Protein AF-0000000086678655 (afdb_homodimer)

Solvent-accessible surface area (backbone atoms only — not comparable to full-atom values): 25764 Å² total; per-residue (Å²): 122,66,72,42,36,41,53,58,46,58,62,46,42,59,57,43,48,54,51,24,51,51,49,44,52,49,46,55,54,56,54,67,41,55,71,40,20,39,20,37,39,36,43,56,44,41,70,44,91,85,41,76,85,55,82,67,50,74,43,71,58,74,40,39,50,67,59,45,52,50,52,43,46,62,36,43,24,56,40,46,15,50,51,45,25,46,48,55,37,50,40,67,17,42,27,42,31,50,44,95,90,38,73,65,46,64,81,38,38,36,68,46,35,56,52,50,47,55,52,42,54,54,48,43,56,52,55,71,62,53,50,58,54,64,83,91,54,63,72,43,81,33,78,90,76,70,28,32,29,39,67,77,39,76,45,80,40,67,42,78,42,84,40,79,42,74,79,37,76,64,53,99,85,42,76,54,43,69,45,80,43,74,44,78,39,80,47,27,36,37,40,37,32,46,33,30,17,46,38,56,64,67,56,48,52,51,39,49,49,39,41,50,49,45,42,51,25,36,50,52,21,33,53,57,12,32,58,36,75,34,62,67,40,86,45,23,66,55,52,44,53,62,44,70,103,122,67,71,42,37,42,52,57,46,59,61,47,44,59,57,42,47,53,50,24,51,51,49,45,52,50,44,54,53,56,54,67,42,54,73,40,20,37,19,37,38,36,41,56,44,42,69,45,93,87,41,75,84,56,82,69,48,75,44,71,57,75,41,40,52,68,58,45,52,50,51,42,46,62,35,44,26,58,40,46,14,51,53,44,26,46,48,56,37,50,39,69,18,42,27,41,32,51,45,96,89,40,73,66,46,62,79,39,37,35,68,44,35,56,51,50,47,53,52,42,53,53,48,43,57,52,56,71,62,53,51,56,54,64,83,90,55,63,74,44,80,33,77,91,75,69,28,31,30,38,67,77,40,76,47,79,38,68,44,78,40,83,41,78,42,74,78,38,76,62,53,100,86,42,75,52,43,70,45,80,45,75,45,79,40,80,46,26,37,36,42,37,32,46,34,29,17,46,38,53,64,69,56,49,53,50,38,48,50,40,41,50,48,46,42,50,25,37,50,51,22,35,54,58,14,31,59,37,75,35,61,66,41,84,44,22,65,56,52,44,53,61,44,71,102

Organism: NCBI:txid175570

Sequence (490 aa):
MAQTQLNQIVALEKGVKSRAQADFVAAGQQLQKTALLAGISRTYKPKDDEGEQLPPESTRVQVRARDVLGDVQQALTRLFDVILTKDVANTVAKAPIVVDGNTIATDVPVTYLLFLEKQLADLLTFVTRIPVLDAAETWTFDEATDAYATTASQTTRSKKVPRNHVKAAATDKHPAQVEMYFEDVLVGYWTTVKFSGALPQARISELKQRVVKLSEAVKLARESANSTVVTDQKIGDRVFNYLFAMAQTQLNQIVALEKGVKSRAQADFVAAGQQLQKTALLAGISRTYKPKDDEGEQLPPESTRVQVRARDVLGDVQQALTRLFDVILTKDVANTVAKAPIVVDGNTIATDVPVTYLLFLEKQLADLLTFVTRIPVLDAAETWTFDEATDAYATTASQTTRSKKVPRNHVKAAATDKHPAQVEMYFEDVLVGYWTTVKFSGALPQARISELKQRVVKLSEAVKLARESANSTVVTDQKIGDRVFNYLFA

pLDDT: mean 95.36, std 4.26, range [68.44, 98.81]

Nearest PDB structures (foldseek):
  9fsm-assembly1_A  TM=2.556E-01  e=3.801E-01  Klebsiella pneumoniae
  9fs5-assembly1_A  TM=1.889E-01  e=3.384E-01  Escherichia coli
  6sb4-assembly7_G  TM=3.261E-01  e=6.178E+00  Mus musculus
  8yb6-assembly1_B  TM=1.557E-01  e=1.933E+00  Candidatus Cloacimonetes bacterium ADurb.Bin088
  8a1d-assembly1_D  TM=2.120E-01  e=5.829E+00  Mus musculus

InterPro domains:
  IPR057195 Protein of unknown function DUF7873 [PF25283] (4-244)

Structure (mmCIF, N/CA/C/O backbone):
data_AF-0000000086678655-model_v1
#
loop_
_entity.id
_entity.type
_entity.pdbx_description
1 polymer 'Uncharacterized protein'
#
loop_
_atom_site.group_PDB
_atom_site.id
_atom_site.type_symbol
_atom_site.label_atom_id
_atom_site.label_alt_id
_atom_site.label_comp_id
_atom_site.label_asym_id
_atom_site.label_entity_id
_atom_site.label_seq_id
_atom_site.pdbx_PDB_ins_code
_atom_site.Cartn_x
_atom_site.Cartn_y
_atom_site.Cartn_z
_atom_site.occupancy
_atom_site.B_iso_or_equiv
_atom_site.auth_seq_id
_atom_site.auth_comp_id
_atom_site.auth_asym_id
_atom_site.auth_atom_id
_atom_site.pdbx_PDB_model_num
ATOM 1 N N . MET A 1 1 ? 3.893 -25.016 17.297 1 68.81 1 MET A N 1
ATOM 2 C CA . MET A 1 1 ? 4.062 -24.172 16.109 1 68.81 1 MET A CA 1
ATOM 3 C C . MET A 1 1 ? 5.035 -23.031 16.391 1 68.81 1 MET A C 1
ATOM 5 O O . MET A 1 1 ? 5.125 -22.547 17.516 1 68.81 1 MET A O 1
ATOM 9 N N . ALA A 1 2 ? 5.938 -22.734 15.43 1 81.12 2 ALA A N 1
ATOM 10 C CA . ALA A 1 2 ? 6.965 -21.719 15.625 1 81.12 2 ALA A CA 1
ATOM 11 C C . ALA A 1 2 ? 6.336 -20.375 15.961 1 81.12 2 ALA A C 1
ATOM 13 O O . ALA A 1 2 ? 5.25 -20.047 15.484 1 81.12 2 ALA A O 1
ATOM 14 N N . GLN A 1 3 ? 6.797 -19.781 17 1 90.94 3 GLN A N 1
ATOM 15 C CA . GLN A 1 3 ? 6.355 -18.453 17.422 1 90.94 3 GLN A CA 1
ATOM 16 C C . GLN A 1 3 ? 7.363 -17.391 17 1 90.94 3 GLN A C 1
ATOM 18 O O . GLN A 1 3 ? 8.578 -17.609 17.078 1 90.94 3 GLN A O 1
ATOM 23 N N . THR A 1 4 ? 6.832 -16.391 16.391 1 91.69 4 THR A N 1
ATOM 24 C CA . THR A 1 4 ? 7.652 -15.273 15.93 1 91.69 4 THR A CA 1
ATOM 25 C C . THR A 1 4 ? 7.004 -13.938 16.281 1 91.69 4 THR A C 1
ATOM 27 O O . THR A 1 4 ? 5.781 -13.852 16.406 1 91.69 4 THR A O 1
ATOM 30 N N . GLN A 1 5 ? 7.918 -12.961 16.469 1 94.88 5 GLN A N 1
ATOM 31 C CA . GLN A 1 5 ? 7.395 -11.617 16.703 1 94.88 5 GLN A CA 1
ATOM 32 C C . GLN A 1 5 ? 6.965 -10.953 15.398 1 94.88 5 GLN A C 1
ATOM 34 O O . GLN A 1 5 ? 7.543 -11.219 14.336 1 94.88 5 GLN A O 1
ATOM 39 N N . LEU A 1 6 ? 5.949 -10.094 15.508 1 95.62 6 LEU A N 1
ATOM 40 C CA . LEU A 1 6 ? 5.41 -9.43 14.32 1 95.62 6 LEU A CA 1
ATOM 41 C C . LEU A 1 6 ? 6.504 -8.688 13.57 1 95.62 6 LEU A C 1
ATOM 43 O O . LEU A 1 6 ? 6.57 -8.742 12.336 1 95.62 6 LEU A O 1
ATOM 47 N N . ASN A 1 7 ? 7.418 -8.031 14.297 1 94.88 7 ASN A N 1
ATOM 48 C CA . ASN A 1 7 ? 8.484 -7.293 13.625 1 94.88 7 ASN A CA 1
ATOM 49 C C . ASN A 1 7 ? 9.375 -8.219 12.805 1 94.88 7 ASN A C 1
ATOM 51 O O . ASN A 1 7 ? 9.859 -7.844 11.734 1 94.88 7 ASN A O 1
ATOM 55 N N . GLN A 1 8 ? 9.57 -9.383 13.234 1 95.25 8 GLN A N 1
ATOM 56 C CA . GLN A 1 8 ? 10.352 -10.367 12.492 1 95.25 8 GLN A CA 1
ATOM 57 C C . GLN A 1 8 ? 9.625 -10.82 11.234 1 95.25 8 GLN A C 1
ATOM 59 O O . GLN A 1 8 ? 10.25 -11.008 10.188 1 95.25 8 GLN A O 1
ATOM 64 N N . ILE A 1 9 ? 8.367 -10.953 11.336 1 95.5 9 ILE A N 1
ATOM 65 C CA . ILE A 1 9 ? 7.562 -11.367 10.195 1 95.5 9 ILE A CA 1
ATOM 66 C C . ILE A 1 9 ? 7.582 -10.273 9.125 1 95.5 9 ILE A C 1
ATOM 68 O O . ILE A 1 9 ? 7.707 -10.57 7.938 1 95.5 9 ILE A O 1
ATOM 72 N N . VAL A 1 10 ? 7.418 -9.07 9.555 1 94.06 10 VAL A N 1
ATOM 73 C CA . VAL A 1 10 ? 7.414 -7.941 8.633 1 94.06 10 VAL A CA 1
ATOM 74 C C . VAL A 1 10 ? 8.75 -7.863 7.902 1 94.06 10 VAL A C 1
ATOM 76 O O . VAL A 1 10 ? 8.789 -7.633 6.691 1 94.06 10 VAL A O 1
ATOM 79 N N . ALA A 1 11 ? 9.836 -8.133 8.617 1 93.62 11 ALA A N 1
ATOM 80 C CA . ALA A 1 11 ? 11.164 -8.133 8.008 1 93.62 11 ALA A CA 1
ATOM 81 C C . ALA A 1 11 ? 11.297 -9.266 6.988 1 93.62 11 ALA A C 1
ATOM 83 O O . ALA A 1 11 ? 11.867 -9.078 5.914 1 93.62 11 ALA A O 1
ATOM 84 N N . LEU A 1 12 ? 10.766 -10.32 7.289 1 94.75 12 LEU A N 1
ATOM 85 C CA . LEU A 1 12 ? 10.844 -11.516 6.453 1 94.75 12 LEU A CA 1
ATOM 86 C C . LEU A 1 12 ? 9.977 -11.359 5.211 1 94.75 12 LEU A C 1
ATOM 88 O O . LEU A 1 12 ? 10.336 -11.844 4.133 1 94.75 12 LEU A O 1
ATOM 92 N N . GLU A 1 13 ? 8.781 -10.711 5.348 1 95.81 13 GLU A N 1
ATOM 93 C CA . GLU A 1 13 ? 7.789 -10.578 4.289 1 95.81 13 GLU A CA 1
ATOM 94 C C . GLU A 1 13 ? 8.391 -9.953 3.035 1 95.81 13 GLU A C 1
ATOM 96 O O . GLU A 1 13 ? 8.148 -10.43 1.921 1 95.81 13 GLU A O 1
ATOM 101 N N . LYS A 1 14 ? 9.109 -8.898 3.191 1 93.06 14 LYS A N 1
ATOM 102 C CA . LYS A 1 14 ? 9.68 -8.203 2.041 1 93.06 14 LYS A CA 1
ATOM 103 C C . LYS A 1 14 ? 10.516 -9.156 1.184 1 93.06 14 LYS A C 1
ATOM 105 O O . LYS A 1 14 ? 10.352 -9.195 -0.038 1 93.06 14 LYS A O 1
ATOM 110 N N . GLY A 1 15 ? 11.414 -9.875 1.798 1 96.19 15 GLY A N 1
ATOM 111 C CA . GLY A 1 15 ? 12.25 -10.812 1.077 1 96.19 15 GLY A CA 1
ATOM 112 C C . GLY A 1 15 ? 11.469 -11.953 0.446 1 96.19 15 GLY A C 1
ATOM 113 O O . GLY A 1 15 ? 11.695 -12.297 -0.715 1 96.19 15 GLY A O 1
ATOM 114 N N . VAL A 1 16 ? 10.586 -12.492 1.164 1 97.44 16 VAL A N 1
ATOM 115 C CA . VAL A 1 16 ? 9.781 -13.617 0.696 1 97.44 16 VAL A CA 1
ATOM 116 C C . VAL A 1 16 ? 8.922 -13.18 -0.489 1 97.44 16 VAL A C 1
ATOM 118 O O . VAL A 1 16 ? 8.82 -13.898 -1.485 1 97.44 16 VAL A O 1
ATOM 121 N N . LYS A 1 17 ? 8.328 -12.039 -0.367 1 97.5 17 LYS A N 1
ATOM 122 C CA . LYS A 1 17 ? 7.477 -11.516 -1.436 1 97.5 17 LYS A CA 1
ATOM 123 C C . LYS A 1 17 ? 8.273 -11.312 -2.719 1 97.5 17 LYS A C 1
ATOM 125 O O . LYS A 1 17 ? 7.859 -11.75 -3.793 1 97.5 17 LYS A O 1
ATOM 130 N N . SER A 1 18 ? 9.422 -10.68 -2.578 1 97.12 18 SER A N 1
ATOM 131 C CA . SER A 1 18 ? 10.266 -10.422 -3.738 1 97.12 18 SER A CA 1
ATOM 132 C C . SER A 1 18 ? 10.703 -11.719 -4.41 1 97.12 18 SER A C 1
ATOM 134 O O . SER A 1 18 ? 10.641 -11.844 -5.633 1 97.12 18 SER A O 1
ATOM 136 N N . ARG A 1 19 ? 11.117 -12.633 -3.67 1 97.69 19 ARG A N 1
ATOM 137 C CA . ARG A 1 19 ? 11.578 -13.914 -4.203 1 97.69 19 ARG A CA 1
ATOM 138 C C . ARG A 1 19 ? 10.43 -14.672 -4.863 1 97.69 19 ARG A C 1
ATOM 140 O O . ARG A 1 19 ? 10.578 -15.203 -5.961 1 97.69 19 ARG A O 1
ATOM 147 N N . ALA A 1 20 ? 9.305 -14.734 -4.18 1 98.06 20 ALA A N 1
ATOM 148 C CA . ALA A 1 20 ? 8.141 -15.445 -4.719 1 98.06 20 ALA A CA 1
ATOM 149 C C . ALA A 1 20 ? 7.707 -14.844 -6.051 1 98.06 20 ALA A C 1
ATOM 151 O O . ALA A 1 20 ? 7.406 -15.57 -7 1 98.06 20 ALA A O 1
ATOM 152 N N . GLN A 1 21 ? 7.695 -13.562 -6.109 1 97.06 21 GLN A N 1
ATOM 153 C CA . GLN A 1 21 ? 7.301 -12.875 -7.336 1 97.06 21 GLN A CA 1
ATOM 154 C C . GLN A 1 21 ? 8.297 -13.141 -8.461 1 97.06 21 GLN A C 1
ATOM 156 O O . GLN A 1 21 ? 7.902 -13.391 -9.602 1 97.06 21 GLN A O 1
ATOM 161 N N . ALA A 1 22 ? 9.555 -13.109 -8.156 1 97.81 22 ALA A N 1
ATOM 162 C CA . ALA A 1 22 ? 10.586 -13.391 -9.148 1 97.81 22 ALA A CA 1
ATOM 163 C C . ALA A 1 22 ? 10.461 -14.812 -9.688 1 97.81 22 ALA A C 1
ATOM 165 O O . ALA A 1 22 ? 10.5 -15.031 -10.898 1 97.81 22 ALA A O 1
ATOM 166 N N . ASP A 1 23 ? 10.297 -15.727 -8.789 1 98.12 23 ASP A N 1
ATOM 167 C CA . ASP A 1 23 ? 10.164 -17.125 -9.172 1 98.12 23 ASP A CA 1
ATOM 168 C C . ASP A 1 23 ? 8.898 -17.344 -10 1 98.12 23 ASP A C 1
ATOM 170 O O . ASP A 1 23 ? 8.914 -18.125 -10.961 1 98.12 23 ASP A O 1
ATOM 174 N N . PHE A 1 24 ? 7.859 -16.672 -9.633 1 97.88 24 PHE A N 1
ATOM 175 C CA . PHE A 1 24 ? 6.59 -16.781 -10.336 1 97.88 24 PHE A CA 1
ATOM 176 C C . PHE A 1 24 ? 6.715 -16.266 -11.766 1 97.88 24 PHE A C 1
ATOM 178 O O . PHE A 1 24 ? 6.273 -16.922 -12.711 1 97.88 24 PHE A O 1
ATOM 185 N N . VAL A 1 25 ? 7.344 -15.156 -11.891 1 97.25 25 VAL A N 1
ATOM 186 C CA . VAL A 1 25 ? 7.551 -14.562 -13.211 1 97.25 25 VAL A CA 1
ATOM 187 C C . VAL A 1 25 ? 8.469 -15.453 -14.039 1 97.25 25 VAL A C 1
ATOM 189 O O . VAL A 1 25 ? 8.195 -15.719 -15.211 1 97.25 25 VAL A O 1
ATOM 192 N N . ALA A 1 26 ? 9.5 -15.961 -13.445 1 97.75 26 ALA A N 1
ATOM 193 C CA . ALA A 1 26 ? 10.445 -16.844 -14.133 1 97.75 26 ALA A CA 1
ATOM 194 C C . ALA A 1 26 ? 9.758 -18.109 -14.633 1 97.75 26 ALA A C 1
ATOM 196 O O . ALA A 1 26 ? 10.055 -18.594 -15.734 1 97.75 26 ALA A O 1
ATOM 197 N N . ALA A 1 27 ? 8.867 -18.609 -13.828 1 97.75 27 ALA A N 1
ATOM 198 C CA . ALA A 1 27 ? 8.109 -19.797 -14.219 1 97.75 27 ALA A CA 1
ATOM 199 C C . ALA A 1 27 ? 7.289 -19.531 -15.477 1 97.75 27 ALA A C 1
ATOM 201 O O . ALA A 1 27 ? 7.277 -20.359 -16.391 1 97.75 27 ALA A O 1
ATOM 202 N N . GLY A 1 28 ? 6.637 -18.422 -15.516 1 96.62 28 GLY A N 1
ATOM 203 C CA . GLY A 1 28 ? 5.875 -18.047 -16.688 1 96.62 28 GLY A CA 1
ATOM 204 C C . GLY A 1 28 ? 6.727 -17.906 -17.938 1 96.62 28 GLY A C 1
ATOM 205 O O . GLY A 1 28 ? 6.332 -18.344 -19.016 1 96.62 28 GLY A O 1
ATOM 206 N N . GLN A 1 29 ? 7.879 -17.359 -17.766 1 97.06 29 GLN A N 1
ATOM 207 C CA . GLN A 1 29 ? 8.789 -17.156 -18.891 1 97.06 29 GLN A CA 1
ATOM 208 C C . GLN A 1 29 ? 9.32 -18.484 -19.422 1 97.06 29 GLN A C 1
ATOM 210 O O . GLN A 1 29 ? 9.484 -18.656 -20.625 1 97.06 29 GLN A O 1
ATOM 215 N N . GLN A 1 30 ? 9.547 -19.328 -18.516 1 97 30 GLN A N 1
ATOM 216 C CA . GLN A 1 30 ? 10.031 -20.656 -18.906 1 97 30 GLN A CA 1
ATOM 217 C C . GLN A 1 30 ? 9.016 -21.359 -19.797 1 97 30 GLN A C 1
ATOM 219 O O . GLN A 1 30 ? 9.383 -22.016 -20.766 1 97 30 GLN A O 1
ATOM 224 N N . LEU A 1 31 ? 7.754 -21.234 -19.469 1 97.44 31 LEU A N 1
ATOM 225 C CA . LEU A 1 31 ? 6.691 -21.906 -20.203 1 97.44 31 LEU A CA 1
ATOM 226 C C . LEU A 1 31 ? 6.5 -21.297 -21.594 1 97.44 31 LEU A C 1
ATOM 228 O O . LEU A 1 31 ? 5.957 -21.922 -22.5 1 97.44 31 LEU A O 1
ATOM 232 N N . GLN A 1 32 ? 6.922 -20.078 -21.734 1 96.12 32 GLN A N 1
ATOM 233 C CA . GLN A 1 32 ? 6.742 -19.375 -23.016 1 96.12 32 GLN A CA 1
ATOM 234 C C . GLN A 1 32 ? 7.82 -19.781 -24.016 1 96.12 32 GLN A C 1
ATOM 236 O O . GLN A 1 32 ? 7.688 -19.516 -25.219 1 96.12 32 GLN A O 1
ATOM 241 N N . LYS A 1 33 ? 8.828 -20.344 -23.516 1 96.75 33 LYS A N 1
ATOM 242 C CA . LYS A 1 33 ? 9.844 -20.906 -24.406 1 96.75 33 LYS A CA 1
ATOM 243 C C . LYS A 1 33 ? 9.453 -22.297 -24.891 1 96.75 33 LYS A C 1
ATOM 245 O O . LYS A 1 33 ? 10.031 -23.297 -24.469 1 96.75 33 LYS A O 1
ATOM 250 N N . THR A 1 34 ? 8.672 -22.328 -25.875 1 95.12 34 THR A N 1
ATOM 251 C CA . THR A 1 34 ? 7.98 -23.547 -26.312 1 95.12 34 THR A CA 1
ATOM 252 C C . THR A 1 34 ? 8.969 -24.562 -26.844 1 95.12 34 THR A C 1
ATOM 254 O O . THR A 1 34 ? 8.727 -25.781 -26.766 1 95.12 34 THR A O 1
ATOM 257 N N . ALA A 1 35 ? 10.094 -24.062 -27.375 1 96.44 35 ALA A N 1
ATOM 258 C CA . ALA A 1 35 ? 11.109 -24.969 -27.891 1 96.44 35 ALA A CA 1
ATOM 259 C C . ALA A 1 35 ? 11.648 -25.891 -26.797 1 96.44 35 ALA A C 1
ATOM 261 O O . ALA A 1 35 ? 12.023 -27.031 -27.062 1 96.44 35 ALA A O 1
ATOM 262 N N . LEU A 1 36 ? 11.672 -25.375 -25.609 1 97.88 36 LEU A N 1
ATOM 263 C CA . LEU A 1 36 ? 12.211 -26.141 -24.484 1 97.88 36 LEU A CA 1
ATOM 264 C C . LEU A 1 36 ? 11.25 -27.234 -24.047 1 97.88 36 LEU A C 1
ATOM 266 O O . LEU A 1 36 ? 11.633 -28.172 -23.344 1 97.88 36 LEU A O 1
ATOM 270 N N . LEU A 1 37 ? 10.008 -27.125 -24.438 1 98.25 37 LEU A N 1
ATOM 271 C CA . LEU A 1 37 ? 8.984 -28.109 -24.062 1 98.25 37 LEU A CA 1
ATOM 272 C C . LEU A 1 37 ? 8.898 -29.219 -25.109 1 98.25 37 LEU A C 1
ATOM 274 O O . LEU A 1 37 ? 8.227 -30.234 -24.875 1 98.25 37 LEU A O 1
ATOM 278 N N . ALA A 1 38 ? 9.57 -28.969 -26.188 1 97.38 38 ALA A N 1
ATOM 279 C CA . ALA A 1 38 ? 9.469 -29.906 -27.297 1 97.38 38 ALA A CA 1
ATOM 280 C C . ALA A 1 38 ? 10.68 -30.828 -27.344 1 97.38 38 ALA A C 1
ATOM 282 O O . ALA A 1 38 ? 11.805 -30.406 -27.047 1 97.38 38 ALA A O 1
ATOM 283 N N . GLY A 1 39 ? 10.383 -32.156 -27.688 1 97.25 39 GLY A N 1
ATOM 284 C CA . GLY A 1 39 ? 11.406 -33.156 -27.938 1 97.25 39 GLY A CA 1
ATOM 285 C C . GLY A 1 39 ? 11.094 -34.031 -29.141 1 97.25 39 GLY A C 1
ATOM 286 O O . GLY A 1 39 ? 9.961 -34.031 -29.625 1 97.25 39 GLY A O 1
ATOM 287 N N . ILE A 1 40 ? 12.156 -34.625 -29.672 1 96.31 40 ILE A N 1
ATOM 288 C CA . ILE A 1 40 ? 11.977 -35.469 -30.844 1 96.31 40 ILE A CA 1
ATOM 289 C C . ILE A 1 40 ? 12.992 -36.594 -30.812 1 96.31 40 ILE A C 1
ATOM 291 O O . ILE A 1 40 ? 14.102 -36.438 -30.297 1 96.31 40 ILE A O 1
ATOM 295 N N . SER A 1 41 ? 12.57 -37.812 -31.234 1 96.19 41 SER A N 1
ATOM 296 C CA . SER A 1 41 ? 13.43 -38.969 -31.484 1 96.19 41 SER A CA 1
ATOM 297 C C . SER A 1 41 ? 13.195 -39.531 -32.875 1 96.19 41 SER A C 1
ATOM 299 O O . SER A 1 41 ? 12.055 -39.844 -33.25 1 96.19 41 SER A O 1
ATOM 301 N N . ARG A 1 42 ? 14.297 -39.594 -33.625 1 96.31 42 ARG A N 1
ATOM 302 C CA . ARG A 1 42 ? 14.211 -40.156 -34.969 1 96.31 42 ARG A CA 1
ATOM 303 C C . ARG A 1 42 ? 15.258 -41.25 -35.188 1 96.31 42 ARG A C 1
ATOM 305 O O . ARG A 1 42 ? 16.391 -41.094 -34.719 1 96.31 42 ARG A O 1
ATOM 312 N N . THR A 1 43 ? 14.828 -42.344 -35.781 1 95.94 43 THR A N 1
ATOM 313 C CA . THR A 1 43 ? 15.719 -43.438 -36.156 1 95.94 43 THR A CA 1
ATOM 314 C C . THR A 1 43 ? 15.562 -43.781 -37.625 1 95.94 43 THR A C 1
ATOM 316 O O . THR A 1 43 ? 14.453 -43.75 -38.156 1 95.94 43 THR A O 1
ATOM 319 N N . TYR A 1 44 ? 16.688 -44.031 -38.219 1 95.38 44 TYR A N 1
ATOM 320 C CA . TYR A 1 44 ? 16.703 -44.344 -39.656 1 95.38 44 TYR A CA 1
ATOM 321 C C . TYR A 1 44 ? 16.953 -45.844 -39.875 1 95.38 44 TYR A C 1
ATOM 323 O O . TYR A 1 44 ? 17.797 -46.438 -39.219 1 95.38 44 TYR A O 1
ATOM 331 N N . LYS A 1 45 ? 16.125 -46.406 -40.781 1 94.31 45 LYS A N 1
ATOM 332 C CA . LYS A 1 45 ? 16.312 -47.781 -41.219 1 94.31 45 LYS A CA 1
ATOM 333 C C . LYS A 1 45 ? 16.422 -47.844 -42.75 1 94.31 45 LYS A C 1
ATOM 335 O O . LYS A 1 45 ? 15.461 -47.562 -43.469 1 94.31 45 LYS A O 1
ATOM 340 N N . PRO A 1 46 ? 17.562 -48.281 -43.188 1 94.5 46 PRO A N 1
ATOM 341 C CA . PRO A 1 46 ? 17.688 -48.406 -44.656 1 94.5 46 PRO A CA 1
ATOM 342 C C . PRO A 1 46 ? 16.781 -49.5 -45.219 1 94.5 46 PRO A C 1
ATOM 344 O O . PRO A 1 46 ? 16.531 -50.5 -44.562 1 94.5 46 PRO A O 1
ATOM 347 N N . LYS A 1 47 ? 16.359 -49.25 -46.406 1 91.81 47 LYS A N 1
ATOM 348 C CA . LYS A 1 47 ? 15.531 -50.25 -47.094 1 91.81 47 LYS A CA 1
ATOM 349 C C . LYS A 1 47 ? 16.312 -51.562 -47.312 1 91.81 47 LYS A C 1
ATOM 351 O O . LYS A 1 47 ? 15.789 -52.656 -47.094 1 91.81 47 LYS A O 1
ATOM 356 N N . ASP A 1 48 ? 17.578 -51.344 -47.75 1 88.06 48 ASP A N 1
ATOM 357 C CA . ASP A 1 48 ? 18.453 -52.5 -48 1 88.06 48 ASP A CA 1
ATOM 358 C C . ASP A 1 48 ? 19.484 -52.625 -46.875 1 88.06 48 ASP A C 1
ATOM 360 O O . ASP A 1 48 ? 19.984 -51.625 -46.344 1 88.06 48 ASP A O 1
ATOM 364 N N . ASP A 1 49 ? 19.812 -53.812 -46.5 1 83.94 49 ASP A N 1
ATOM 365 C CA . ASP A 1 49 ? 20.75 -54.094 -45.406 1 83.94 49 ASP A CA 1
ATOM 366 C C . ASP A 1 49 ? 22.109 -53.469 -45.688 1 83.94 49 ASP A C 1
ATOM 368 O O . ASP A 1 49 ? 22.844 -53.125 -44.781 1 83.94 49 ASP A O 1
ATOM 372 N N . GLU A 1 50 ? 22.344 -53.406 -46.938 1 82.38 50 GLU A N 1
ATOM 373 C CA . GLU A 1 50 ? 23.625 -52.844 -47.344 1 82.38 50 GLU A CA 1
ATOM 374 C C . GLU A 1 50 ? 23.531 -51.312 -47.5 1 82.38 50 GLU A C 1
ATOM 376 O O . GLU A 1 50 ? 24.516 -50.656 -47.906 1 82.38 50 GLU A O 1
ATOM 381 N N . GLY A 1 51 ? 22.406 -50.812 -47.188 1 83.62 51 GLY A N 1
ATOM 382 C CA . GLY A 1 51 ? 22.203 -49.406 -47.375 1 83.62 51 GLY A CA 1
ATOM 383 C C . GLY A 1 51 ? 22.891 -48.562 -46.344 1 83.62 51 GLY A C 1
ATOM 384 O O . GLY A 1 51 ? 23.344 -49.062 -45.312 1 83.62 51 GLY A O 1
ATOM 385 N N . GLU A 1 52 ? 22.984 -47.219 -46.625 1 87.06 52 GLU A N 1
ATOM 386 C CA . GLU A 1 52 ? 23.641 -46.25 -45.75 1 87.06 52 GLU A CA 1
ATOM 387 C C . GLU A 1 52 ? 22.891 -46.125 -44.406 1 87.06 52 GLU A C 1
ATOM 389 O O . GLU A 1 52 ? 21.656 -46.094 -44.375 1 87.06 52 GLU A O 1
ATOM 394 N N . GLN A 1 53 ? 23.719 -46.219 -43.312 1 91 53 GLN A N 1
ATOM 395 C CA . GLN A 1 53 ? 23.156 -45.969 -42 1 91 53 GLN A CA 1
ATOM 396 C C . GLN A 1 53 ? 23.297 -44.5 -41.594 1 91 53 GLN A C 1
ATOM 398 O O . GLN A 1 53 ? 24.328 -43.875 -41.875 1 91 53 GLN A O 1
ATOM 403 N N . LEU A 1 54 ? 22.203 -43.969 -41.062 1 92.88 54 LEU A N 1
ATOM 404 C CA . LEU A 1 54 ? 22.234 -42.625 -40.531 1 92.88 54 LEU A CA 1
ATOM 405 C C . LEU A 1 54 ? 22.078 -42.625 -39 1 92.88 54 LEU A C 1
ATOM 407 O O . LEU A 1 54 ? 21.328 -43.438 -38.469 1 92.88 54 LEU A O 1
ATOM 411 N N . PRO A 1 55 ? 22.781 -41.781 -38.312 1 93.44 55 PRO A N 1
ATOM 412 C CA . PRO A 1 55 ? 22.688 -41.719 -36.844 1 93.44 55 PRO A CA 1
ATOM 413 C C . PRO A 1 55 ? 21.312 -41.25 -36.375 1 93.44 55 PRO A C 1
ATOM 415 O O . PRO A 1 55 ? 20.656 -40.469 -37.031 1 93.44 55 PRO A O 1
ATOM 418 N N . PRO A 1 56 ? 20.969 -41.844 -35.219 1 93.38 56 PRO A N 1
ATOM 419 C CA . PRO A 1 56 ? 19.719 -41.344 -34.656 1 93.38 56 PRO A CA 1
ATOM 420 C C . PRO A 1 56 ? 19.797 -39.906 -34.188 1 93.38 56 PRO A C 1
ATOM 422 O O . PRO A 1 56 ? 20.875 -39.438 -33.812 1 93.38 56 PRO A O 1
ATOM 425 N N . GLU A 1 57 ? 18.703 -39.094 -34.25 1 93.5 57 GLU A N 1
ATOM 426 C CA . GLU A 1 57 ? 18.562 -37.719 -33.781 1 93.5 57 GLU A CA 1
ATOM 427 C C . GLU A 1 57 ? 17.594 -37.625 -32.594 1 93.5 57 GLU A C 1
ATOM 429 O O . GLU A 1 57 ? 16.516 -38.219 -32.625 1 93.5 57 GLU A O 1
ATOM 434 N N . SER A 1 58 ? 18.125 -37.094 -31.531 1 93.88 58 SER A N 1
ATOM 435 C CA . SER A 1 58 ? 17.234 -36.969 -30.375 1 93.88 58 SER A CA 1
ATOM 436 C C . SER A 1 58 ? 17.391 -35.594 -29.688 1 93.88 58 SER A C 1
ATOM 438 O O . SER A 1 58 ? 18.516 -35.125 -29.531 1 93.88 58 SER A O 1
ATOM 440 N N . THR A 1 59 ? 16.328 -34.906 -29.484 1 95.56 59 THR A N 1
ATOM 441 C CA . THR A 1 59 ? 16.234 -33.75 -28.641 1 95.56 59 THR A CA 1
ATOM 442 C C . THR A 1 59 ? 15.281 -34 -27.469 1 95.56 59 THR A C 1
ATOM 444 O O . THR A 1 59 ? 14.141 -34.406 -27.672 1 95.56 59 THR A O 1
ATOM 447 N N . ARG A 1 60 ? 15.789 -33.75 -26.297 1 96 60 ARG A N 1
ATOM 448 C CA . ARG A 1 60 ? 15 -34.094 -25.109 1 96 60 ARG A CA 1
ATOM 449 C C . ARG A 1 60 ? 14.164 -32.875 -24.672 1 96 60 ARG A C 1
ATOM 451 O O . ARG A 1 60 ? 14.555 -31.734 -24.906 1 96 60 ARG A O 1
ATOM 458 N N . VAL A 1 61 ? 13.039 -33.188 -24.062 1 97.5 61 VAL A N 1
ATOM 459 C CA . VAL A 1 61 ? 12.227 -32.156 -23.406 1 97.5 61 VAL A CA 1
ATOM 460 C C . VAL A 1 61 ? 12.977 -31.594 -22.219 1 97.5 61 VAL A C 1
ATOM 462 O O . VAL A 1 61 ? 13.414 -32.344 -21.328 1 97.5 61 VAL A O 1
ATOM 465 N N . GLN A 1 62 ? 13.141 -30.266 -22.188 1 97.75 62 GLN A N 1
ATOM 466 C CA . GLN A 1 62 ? 13.93 -29.641 -21.125 1 97.75 62 GLN A CA 1
ATOM 467 C C . GLN A 1 62 ? 13.031 -29.047 -20.047 1 97.75 62 GLN A C 1
ATOM 469 O O . GLN A 1 62 ? 13.445 -28.922 -18.891 1 97.75 62 GLN A O 1
ATOM 474 N N . VAL A 1 63 ? 11.875 -28.641 -20.422 1 98 63 VAL A N 1
ATOM 475 C CA . VAL A 1 63 ? 10.922 -28.047 -19.5 1 98 63 VAL A CA 1
ATOM 476 C C . VAL A 1 63 ? 9.594 -28.797 -19.562 1 98 63 VAL A C 1
ATOM 478 O O . VAL A 1 63 ? 9.109 -29.109 -20.656 1 98 63 VAL A O 1
ATOM 481 N N . ARG A 1 64 ? 9.102 -29.141 -18.438 1 97.62 64 ARG A N 1
ATOM 482 C CA . ARG A 1 64 ? 7.789 -29.766 -18.312 1 97.62 64 ARG A CA 1
ATOM 483 C C . ARG A 1 64 ? 6.828 -28.891 -17.516 1 97.62 64 ARG A C 1
ATOM 485 O O . ARG A 1 64 ? 7.145 -28.469 -16.406 1 97.62 64 ARG A O 1
ATOM 492 N N . ALA A 1 65 ? 5.691 -28.656 -18.094 1 97.88 65 ALA A N 1
ATOM 493 C CA . ALA A 1 65 ? 4.699 -27.812 -17.453 1 97.88 65 ALA A CA 1
ATOM 494 C C . ALA A 1 65 ? 4.352 -28.312 -16.062 1 97.88 65 ALA A C 1
ATOM 496 O O . ALA A 1 65 ? 4.125 -27.516 -15.148 1 97.88 65 ALA A O 1
ATOM 497 N N . ARG A 1 66 ? 4.32 -29.562 -15.828 1 96.25 66 ARG A N 1
ATOM 498 C CA . ARG A 1 66 ? 4.02 -30.141 -14.531 1 96.25 66 ARG A CA 1
ATOM 499 C C . ARG A 1 66 ? 5.051 -29.719 -13.492 1 96.25 66 ARG A C 1
ATOM 501 O O . ARG A 1 66 ? 4.699 -29.391 -12.359 1 96.25 66 ARG A O 1
ATOM 508 N N . ASP A 1 67 ? 6.301 -29.797 -13.914 1 97.12 67 ASP A N 1
ATOM 509 C CA . ASP A 1 67 ? 7.367 -29.391 -13.008 1 97.12 67 ASP A CA 1
ATOM 510 C C . ASP A 1 67 ? 7.27 -27.891 -12.68 1 97.12 67 ASP A C 1
ATOM 512 O O . ASP A 1 67 ? 7.496 -27.484 -11.539 1 97.12 67 ASP A O 1
ATOM 516 N N . VAL A 1 68 ? 6.938 -27.141 -13.703 1 98 68 VAL A N 1
ATOM 517 C CA . VAL A 1 68 ? 6.812 -25.703 -13.523 1 98 68 VAL A CA 1
ATOM 518 C C . VAL A 1 68 ? 5.684 -25.391 -12.547 1 98 68 VAL A C 1
ATOM 520 O O . VAL A 1 68 ? 5.793 -24.484 -11.727 1 98 68 VAL A O 1
ATOM 523 N N . LEU A 1 69 ? 4.578 -26.172 -12.586 1 97.88 69 LEU A N 1
ATOM 524 C CA . LEU A 1 69 ? 3.494 -26.016 -11.625 1 97.88 69 LEU A CA 1
ATOM 525 C C . LEU A 1 69 ? 3.986 -26.281 -10.203 1 97.88 69 LEU A C 1
ATOM 527 O O . LEU A 1 69 ? 3.613 -25.562 -9.273 1 97.88 69 LEU A O 1
ATOM 531 N N . GLY A 1 70 ? 4.832 -27.25 -10.102 1 97.31 70 GLY A N 1
ATOM 532 C CA . GLY A 1 70 ? 5.438 -27.531 -8.812 1 97.31 70 GLY A CA 1
ATOM 533 C C . GLY A 1 70 ? 6.293 -26.391 -8.297 1 97.31 70 GLY A C 1
ATOM 534 O O . GLY A 1 70 ? 6.254 -26.062 -7.109 1 97.31 70 GLY A O 1
ATOM 535 N N . ASP A 1 71 ? 7.066 -25.828 -9.195 1 96.81 71 ASP A N 1
ATOM 536 C CA . ASP A 1 71 ? 7.902 -24.672 -8.844 1 96.81 71 ASP A CA 1
ATOM 537 C C . ASP A 1 71 ? 7.051 -23.5 -8.359 1 96.81 71 ASP A C 1
ATOM 539 O O . ASP A 1 71 ? 7.41 -22.828 -7.395 1 96.81 71 ASP A O 1
ATOM 543 N N . VAL A 1 72 ? 5.949 -23.281 -9.039 1 97.94 72 VAL A N 1
ATOM 544 C CA . VAL A 1 72 ? 5.043 -22.203 -8.68 1 97.94 72 VAL A CA 1
ATOM 545 C C . VAL A 1 72 ? 4.449 -22.453 -7.293 1 97.94 72 VAL A C 1
ATOM 547 O O . VAL A 1 72 ? 4.398 -21.562 -6.453 1 97.94 72 VAL A O 1
ATOM 550 N N . GLN A 1 73 ? 4.066 -23.656 -7.039 1 98.06 73 GLN A N 1
ATOM 551 C CA . GLN A 1 73 ? 3.541 -24.047 -5.73 1 98.06 73 GLN A CA 1
ATOM 552 C C . GLN A 1 73 ? 4.562 -23.781 -4.629 1 98.06 73 GLN A C 1
ATOM 554 O O . GLN A 1 73 ? 4.23 -23.203 -3.596 1 98.06 73 GLN A O 1
ATOM 559 N N . GLN A 1 74 ? 5.762 -24.188 -4.871 1 96.25 74 GLN A N 1
ATOM 560 C CA . GLN A 1 74 ? 6.82 -24 -3.883 1 96.25 74 GLN A CA 1
ATOM 561 C C . GLN A 1 74 ? 7.09 -22.531 -3.639 1 96.25 74 GLN A C 1
ATOM 563 O O . GLN A 1 74 ? 7.285 -22.109 -2.496 1 96.25 74 GLN A O 1
ATOM 568 N N . ALA A 1 75 ? 7.074 -21.781 -4.668 1 95.69 75 ALA A N 1
ATOM 569 C CA . ALA A 1 75 ? 7.379 -20.344 -4.59 1 95.69 75 ALA A CA 1
ATOM 570 C C . ALA A 1 75 ? 6.305 -19.609 -3.799 1 95.69 75 ALA A C 1
ATOM 572 O O . ALA A 1 75 ? 6.621 -18.719 -2.996 1 95.69 75 ALA A O 1
ATOM 573 N N . LEU A 1 76 ? 5.059 -20.031 -3.961 1 98.38 76 LEU A N 1
ATOM 574 C CA . LEU A 1 76 ? 3.967 -19.203 -3.447 1 98.38 76 LEU A CA 1
ATOM 575 C C . LEU A 1 76 ? 3.506 -19.719 -2.084 1 98.38 76 LEU A C 1
ATOM 577 O O . LEU A 1 76 ? 2.887 -18.969 -1.32 1 98.38 76 LEU A O 1
ATOM 581 N N . THR A 1 77 ? 3.773 -20.969 -1.742 1 98.12 77 THR A N 1
ATOM 582 C CA . THR A 1 77 ? 3.301 -21.547 -0.492 1 98.12 77 THR A CA 1
ATOM 583 C C . THR A 1 77 ? 3.809 -20.75 0.705 1 98.12 77 THR A C 1
ATOM 585 O O . THR A 1 77 ? 3.023 -20.328 1.561 1 98.12 77 THR A O 1
ATOM 588 N N . ARG A 1 78 ? 5.07 -20.484 0.688 1 96.44 78 ARG A N 1
ATOM 589 C CA . ARG A 1 78 ? 5.656 -19.75 1.806 1 96.44 78 ARG A CA 1
ATOM 590 C C . ARG A 1 78 ? 5.133 -18.328 1.852 1 96.44 78 ARG A C 1
ATOM 592 O O . ARG A 1 78 ? 4.875 -17.781 2.93 1 96.44 78 ARG A O 1
ATOM 599 N N . LEU A 1 79 ? 5.027 -17.703 0.72 1 98.19 79 LEU A N 1
ATOM 600 C CA . LEU A 1 79 ? 4.48 -16.344 0.655 1 98.19 79 LEU A CA 1
ATOM 601 C C . LEU A 1 79 ? 3.088 -16.297 1.276 1 98.19 79 LEU A C 1
ATOM 603 O O . LEU A 1 79 ? 2.801 -15.422 2.092 1 98.19 79 LEU A O 1
ATOM 607 N N . PHE A 1 80 ? 2.232 -17.281 0.905 1 98.75 80 PHE A N 1
ATOM 608 C CA . PHE A 1 80 ? 0.867 -17.312 1.414 1 98.75 80 PHE A CA 1
ATOM 609 C C . PHE A 1 80 ? 0.858 -17.453 2.932 1 98.75 80 PHE A C 1
ATOM 611 O O . PHE A 1 80 ? 0.106 -16.75 3.619 1 98.75 80 PHE A O 1
ATOM 618 N N . ASP A 1 81 ? 1.724 -18.25 3.42 1 97.94 81 ASP A N 1
ATOM 619 C CA . ASP A 1 81 ? 1.795 -18.484 4.859 1 97.94 81 ASP A CA 1
ATOM 620 C C . ASP A 1 81 ? 2.271 -17.219 5.59 1 97.94 81 ASP A C 1
ATOM 622 O O . ASP A 1 81 ? 1.7 -16.844 6.609 1 97.94 81 ASP A O 1
ATOM 626 N N . VAL A 1 82 ? 3.299 -16.609 5.094 1 97.69 82 VAL A N 1
ATOM 627 C CA . VAL A 1 82 ? 3.908 -15.445 5.742 1 97.69 82 VAL A CA 1
ATOM 628 C C . VAL A 1 82 ? 2.916 -14.289 5.77 1 97.69 82 VAL A C 1
ATOM 630 O O . VAL A 1 82 ? 2.76 -13.617 6.793 1 97.69 82 VAL A O 1
ATOM 633 N N . ILE A 1 83 ? 2.166 -14.086 4.648 1 98.31 83 ILE A N 1
ATOM 634 C CA . ILE A 1 83 ? 1.218 -12.977 4.578 1 98.31 83 ILE A CA 1
ATOM 635 C C . ILE A 1 83 ? 0.055 -13.234 5.535 1 98.31 83 ILE A C 1
ATOM 637 O O . ILE A 1 83 ? -0.414 -12.312 6.211 1 98.31 83 ILE A O 1
ATOM 641 N N . LEU A 1 84 ? -0.39 -14.484 5.605 1 98.25 84 LEU A N 1
ATOM 642 C CA . LEU A 1 84 ? -1.462 -14.789 6.547 1 98.25 84 LEU A CA 1
ATOM 643 C C . LEU A 1 84 ? -0.998 -14.578 7.984 1 98.25 84 LEU A C 1
ATOM 645 O O . LEU A 1 84 ? -1.735 -14.031 8.805 1 98.25 84 LEU A O 1
ATOM 649 N N . THR A 1 85 ? 0.214 -15.047 8.25 1 97.81 85 THR A N 1
ATOM 650 C CA . THR A 1 85 ? 0.758 -14.875 9.594 1 97.81 85 THR A CA 1
ATOM 651 C C . THR A 1 85 ? 0.811 -13.398 9.969 1 97.81 85 THR A C 1
ATOM 653 O O . THR A 1 85 ? 0.406 -13.016 11.07 1 97.81 85 THR A O 1
ATOM 656 N N . LYS A 1 86 ? 1.27 -12.602 9.094 1 97.69 86 LYS A N 1
ATOM 657 C CA . LYS A 1 86 ? 1.349 -11.164 9.328 1 97.69 86 LYS A CA 1
ATOM 658 C C . LYS A 1 86 ? -0.036 -10.562 9.555 1 97.69 86 LYS A C 1
ATOM 660 O O . LYS A 1 86 ? -0.237 -9.797 10.5 1 97.69 86 LYS A O 1
ATOM 665 N N . ASP A 1 87 ? -1.028 -10.914 8.664 1 97.81 87 ASP A N 1
ATOM 666 C CA . ASP A 1 87 ? -2.367 -10.336 8.75 1 97.81 87 ASP A CA 1
ATOM 667 C C . ASP A 1 87 ? -3.066 -10.758 10.039 1 97.81 87 ASP A C 1
ATOM 669 O O . ASP A 1 87 ? -3.801 -9.969 10.641 1 97.81 87 ASP A O 1
ATOM 673 N N . VAL A 1 88 ? -2.846 -11.961 10.438 1 97.62 88 VAL A N 1
ATOM 674 C CA . VAL A 1 88 ? -3.383 -12.43 11.711 1 97.62 88 VAL A CA 1
ATOM 675 C C . VAL A 1 88 ? -2.736 -11.664 12.859 1 97.62 88 VAL A C 1
ATOM 677 O O . VAL A 1 88 ? -3.426 -11.203 13.773 1 97.62 88 VAL A O 1
ATOM 680 N N . ALA A 1 89 ? -1.427 -11.539 12.812 1 97.69 89 ALA A N 1
ATOM 681 C CA . ALA A 1 89 ? -0.72 -10.773 13.836 1 97.69 89 ALA A CA 1
ATOM 682 C C . ALA A 1 89 ? -1.248 -9.344 13.914 1 97.69 89 ALA A C 1
ATOM 684 O O . ALA A 1 89 ? -1.435 -8.805 15.008 1 97.69 89 ALA A O 1
ATOM 685 N N . ASN A 1 90 ? -1.521 -8.758 12.758 1 97.69 90 ASN A N 1
ATOM 686 C CA . ASN A 1 90 ? -2.002 -7.379 12.68 1 97.69 90 ASN A CA 1
ATOM 687 C C . ASN A 1 90 ? -3.359 -7.219 13.359 1 97.69 90 ASN A C 1
ATOM 689 O O . ASN A 1 90 ? -3.725 -6.117 13.773 1 97.69 90 ASN A O 1
ATOM 693 N N . THR A 1 91 ? -4.16 -8.266 13.453 1 97.62 91 THR A N 1
ATOM 694 C CA . THR A 1 91 ? -5.488 -8.164 14.047 1 97.62 91 THR A CA 1
ATOM 695 C C . THR A 1 91 ? -5.395 -8.094 15.57 1 97.62 91 THR A C 1
ATOM 697 O O . THR A 1 91 ? -6.344 -7.672 16.234 1 97.62 91 THR A O 1
ATOM 700 N N . VAL A 1 92 ? -4.223 -8.461 16.125 1 97.44 92 VAL A N 1
ATOM 701 C CA . VAL A 1 92 ? -4.168 -8.516 17.578 1 97.44 92 VAL A CA 1
ATOM 702 C C . VAL A 1 92 ? -3.119 -7.535 18.094 1 97.44 92 VAL A C 1
ATOM 704 O O . VAL A 1 92 ? -3.115 -7.191 19.281 1 97.44 92 VAL A O 1
ATOM 707 N N . ALA A 1 93 ? -2.174 -7.152 17.297 1 98.31 93 ALA A N 1
ATOM 708 C CA . ALA A 1 93 ? -1.108 -6.234 17.688 1 98.31 93 ALA A CA 1
ATOM 709 C C . ALA A 1 93 ? -1.651 -4.824 17.922 1 98.31 93 ALA A C 1
ATOM 711 O O . ALA A 1 93 ? -1.954 -4.109 16.953 1 98.31 93 ALA A O 1
ATOM 712 N N . LYS A 1 94 ? -1.767 -4.414 19.188 1 98.31 94 LYS A N 1
ATOM 713 C CA . LYS A 1 94 ? -2.299 -3.109 19.578 1 98.31 94 LYS A CA 1
ATOM 714 C C . LYS A 1 94 ? -1.458 -2.479 20.672 1 98.31 94 LYS A C 1
ATOM 716 O O . LYS A 1 94 ? -0.744 -3.18 21.391 1 98.31 94 LYS A O 1
ATOM 721 N N . ALA A 1 95 ? -1.516 -1.235 20.781 1 98.5 95 ALA A N 1
ATOM 722 C CA . ALA A 1 95 ? -0.825 -0.506 21.844 1 98.5 95 ALA A CA 1
ATOM 723 C C . ALA A 1 95 ? -1.493 0.839 22.109 1 98.5 95 ALA A C 1
ATOM 725 O O . ALA A 1 95 ? -2.162 1.392 21.234 1 98.5 95 ALA A O 1
ATOM 726 N N . PRO A 1 96 ? -1.376 1.351 23.312 1 98.56 96 PRO A N 1
ATOM 727 C CA . PRO A 1 96 ? -1.883 2.691 23.625 1 98.56 96 PRO A CA 1
ATOM 728 C C . PRO A 1 96 ? -0.936 3.797 23.156 1 98.56 96 PRO A C 1
ATOM 730 O O . PRO A 1 96 ? 0.267 3.564 23.016 1 98.56 96 PRO A O 1
ATOM 733 N N . ILE A 1 97 ? -1.505 4.871 22.875 1 98.69 97 ILE A N 1
ATOM 734 C CA . ILE A 1 97 ? -0.723 6.078 22.641 1 98.69 97 ILE A CA 1
ATOM 735 C C . ILE A 1 97 ? -0.806 6.996 23.859 1 98.69 97 ILE A C 1
ATOM 737 O O . ILE A 1 97 ? -1.882 7.496 24.188 1 98.69 97 ILE A O 1
ATOM 741 N N . VAL A 1 98 ? 0.286 7.191 24.516 1 98.44 98 VAL A N 1
ATOM 742 C CA . VAL A 1 98 ? 0.355 8.047 25.703 1 98.44 98 VAL A CA 1
ATOM 743 C C . VAL A 1 98 ? 1.421 9.117 25.5 1 98.44 98 VAL A C 1
ATOM 745 O O . VAL A 1 98 ? 2.568 8.812 25.172 1 98.44 98 VAL A O 1
ATOM 748 N N . VAL A 1 99 ? 1.015 10.359 25.641 1 97.62 99 VAL A N 1
ATOM 749 C CA . VAL A 1 99 ? 1.954 11.461 25.5 1 97.62 99 VAL A CA 1
ATOM 750 C C . VAL A 1 99 ? 1.828 12.414 26.688 1 97.62 99 VAL A C 1
ATOM 752 O O . VAL A 1 99 ? 0.725 12.844 27.031 1 97.62 99 VAL A O 1
ATOM 755 N N . ASP A 1 100 ? 2.932 12.742 27.406 1 95 100 ASP A N 1
ATOM 756 C CA . ASP A 1 100 ? 2.99 13.602 28.578 1 95 100 ASP A CA 1
ATOM 757 C C . ASP A 1 100 ? 2.012 13.141 29.656 1 95 100 ASP A C 1
ATOM 759 O O . ASP A 1 100 ? 1.271 13.945 30.219 1 95 100 ASP A O 1
ATOM 763 N N . GLY A 1 101 ? 1.925 11.766 29.766 1 94.38 101 GLY A N 1
ATOM 764 C CA . GLY A 1 101 ? 1.096 11.172 30.812 1 94.38 101 GLY A CA 1
ATOM 765 C C . GLY A 1 101 ? -0.375 11.117 30.438 1 94.38 101 GLY A C 1
ATOM 766 O O . GLY A 1 101 ? -1.188 10.57 31.188 1 94.38 101 GLY A O 1
ATOM 767 N N . ASN A 1 102 ? -0.726 11.648 29.281 1 95.25 102 ASN A N 1
ATOM 768 C CA . ASN A 1 102 ? -2.104 11.648 28.797 1 95.25 102 ASN A CA 1
ATOM 769 C C . ASN A 1 102 ? -2.324 10.57 27.734 1 95.25 102 ASN A C 1
ATOM 771 O O . ASN A 1 102 ? -1.574 10.492 26.766 1 95.25 102 ASN A O 1
ATOM 775 N N . THR A 1 103 ? -3.334 9.758 27.984 1 97.69 103 THR A N 1
ATOM 776 C CA . THR A 1 103 ? -3.662 8.719 27.016 1 97.69 103 THR A CA 1
ATOM 777 C C . THR A 1 103 ? -4.504 9.297 25.875 1 97.69 103 THR A C 1
ATOM 779 O O . THR A 1 103 ? -5.613 9.781 26.094 1 97.69 103 THR A O 1
ATOM 782 N N . ILE A 1 104 ? -3.959 9.242 24.672 1 97.69 104 ILE A N 1
ATOM 783 C CA . ILE A 1 104 ? -4.676 9.68 23.469 1 97.69 104 ILE A CA 1
ATOM 784 C C . ILE A 1 104 ? -5.68 8.609 23.062 1 97.69 104 ILE A C 1
ATOM 786 O O . ILE A 1 104 ? -6.816 8.93 22.703 1 97.69 104 ILE A O 1
ATOM 790 N N . ALA A 1 105 ? -5.191 7.305 23.062 1 97.5 105 ALA A N 1
ATOM 791 C CA . ALA A 1 105 ? -6 6.133 22.719 1 97.5 105 ALA A CA 1
ATOM 792 C C . ALA A 1 105 ? -5.402 4.863 23.328 1 97.5 105 ALA A C 1
ATOM 794 O O . ALA A 1 105 ? -4.188 4.773 23.516 1 97.5 105 ALA A O 1
ATOM 795 N N . THR A 1 106 ? -6.09 3.797 23.625 1 96.62 106 THR A N 1
ATOM 796 C CA . THR A 1 106 ? -5.617 2.643 24.391 1 96.62 106 THR A CA 1
ATOM 797 C C . THR A 1 106 ? -5.379 1.451 23.469 1 96.62 106 THR A C 1
ATOM 799 O O . THR A 1 106 ? -4.371 0.754 23.594 1 96.62 106 THR A O 1
ATOM 802 N N . ASP A 1 107 ? -6.242 1.024 22.625 1 96.38 107 ASP A N 1
ATOM 803 C CA . ASP A 1 107 ? -6.207 -0.173 21.797 1 96.38 107 ASP A CA 1
ATOM 804 C C . ASP A 1 107 ? -6.109 0.189 20.312 1 96.38 107 ASP A C 1
ATOM 806 O O . ASP A 1 107 ? -6.973 -0.188 19.516 1 96.38 107 ASP A O 1
ATOM 810 N N . VAL A 1 108 ? -4.859 0.784 20.062 1 98.56 108 VAL A N 1
ATOM 811 C CA . VAL A 1 108 ? -4.684 1.259 18.703 1 98.56 108 VAL A CA 1
ATOM 812 C C . VAL A 1 108 ? -3.988 0.187 17.859 1 98.56 108 VAL A C 1
ATOM 814 O O . VAL A 1 108 ? -2.887 -0.252 18.203 1 98.56 108 VAL A O 1
ATOM 817 N N . PRO A 1 109 ? -4.645 -0.249 16.75 1 98.62 109 PRO A N 1
ATOM 818 C CA . PRO A 1 109 ? -4.012 -1.254 15.898 1 98.62 109 PRO A CA 1
ATOM 819 C C . PRO A 1 109 ? -2.66 -0.799 15.352 1 98.62 109 PRO A C 1
ATOM 821 O O . PRO A 1 109 ? -2.488 0.375 15.016 1 98.62 109 PRO A O 1
ATOM 824 N N . VAL A 1 110 ? -1.734 -1.706 15.219 1 98.56 110 VAL A N 1
ATOM 825 C CA . VAL A 1 110 ? -0.38 -1.413 14.766 1 98.56 110 VAL A CA 1
ATOM 826 C C . VAL A 1 110 ? -0.43 -0.772 13.375 1 98.56 110 VAL A C 1
ATOM 828 O O . VAL A 1 110 ? 0.388 0.092 13.055 1 98.56 110 VAL A O 1
ATOM 831 N N . THR A 1 111 ? -1.381 -1.146 12.555 1 98 111 THR A N 1
ATOM 832 C CA . THR A 1 111 ? -1.511 -0.593 11.211 1 98 111 THR A CA 1
ATOM 833 C C . THR A 1 111 ? -1.857 0.892 11.266 1 98 111 THR A C 1
ATOM 835 O O . THR A 1 111 ? -1.378 1.68 10.453 1 98 111 THR A O 1
ATOM 838 N N . TYR A 1 112 ? -2.666 1.293 12.203 1 98.75 112 TYR A N 1
ATOM 839 C CA . TYR A 1 112 ? -3.018 2.699 12.375 1 98.75 112 TYR A CA 1
ATOM 840 C C . TYR A 1 112 ? -1.827 3.5 12.891 1 98.75 112 TYR A C 1
ATOM 842 O O . TYR A 1 112 ? -1.644 4.66 12.516 1 98.75 112 TYR A O 1
ATOM 850 N N . LEU A 1 113 ? -1.091 2.828 13.766 1 98.81 113 LEU A N 1
ATOM 851 C CA . LEU A 1 113 ? 0.084 3.51 14.305 1 98.81 113 LEU A CA 1
ATOM 852 C C . LEU A 1 113 ? 1.056 3.873 13.188 1 98.81 113 LEU A C 1
ATOM 854 O O . LEU A 1 113 ? 1.67 4.941 13.211 1 98.81 113 LEU A O 1
ATOM 858 N N . LEU A 1 114 ? 1.153 2.967 12.211 1 97.88 114 LEU A N 1
ATOM 859 C CA . LEU A 1 114 ? 1.996 3.244 11.055 1 97.88 114 LEU A CA 1
ATOM 860 C C . LEU A 1 114 ? 1.462 4.434 10.266 1 97.88 114 LEU A C 1
ATOM 862 O O . LEU A 1 114 ? 2.229 5.32 9.875 1 97.88 114 LEU A O 1
ATOM 866 N N . PHE A 1 115 ? 0.194 4.473 10.125 1 98.44 115 PHE A N 1
ATOM 867 C CA . PHE A 1 115 ? -0.483 5.562 9.43 1 98.44 115 PHE A CA 1
ATOM 868 C C . PHE A 1 115 ? -0.261 6.883 10.156 1 98.44 115 PHE A C 1
ATOM 870 O O . PHE A 1 115 ? 0.11 7.883 9.539 1 98.44 115 PHE A O 1
ATOM 877 N N . LEU A 1 116 ? -0.462 6.859 11.398 1 98.75 116 LEU A N 1
ATOM 878 C CA . LEU A 1 116 ? -0.371 8.078 12.195 1 98.75 116 LEU A CA 1
ATOM 879 C C . LEU A 1 116 ? 1.056 8.617 12.203 1 98.75 116 LEU A C 1
ATOM 881 O O . LEU A 1 116 ? 1.265 9.828 12.148 1 98.75 116 LEU A O 1
ATOM 885 N N . GLU A 1 117 ? 2.025 7.762 12.266 1 98.38 117 GLU A N 1
ATOM 886 C CA . GLU A 1 117 ? 3.428 8.164 12.227 1 98.38 117 GLU A CA 1
ATOM 887 C C . GLU A 1 117 ? 3.744 8.945 10.953 1 98.38 117 GLU A C 1
ATOM 889 O O . GLU A 1 117 ? 4.402 9.984 11.008 1 98.38 117 GLU A O 1
ATOM 894 N N . LYS A 1 118 ? 3.217 8.453 9.875 1 98.25 118 LYS A N 1
ATOM 895 C CA . LYS A 1 118 ? 3.439 9.133 8.602 1 98.25 118 LYS A CA 1
ATOM 896 C C . LYS A 1 118 ? 2.756 10.5 8.578 1 98.25 118 LYS A C 1
ATOM 898 O O . LYS A 1 118 ? 3.344 11.484 8.133 1 98.25 118 LYS A O 1
ATOM 903 N N . GLN A 1 119 ? 1.552 10.57 9.055 1 98.56 119 GLN A N 1
ATOM 904 C CA . GLN A 1 119 ? 0.806 11.828 9.078 1 98.56 119 GLN A CA 1
ATOM 905 C C . GLN A 1 119 ? 1.511 12.867 9.945 1 98.56 119 GLN A C 1
ATOM 907 O O . GLN A 1 119 ? 1.558 14.047 9.594 1 98.56 119 GLN A O 1
ATOM 912 N N . LEU A 1 120 ? 2.062 12.391 11.039 1 98.75 120 LEU A N 1
ATOM 913 C CA . LEU A 1 120 ? 2.721 13.312 11.961 1 98.75 120 LEU A CA 1
ATOM 914 C C . LEU A 1 120 ? 4.012 13.859 11.352 1 98.75 120 LEU A C 1
ATOM 916 O O . LEU A 1 120 ? 4.383 15.008 11.594 1 98.75 120 LEU A O 1
ATOM 920 N N . ALA A 1 121 ? 4.672 13.031 10.547 1 98.56 121 ALA A N 1
ATOM 921 C CA . ALA A 1 121 ? 5.844 13.523 9.828 1 98.56 121 ALA A CA 1
ATOM 922 C C . ALA A 1 121 ? 5.465 14.656 8.867 1 98.56 121 ALA A C 1
ATOM 924 O O . ALA A 1 121 ? 6.148 15.68 8.805 1 98.56 121 ALA A O 1
ATOM 925 N N . ASP A 1 122 ? 4.363 14.477 8.172 1 98.12 122 ASP A N 1
ATOM 926 C CA . ASP A 1 122 ? 3.871 15.508 7.266 1 98.12 122 ASP A CA 1
ATOM 927 C C . ASP A 1 122 ? 3.467 16.766 8.031 1 98.12 122 ASP A C 1
ATOM 929 O O . ASP A 1 122 ? 3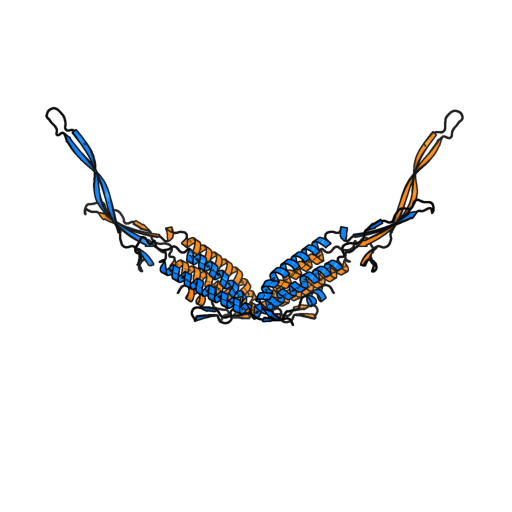.713 17.891 7.574 1 98.12 122 ASP A O 1
ATOM 933 N N . LEU A 1 123 ? 2.877 16.547 9.148 1 98.62 123 LEU A N 1
ATOM 934 C CA . LEU A 1 123 ? 2.449 17.672 9.969 1 98.62 123 LEU A CA 1
ATOM 935 C C . LEU A 1 123 ? 3.65 18.469 10.484 1 98.62 123 LEU A C 1
ATOM 937 O O . LEU A 1 123 ? 3.609 19.688 10.555 1 98.62 123 LEU A O 1
ATOM 941 N N . LEU A 1 124 ? 4.691 17.734 10.836 1 98.62 124 LEU A N 1
ATOM 942 C CA . LEU A 1 124 ? 5.902 18.406 11.297 1 98.62 124 LEU A CA 1
ATOM 943 C C . LEU A 1 124 ? 6.48 19.297 10.203 1 98.62 124 LEU A C 1
ATOM 945 O O . LEU A 1 124 ? 6.852 20.438 10.461 1 98.62 124 LEU A O 1
ATOM 949 N N . THR A 1 125 ? 6.531 18.734 8.992 1 98.19 125 THR A N 1
ATOM 950 C CA . THR A 1 125 ? 6.996 19.516 7.848 1 98.19 125 THR A CA 1
ATOM 951 C C . THR A 1 125 ? 6.121 20.75 7.645 1 98.19 125 THR A C 1
ATOM 953 O O . THR A 1 125 ? 6.633 21.844 7.414 1 98.19 125 THR A O 1
ATOM 956 N N . PHE A 1 126 ? 4.879 20.594 7.77 1 98.31 126 PHE A N 1
ATOM 957 C CA . PHE A 1 126 ? 3.914 21.672 7.609 1 98.31 126 PHE A CA 1
ATOM 958 C C . PHE A 1 126 ? 4.152 22.781 8.633 1 98.31 126 PHE A C 1
ATOM 960 O O . PHE A 1 126 ? 4.246 23.953 8.281 1 98.31 126 PHE A O 1
ATOM 967 N N . VAL A 1 127 ? 4.27 22.391 9.891 1 98.31 127 VAL A N 1
ATOM 968 C CA . VAL A 1 127 ? 4.426 23.344 10.984 1 98.31 127 VAL A CA 1
ATOM 969 C C . VAL A 1 127 ? 5.73 24.109 10.812 1 98.31 127 VAL A C 1
ATOM 971 O O . VAL A 1 127 ? 5.777 25.328 11.055 1 98.31 127 VAL A O 1
ATOM 974 N N . THR A 1 128 ? 6.738 23.438 10.344 1 97.44 128 THR A N 1
ATOM 975 C CA . THR A 1 128 ? 8.062 24.031 10.18 1 97.44 128 THR A CA 1
ATOM 976 C C . THR A 1 128 ? 8.039 25.109 9.102 1 97.44 128 THR A C 1
ATOM 978 O O . THR A 1 128 ? 8.852 26.031 9.125 1 97.44 128 THR A O 1
ATOM 981 N N . ARG A 1 129 ? 7.078 25.062 8.234 1 97.19 129 ARG A N 1
ATOM 982 C CA . ARG A 1 129 ? 7.039 25.953 7.082 1 97.19 129 ARG A CA 1
ATOM 983 C C . ARG A 1 129 ? 6.125 27.141 7.352 1 97.19 129 ARG A C 1
ATOM 985 O O . ARG A 1 129 ? 5.992 28.031 6.508 1 97.19 129 ARG A O 1
ATOM 992 N N . ILE A 1 130 ? 5.527 27.172 8.477 1 98.19 130 ILE A N 1
ATOM 993 C CA . ILE A 1 130 ? 4.645 28.297 8.812 1 98.19 130 ILE A CA 1
ATOM 994 C C . ILE A 1 130 ? 5.465 29.578 8.953 1 98.19 130 ILE A C 1
ATOM 996 O O . ILE A 1 130 ? 6.477 29.594 9.656 1 98.19 130 ILE A O 1
ATOM 1000 N N . PRO A 1 131 ? 5.066 30.641 8.297 1 98.06 131 PRO A N 1
ATOM 1001 C CA . PRO A 1 131 ? 5.793 31.906 8.398 1 98.06 131 PRO A CA 1
ATOM 1002 C C . PRO A 1 131 ? 5.832 32.469 9.82 1 98.06 131 PRO A C 1
ATOM 1004 O O . PRO A 1 131 ? 4.848 32.344 10.555 1 98.06 131 PRO A O 1
ATOM 1007 N N . VAL A 1 132 ? 6.945 33.062 10.188 1 98 132 VAL A N 1
ATOM 1008 C CA . VAL A 1 132 ? 7.184 33.625 11.516 1 98 132 VAL A CA 1
ATOM 1009 C C . VAL A 1 132 ? 7.215 35.156 11.438 1 98 132 VAL A C 1
ATOM 1011 O O . VAL A 1 132 ? 7.633 35.719 10.43 1 98 132 VAL A O 1
ATOM 1014 N N . LEU A 1 133 ? 6.781 35.688 12.492 1 98.06 133 LEU A N 1
ATOM 1015 C CA . LEU A 1 133 ? 6.844 37.156 12.594 1 98.06 133 LEU A CA 1
ATOM 1016 C C . LEU A 1 133 ? 8.281 37.625 12.438 1 98.06 133 LEU A C 1
ATOM 1018 O O . LEU A 1 133 ? 9.211 37.031 12.953 1 98.06 133 LEU A O 1
ATOM 1022 N N . ASP A 1 134 ? 8.445 38.781 11.703 1 95.19 134 ASP A N 1
ATOM 1023 C CA . ASP A 1 134 ? 9.758 39.375 11.523 1 95.19 134 ASP A CA 1
ATOM 1024 C C . ASP A 1 134 ? 10.359 39.781 12.867 1 95.19 134 ASP A C 1
ATOM 1026 O O . ASP A 1 134 ? 9.789 40.625 13.586 1 95.19 134 ASP A O 1
ATOM 1030 N N . ALA A 1 135 ? 11.516 39.344 13.156 1 94.44 135 ALA A N 1
ATOM 1031 C CA . ALA A 1 135 ? 12.172 39.594 14.438 1 94.44 135 ALA A CA 1
ATOM 1032 C C . ALA A 1 135 ? 12.648 41.031 14.539 1 94.44 135 ALA A C 1
ATOM 1034 O O . ALA A 1 135 ? 12.969 41.5 15.633 1 94.44 135 ALA A O 1
ATOM 1035 N N . ALA A 1 136 ? 12.602 41.719 13.422 1 93.5 136 ALA A N 1
ATOM 1036 C CA . ALA A 1 136 ? 13.094 43.094 13.406 1 93.5 136 ALA A CA 1
ATOM 1037 C C . ALA A 1 136 ? 12.055 44.062 13.984 1 93.5 136 ALA A C 1
ATOM 1039 O O . ALA A 1 136 ? 12.375 45.219 14.273 1 93.5 136 ALA A O 1
ATOM 1040 N N . GLU A 1 137 ? 10.898 43.531 14.156 1 94.56 137 GLU A N 1
ATOM 1041 C CA . GLU A 1 137 ? 9.812 44.375 14.648 1 94.56 137 GLU A CA 1
ATOM 1042 C C . GLU A 1 137 ? 9.266 43.875 15.977 1 94.56 137 GLU A C 1
ATOM 1044 O O . GLU A 1 137 ? 9.5 42.719 16.344 1 94.56 137 GLU A O 1
ATOM 1049 N N . THR A 1 138 ? 8.648 44.781 16.75 1 95.62 138 THR A N 1
ATOM 1050 C CA . THR A 1 138 ? 7.887 44.406 17.938 1 95.62 138 THR A CA 1
ATOM 1051 C C . THR A 1 138 ? 6.41 44.219 17.594 1 95.62 138 THR A C 1
ATOM 1053 O O . THR A 1 138 ? 5.758 45.156 17.109 1 95.62 138 THR A O 1
ATOM 1056 N N . TRP A 1 139 ? 6.016 43.031 17.906 1 97.44 139 TRP A N 1
ATOM 1057 C CA . TRP A 1 139 ? 4.66 42.688 17.5 1 97.44 139 TRP A CA 1
ATOM 1058 C C . TRP A 1 139 ? 3.768 42.469 18.719 1 97.44 139 TRP A C 1
ATOM 1060 O O . TRP A 1 139 ? 4.195 41.906 19.719 1 97.44 139 TRP A O 1
ATOM 1070 N N . THR A 1 140 ? 2.549 42.938 18.688 1 97.31 140 THR A N 1
ATOM 1071 C CA . THR A 1 140 ? 1.509 42.625 19.656 1 97.31 140 THR A CA 1
ATOM 1072 C C . THR A 1 140 ? 0.228 42.188 18.969 1 97.31 140 THR A C 1
ATOM 1074 O O . THR A 1 140 ? -0.13 42.688 17.906 1 97.31 140 THR A O 1
ATOM 1077 N N . PHE A 1 141 ? -0.412 41.281 19.625 1 96.81 141 PHE A N 1
ATOM 1078 C CA . PHE A 1 141 ? -1.642 40.781 19.031 1 96.81 141 PHE A CA 1
ATOM 1079 C C . PHE A 1 141 ? -2.76 41.812 19.141 1 96.81 141 PHE A C 1
ATOM 1081 O O . PHE A 1 141 ? -3.018 42.344 20.219 1 96.81 141 PHE A O 1
ATOM 1088 N N . ASP A 1 142 ? -3.295 42.094 17.984 1 94.56 142 ASP A N 1
ATOM 1089 C CA . ASP A 1 142 ? -4.422 43 17.891 1 94.56 142 ASP A CA 1
ATOM 1090 C C . ASP A 1 142 ? -5.738 42.25 17.719 1 94.56 142 ASP A C 1
ATOM 1092 O O . ASP A 1 142 ? -6.035 41.75 16.625 1 94.56 142 ASP A O 1
ATOM 1096 N N . GLU A 1 143 ? -6.633 42.219 18.703 1 93.31 143 GLU A N 1
ATOM 1097 C CA . GLU A 1 143 ? -7.887 41.469 18.688 1 93.31 143 GLU A CA 1
ATOM 1098 C C . GLU A 1 143 ? -8.859 42.031 17.656 1 93.31 143 GLU A C 1
ATOM 1100 O O . GLU A 1 143 ? -9.641 41.312 17.062 1 93.31 143 GLU A O 1
ATOM 1105 N N . ALA A 1 144 ? -8.758 43.344 17.453 1 89.56 144 ALA A N 1
ATOM 1106 C CA . ALA A 1 144 ? -9.688 44 16.547 1 89.56 144 ALA A CA 1
ATOM 1107 C C . ALA A 1 144 ? -9.492 43.531 15.117 1 89.56 144 ALA A C 1
ATOM 1109 O O . ALA A 1 144 ? -10.469 43.312 14.383 1 89.56 144 ALA A O 1
ATOM 1110 N N . THR A 1 145 ? -8.297 43.281 14.719 1 89.88 145 THR A N 1
ATOM 1111 C CA . THR A 1 145 ? -8.008 42.875 13.359 1 89.88 145 THR A CA 1
ATOM 1112 C C . THR A 1 145 ? -7.68 41.375 13.312 1 89.88 145 THR A C 1
ATOM 1114 O O . THR A 1 145 ? -7.445 40.812 12.242 1 89.88 145 THR A O 1
ATOM 1117 N N . ASP A 1 146 ? -7.621 40.781 14.516 1 93.75 146 ASP A N 1
ATOM 1118 C CA . ASP A 1 146 ? -7.289 39.344 14.641 1 93.75 146 ASP A CA 1
ATOM 1119 C C . ASP A 1 146 ? -5.949 39.031 13.984 1 93.75 146 ASP A C 1
ATOM 1121 O O . ASP A 1 146 ? -5.844 38.094 13.195 1 93.75 146 ASP A O 1
ATOM 1125 N N . ALA A 1 147 ? -4.992 39.906 14.133 1 96.88 147 ALA A N 1
ATOM 1126 C CA . ALA A 1 147 ? -3.639 39.781 13.602 1 96.88 147 ALA A CA 1
ATOM 1127 C C . ALA A 1 147 ? -2.627 40.469 14.508 1 96.88 147 ALA A C 1
ATOM 1129 O O . ALA A 1 147 ? -3.008 41.125 15.477 1 96.88 147 ALA A O 1
ATOM 1130 N N . TYR A 1 148 ? -1.372 40.156 14.195 1 98.25 148 TYR A N 1
ATOM 1131 C CA . TYR A 1 148 ? -0.33 40.875 14.922 1 98.25 148 TYR A CA 1
ATOM 1132 C C . TYR A 1 148 ? -0.075 42.25 14.289 1 98.25 148 TYR A C 1
ATOM 1134 O O . TYR A 1 148 ? -0.13 42.406 13.07 1 98.25 148 TYR A O 1
ATOM 1142 N N . ALA A 1 149 ? 0.226 43.188 15.148 1 98 149 ALA A N 1
ATOM 1143 C CA . ALA A 1 149 ? 0.467 44.562 14.695 1 98 149 ALA A CA 1
ATOM 1144 C C . ALA A 1 149 ? 1.75 45.125 15.297 1 98 149 ALA A C 1
ATOM 1146 O O . ALA A 1 149 ? 2.084 44.812 16.453 1 98 149 ALA A O 1
ATOM 1147 N N . THR A 1 150 ? 2.438 45.938 14.508 1 97.5 150 THR A N 1
ATOM 1148 C CA . THR A 1 150 ? 3.617 46.625 15.031 1 97.5 150 THR A CA 1
ATOM 1149 C C . THR A 1 150 ? 3.223 47.906 15.75 1 97.5 150 THR A C 1
ATOM 1151 O O . THR A 1 150 ? 2.08 48.344 15.648 1 97.5 150 THR A O 1
ATOM 1154 N N . THR A 1 151 ? 4.223 48.344 16.5 1 95.19 151 THR A N 1
ATOM 1155 C CA . THR A 1 151 ? 4.055 49.719 16.984 1 95.19 151 THR A CA 1
ATOM 1156 C C . THR A 1 151 ? 4.078 50.719 15.828 1 95.19 151 THR A C 1
ATOM 1158 O O . THR A 1 151 ? 4.785 50.5 14.844 1 95.19 151 THR A O 1
ATOM 1161 N N . ALA A 1 152 ? 3.217 51.781 16 1 95.25 152 ALA A N 1
ATOM 1162 C CA . ALA A 1 152 ? 3.176 52.781 14.953 1 95.25 152 ALA A CA 1
ATOM 1163 C C . ALA A 1 152 ? 4.547 53.438 14.75 1 95.25 152 ALA A C 1
ATOM 1165 O O . ALA A 1 152 ? 5.25 53.719 15.727 1 95.25 152 ALA A O 1
ATOM 1166 N N . SER A 1 153 ? 4.898 53.438 13.492 1 95.62 153 SER A N 1
ATOM 1167 C CA . SER A 1 153 ? 6.137 54.156 13.141 1 95.62 153 SER A CA 1
ATOM 1168 C C . SER A 1 153 ? 5.855 55.406 12.312 1 95.62 153 SER A C 1
ATOM 1170 O O . SER A 1 153 ? 4.875 55.438 11.562 1 95.62 153 SER A O 1
ATOM 1172 N N . GLN A 1 154 ? 6.738 56.375 12.523 1 95.38 154 GLN A N 1
ATOM 1173 C CA . GLN A 1 154 ? 6.551 57.625 11.797 1 95.38 154 GLN A CA 1
ATOM 1174 C C . GLN A 1 154 ? 7.73 57.906 10.875 1 95.38 154 GLN A C 1
ATOM 1176 O O . GLN A 1 154 ? 8.883 57.688 11.25 1 95.38 154 GLN A O 1
ATOM 1181 N N . THR A 1 155 ? 7.379 58.188 9.703 1 94.81 155 THR A N 1
ATOM 1182 C CA . THR A 1 155 ? 8.367 58.656 8.742 1 94.81 155 THR A CA 1
ATOM 1183 C C . THR A 1 155 ? 8.008 60.031 8.211 1 94.81 155 THR A C 1
ATOM 1185 O O . THR A 1 155 ? 6.855 60.469 8.32 1 94.81 155 THR A O 1
ATOM 1188 N N . THR A 1 156 ? 9 60.719 7.723 1 94.69 156 THR A N 1
ATOM 1189 C CA . THR A 1 156 ? 8.773 62.094 7.246 1 94.69 156 THR A CA 1
ATOM 1190 C C . THR A 1 156 ? 8.648 62.125 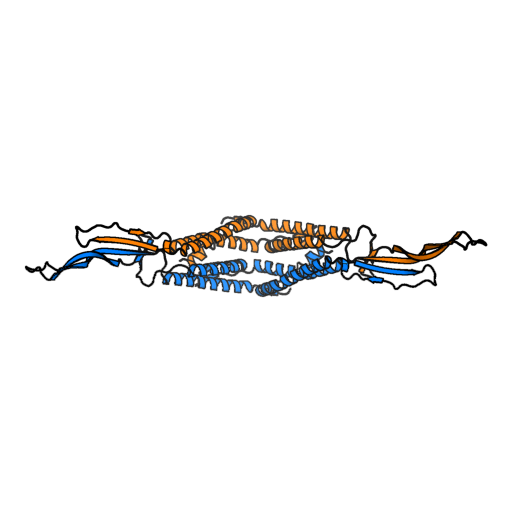5.727 1 94.69 156 THR A C 1
ATOM 1192 O O . THR A 1 156 ? 9.242 61.281 5.035 1 94.69 156 THR A O 1
ATOM 1195 N N . ARG A 1 157 ? 7.742 63.031 5.332 1 93.25 157 ARG A N 1
ATOM 1196 C CA . ARG A 1 157 ? 7.641 63.312 3.906 1 93.25 157 ARG A CA 1
ATOM 1197 C C . ARG A 1 157 ? 8.156 64.75 3.598 1 93.25 157 ARG A C 1
ATOM 1199 O O . ARG A 1 157 ? 7.824 65.688 4.293 1 93.25 157 ARG A O 1
ATOM 1206 N N . SER A 1 158 ? 9.055 64.812 2.57 1 93.38 158 SER A N 1
ATOM 1207 C CA . SER A 1 158 ? 9.609 66.062 2.168 1 93.38 158 SER A CA 1
ATOM 1208 C C . SER A 1 158 ? 9.297 66.375 0.705 1 93.38 158 SER A C 1
ATOM 1210 O O . SER A 1 158 ? 8.977 65.5 -0.067 1 93.38 158 SER A O 1
ATOM 1212 N N . LYS A 1 159 ? 9.273 67.688 0.378 1 89.81 159 LYS A N 1
ATOM 1213 C CA . LYS A 1 159 ? 9.141 68.125 -0.993 1 89.81 159 LYS A CA 1
ATOM 1214 C C . LYS A 1 159 ? 10.305 69.062 -1.379 1 89.81 159 LYS A C 1
ATOM 1216 O O . LYS A 1 159 ? 10.805 69.812 -0.55 1 89.81 159 LYS A O 1
ATOM 1221 N N . LYS A 1 160 ? 10.703 68.875 -2.576 1 92.12 160 LYS A N 1
ATOM 1222 C CA . LYS A 1 160 ? 11.742 69.812 -3.092 1 92.12 160 LYS A CA 1
ATOM 1223 C C . LYS A 1 160 ? 11.148 71.125 -3.594 1 92.12 160 LYS A C 1
ATOM 1225 O O . LYS A 1 160 ? 10.312 71.125 -4.5 1 92.12 160 LYS A O 1
ATOM 1230 N N . VAL A 1 161 ? 11.555 72.188 -2.973 1 91.25 161 VAL A N 1
ATOM 1231 C CA . VAL A 1 161 ? 11.055 73.5 -3.373 1 91.25 161 VAL A CA 1
ATOM 1232 C C . VAL A 1 161 ? 12.188 74.312 -3.98 1 91.25 161 VAL A C 1
ATOM 1234 O O . VAL A 1 161 ? 13.281 74.438 -3.406 1 91.25 161 VAL A O 1
ATOM 1237 N N . PRO A 1 162 ? 11.906 74.938 -5.074 1 92.06 162 PRO A N 1
ATOM 1238 C CA . PRO A 1 162 ? 12.945 75.812 -5.668 1 92.06 162 PRO A CA 1
ATOM 1239 C C . PRO A 1 162 ? 13.156 77.125 -4.898 1 92.06 162 PRO A C 1
ATOM 1241 O O . PRO A 1 162 ? 12.18 77.75 -4.508 1 92.06 162 PRO A O 1
ATOM 1244 N N . ARG A 1 163 ? 14.383 77.375 -4.617 1 90.62 163 ARG A N 1
ATOM 1245 C CA . ARG A 1 163 ? 14.773 78.625 -3.994 1 90.62 163 ARG A CA 1
ATOM 1246 C C . ARG A 1 163 ? 15.844 79.375 -4.82 1 90.62 163 ARG A C 1
ATOM 1248 O O . ARG A 1 163 ? 16.609 78.75 -5.547 1 90.62 163 ARG A O 1
ATOM 1255 N N . ASN A 1 164 ? 15.758 80.688 -4.707 1 89.19 164 ASN A N 1
ATOM 1256 C CA . ASN A 1 164 ? 16.75 81.5 -5.41 1 89.19 164 ASN A CA 1
ATOM 1257 C C . ASN A 1 164 ? 17.828 82 -4.453 1 89.19 164 ASN A C 1
ATOM 1259 O O . ASN A 1 164 ? 17.516 82.562 -3.398 1 89.19 164 ASN A O 1
ATOM 1263 N N . HIS A 1 165 ? 19.016 81.688 -4.805 1 88.81 165 HIS A N 1
ATOM 1264 C CA . HIS A 1 165 ? 20.141 82.25 -4.059 1 88.81 165 HIS A CA 1
ATOM 1265 C C . HIS A 1 165 ? 20.859 83.312 -4.867 1 88.81 165 HIS A C 1
ATOM 1267 O O . HIS A 1 165 ? 21.297 83.062 -5.988 1 88.81 165 HIS A O 1
ATOM 1273 N N . VAL A 1 166 ? 20.891 84.5 -4.258 1 86.62 166 VAL A N 1
ATOM 1274 C CA . VAL A 1 166 ? 21.594 85.562 -4.941 1 86.62 166 VAL A CA 1
ATOM 1275 C C . VAL A 1 166 ? 23.094 85.438 -4.703 1 86.62 166 VAL A C 1
ATOM 1277 O O . VAL A 1 166 ? 23.578 85.688 -3.592 1 86.62 166 VAL A O 1
ATOM 1280 N N . LYS A 1 167 ? 23.891 85.125 -5.723 1 85.19 167 LYS A N 1
ATOM 1281 C CA . LYS A 1 167 ? 25.328 85 -5.633 1 85.19 167 LYS A CA 1
ATOM 1282 C C . LYS A 1 167 ? 26.031 86.375 -5.613 1 85.19 167 LYS A C 1
ATOM 1284 O O . LYS A 1 167 ? 27 86.562 -4.875 1 85.19 167 LYS A O 1
ATOM 1289 N N . ALA A 1 168 ? 25.406 87.25 -6.539 1 79.62 168 ALA A N 1
ATOM 1290 C CA . ALA A 1 168 ? 25.953 88.562 -6.578 1 79.62 168 ALA A CA 1
ATOM 1291 C C . ALA A 1 168 ? 24.844 89.625 -6.754 1 79.62 168 ALA A C 1
ATOM 1293 O O . ALA A 1 168 ? 24 89.5 -7.645 1 79.62 168 ALA A O 1
ATOM 1294 N N . ALA A 1 169 ? 24.766 90.562 -5.781 1 84.75 169 ALA A N 1
ATOM 1295 C CA . ALA A 1 169 ? 23.75 91.625 -5.828 1 84.75 169 ALA A CA 1
ATOM 1296 C C . ALA A 1 169 ? 23.875 92.438 -7.102 1 84.75 169 ALA A C 1
ATOM 1298 O O . ALA A 1 169 ? 24.969 92.562 -7.676 1 84.75 169 ALA A O 1
ATOM 1299 N N . ALA A 1 170 ? 22.688 92.875 -7.539 1 83.94 170 ALA A N 1
ATOM 1300 C CA . ALA A 1 170 ? 22.703 93.75 -8.727 1 83.94 170 ALA A CA 1
ATOM 1301 C C . ALA A 1 170 ? 23.5 95.062 -8.469 1 83.94 170 ALA A C 1
ATOM 1303 O O . ALA A 1 170 ? 23.422 95.625 -7.383 1 83.94 170 ALA A O 1
ATOM 1304 N N . THR A 1 171 ? 24.516 95.25 -9.336 1 86.5 171 THR A N 1
ATOM 1305 C CA . THR A 1 171 ? 25.203 96.562 -9.336 1 86.5 171 THR A CA 1
ATOM 1306 C C . THR A 1 171 ? 24.734 97.438 -10.508 1 86.5 171 THR A C 1
ATOM 1308 O O . THR A 1 171 ? 23.875 97 -11.289 1 86.5 171 THR A O 1
ATOM 1311 N N . ASP A 1 172 ? 25.031 98.688 -10.711 1 85.94 172 ASP A N 1
ATOM 1312 C CA . ASP A 1 172 ? 24.688 99.562 -11.797 1 85.94 172 ASP A CA 1
ATOM 1313 C C . ASP A 1 172 ? 25.109 99 -13.148 1 85.94 172 ASP A C 1
ATOM 1315 O O . ASP A 1 172 ? 24.516 99.312 -14.18 1 85.94 172 ASP A O 1
ATOM 1319 N N . LYS A 1 173 ? 26.031 98.125 -13.281 1 86.25 173 LYS A N 1
ATOM 1320 C CA . LYS A 1 173 ? 26.609 97.688 -14.547 1 86.25 173 LYS A CA 1
ATOM 1321 C C . LYS A 1 173 ? 26.266 96.25 -14.836 1 86.25 173 LYS A C 1
ATOM 1323 O O . LYS A 1 173 ? 26.297 95.812 -15.984 1 86.25 173 LYS A O 1
ATOM 1328 N N . HIS A 1 174 ? 25.984 95.5 -13.836 1 81.69 174 HIS A N 1
ATOM 1329 C CA . HIS A 1 174 ? 25.781 94.062 -14.062 1 81.69 174 HIS A CA 1
ATOM 1330 C C . HIS A 1 174 ? 24.547 93.562 -13.305 1 81.69 174 HIS A C 1
ATOM 1332 O O . HIS A 1 174 ? 24.359 93.875 -12.141 1 81.69 174 HIS A O 1
ATOM 1338 N N . PRO A 1 175 ? 23.688 92.938 -13.969 1 85.31 175 PRO A N 1
ATOM 1339 C CA . PRO A 1 175 ? 22.5 92.375 -13.32 1 85.31 175 PRO A CA 1
ATOM 1340 C C . PRO A 1 175 ? 22.859 91.375 -12.227 1 85.31 175 PRO A C 1
ATOM 1342 O O . PRO A 1 175 ? 23.984 90.875 -12.172 1 85.31 175 PRO A O 1
ATOM 1345 N N . ALA A 1 176 ? 21.938 91.25 -11.305 1 86.38 176 ALA A N 1
ATOM 1346 C CA . ALA A 1 176 ? 22.156 90.25 -10.234 1 86.38 176 ALA A CA 1
ATOM 1347 C C . ALA A 1 176 ? 22.359 88.875 -10.797 1 86.38 176 ALA A C 1
ATOM 1349 O O . ALA A 1 176 ? 21.734 88.5 -11.797 1 86.38 176 ALA A O 1
ATOM 1350 N N . GLN A 1 177 ? 23.312 88.062 -10.289 1 86.12 177 GLN A N 1
ATOM 1351 C CA . GLN A 1 177 ? 23.5 86.688 -10.586 1 86.12 177 GLN A CA 1
ATOM 1352 C C . GLN A 1 177 ? 22.75 85.812 -9.586 1 86.12 177 GLN A C 1
ATOM 1354 O O . GLN A 1 177 ? 23.078 85.812 -8.398 1 86.12 177 GLN A O 1
ATOM 1359 N N . VAL A 1 178 ? 21.641 85.188 -10.031 1 87.69 178 VAL A N 1
ATOM 1360 C CA . VAL A 1 178 ? 20.812 84.375 -9.172 1 87.69 178 VAL A CA 1
ATOM 1361 C C . VAL A 1 178 ? 20.969 82.938 -9.555 1 87.69 178 VAL A C 1
ATOM 1363 O O . VAL A 1 178 ? 20.969 82.562 -10.742 1 87.69 178 VAL A O 1
ATOM 1366 N N . GLU A 1 179 ? 21.297 82.062 -8.586 1 89.81 179 GLU A N 1
ATOM 1367 C CA . GLU A 1 179 ? 21.328 80.625 -8.797 1 89.81 179 GLU A CA 1
ATOM 1368 C C . GLU A 1 179 ? 20.156 79.938 -8.117 1 89.81 179 GLU A C 1
ATOM 1370 O O . GLU A 1 179 ? 19.859 80.188 -6.945 1 89.81 179 GLU A O 1
ATOM 1375 N N . MET A 1 180 ? 19.453 79.188 -8.922 1 89.19 180 MET A N 1
ATOM 1376 C CA . MET A 1 180 ? 18.328 78.375 -8.383 1 89.19 180 MET A CA 1
ATOM 1377 C C . MET A 1 180 ? 18.828 77.125 -7.734 1 89.19 180 MET A C 1
ATOM 1379 O O . MET A 1 180 ? 19.75 76.438 -8.234 1 89.19 180 MET A O 1
ATOM 1383 N N . TYR A 1 181 ? 18.391 76.875 -6.445 1 91.31 181 TYR A N 1
ATOM 1384 C CA . TYR A 1 181 ? 18.641 75.562 -5.836 1 91.31 181 TYR A CA 1
ATOM 1385 C C . TYR A 1 181 ? 17.375 74.938 -5.262 1 91.31 181 TYR A C 1
ATOM 1387 O O . TYR A 1 181 ? 16.359 75.625 -5.117 1 91.31 181 TYR A O 1
ATOM 1395 N N . PHE A 1 182 ? 17.406 73.625 -5.051 1 92.12 182 PHE A N 1
ATOM 1396 C CA . PHE A 1 182 ? 16.25 72.938 -4.48 1 92.12 182 PHE A CA 1
ATOM 1397 C C . PHE A 1 182 ? 16.469 72.625 -3 1 92.12 182 PHE A C 1
ATOM 1399 O O . PHE A 1 182 ? 17.516 72.125 -2.611 1 92.12 182 PHE A O 1
ATOM 1406 N N . GLU A 1 183 ? 15.555 73.125 -2.166 1 91.06 183 GLU A N 1
ATOM 1407 C CA . GLU A 1 183 ? 15.57 72.875 -0.736 1 91.06 183 GLU A CA 1
ATOM 1408 C C . GLU A 1 183 ? 14.516 71.812 -0.375 1 91.06 183 GLU A C 1
ATOM 1410 O O . GLU A 1 183 ? 13.375 71.875 -0.822 1 91.06 183 GLU A O 1
ATOM 1415 N N . ASP A 1 184 ? 14.906 70.688 0.393 1 91.88 184 ASP A N 1
ATOM 1416 C CA . ASP A 1 184 ? 13.961 69.75 0.91 1 91.88 184 ASP A CA 1
ATOM 1417 C C . ASP A 1 184 ? 13.195 70.312 2.109 1 91.88 184 ASP A C 1
ATOM 1419 O O . ASP A 1 184 ? 13.781 70.562 3.166 1 91.88 184 ASP A O 1
ATOM 1423 N N . VAL A 1 185 ? 11.93 70.5 1.861 1 91.94 185 VAL A N 1
ATOM 1424 C CA . VAL A 1 185 ? 11.117 71.062 2.945 1 91.94 185 VAL A CA 1
ATOM 1425 C C . VAL A 1 185 ? 10.172 70 3.479 1 91.94 185 VAL A C 1
ATOM 1427 O O . VAL A 1 185 ? 9.484 69.312 2.705 1 91.94 185 VAL A O 1
ATOM 1430 N N . LEU A 1 186 ? 10.188 69.875 4.781 1 93.44 186 LEU A N 1
ATOM 1431 C CA . LEU A 1 186 ? 9.297 68.938 5.457 1 93.44 186 LEU A CA 1
ATOM 1432 C C . LEU A 1 186 ? 7.84 69.312 5.277 1 93.44 186 LEU A C 1
ATOM 1434 O O . LEU A 1 186 ? 7.469 70.438 5.57 1 93.44 186 LEU A O 1
ATOM 1438 N N . VAL A 1 187 ? 7.09 68.312 4.699 1 93.31 187 VAL A N 1
ATOM 1439 C CA . VAL A 1 187 ? 5.715 68.75 4.41 1 93.31 187 VAL A CA 1
ATOM 1440 C C . VAL A 1 187 ? 4.754 67.938 5.301 1 93.31 187 VAL A C 1
ATOM 1442 O O . VAL A 1 187 ? 3.592 68.312 5.457 1 93.31 187 VAL A O 1
ATOM 1445 N N . GLY A 1 188 ? 5.18 66.875 5.832 1 95.12 188 GLY A N 1
ATOM 1446 C CA . GLY A 1 188 ? 4.266 66.125 6.684 1 95.12 188 GLY A CA 1
ATOM 1447 C C . GLY A 1 188 ? 4.852 64.812 7.191 1 95.12 188 GLY A C 1
ATOM 1448 O O . GLY A 1 188 ? 6.059 64.625 7.086 1 95.12 188 GLY A O 1
ATOM 1449 N N . TYR A 1 189 ? 3.896 64.062 7.93 1 95.81 189 TYR A N 1
ATOM 1450 C CA . TYR A 1 189 ? 4.305 62.812 8.57 1 95.81 189 TYR A CA 1
ATOM 1451 C C . TYR A 1 189 ? 3.4 61.656 8.156 1 95.81 189 TYR A C 1
ATOM 1453 O O . TYR A 1 189 ? 2.184 61.844 8.039 1 95.81 189 TYR A O 1
ATOM 1461 N N . TRP A 1 190 ? 4.137 60.531 7.914 1 95.81 190 TRP A N 1
ATOM 1462 C CA . TRP A 1 190 ? 3.406 59.281 7.738 1 95.81 190 TRP A CA 1
ATOM 1463 C C . TRP A 1 190 ? 3.459 58.438 9 1 95.81 190 TRP A C 1
ATOM 1465 O O . TRP A 1 190 ? 4.531 58.25 9.578 1 95.81 190 TRP A O 1
ATOM 1475 N N . THR A 1 191 ? 2.275 58.031 9.445 1 97.06 191 THR A N 1
ATOM 1476 C CA . THR A 1 191 ? 2.197 57.031 10.516 1 97.06 191 THR A CA 1
ATOM 1477 C C . THR A 1 191 ? 1.829 55.656 9.945 1 97.06 191 THR A C 1
ATOM 1479 O O . THR A 1 191 ? 0.798 55.5 9.289 1 97.06 191 THR A O 1
ATOM 1482 N N . THR A 1 192 ? 2.783 54.688 10.195 1 97.19 192 THR A N 1
ATOM 1483 C CA . THR A 1 192 ? 2.602 53.375 9.586 1 97.19 192 THR A CA 1
ATOM 1484 C C . THR A 1 192 ? 2.48 52.312 10.656 1 97.19 192 THR A C 1
ATOM 1486 O O . THR A 1 192 ? 3.248 52.281 11.625 1 97.19 192 THR A O 1
ATOM 1489 N N . VAL A 1 193 ? 1.463 51.406 10.523 1 97.12 193 VAL A N 1
ATOM 1490 C CA . VAL A 1 193 ? 1.331 50.188 11.289 1 97.12 193 VAL A CA 1
ATOM 1491 C C . VAL A 1 193 ? 1.323 48.969 10.344 1 97.12 193 VAL A C 1
ATOM 1493 O O . VAL A 1 193 ? 0.583 48.969 9.359 1 97.12 193 VAL A O 1
ATOM 1496 N N . LYS A 1 194 ? 2.215 48.031 10.617 1 97.25 194 LYS A N 1
ATOM 1497 C CA . LYS A 1 194 ? 2.229 46.781 9.859 1 97.25 194 LYS A CA 1
ATOM 1498 C C . LYS A 1 194 ? 1.438 45.719 10.57 1 97.25 194 LYS A C 1
ATOM 1500 O O . LYS A 1 194 ? 1.393 45.656 11.805 1 97.25 194 LYS A O 1
ATOM 1505 N N . PHE A 1 195 ? 0.785 44.875 9.781 1 97.81 195 PHE A N 1
ATOM 1506 C CA . PHE A 1 195 ? 0.043 43.719 10.312 1 97.81 195 PHE A CA 1
ATOM 1507 C C . PHE A 1 195 ? 0.57 42.438 9.734 1 97.81 195 PHE A C 1
ATOM 1509 O O . PHE A 1 195 ? 1.139 42.406 8.641 1 97.81 195 PHE A O 1
ATOM 1516 N N . SER A 1 196 ? 0.355 41.344 10.516 1 98.44 196 SER A N 1
ATOM 1517 C CA . SER A 1 196 ? 0.82 40.062 10.031 1 98.44 196 SER A CA 1
ATOM 1518 C C . SER A 1 196 ? -0.071 38.938 10.539 1 98.44 196 SER A C 1
ATOM 1520 O O . SER A 1 196 ? -0.502 38.938 11.695 1 98.44 196 SER A O 1
ATOM 1522 N N . GLY A 1 197 ? -0.347 38 9.625 1 98.12 197 GLY A N 1
ATOM 1523 C CA . GLY A 1 197 ? -1.046 36.781 9.992 1 98.12 197 GLY A CA 1
ATOM 1524 C C . GLY A 1 197 ? -0.11 35.656 10.375 1 98.12 197 GLY A C 1
ATOM 1525 O O . GLY A 1 197 ? -0.552 34.531 10.602 1 98.12 197 GLY A O 1
ATOM 1526 N N . ALA A 1 198 ? 1.224 35.906 10.406 1 98.19 198 ALA A N 1
ATOM 1527 C CA . ALA A 1 198 ? 2.211 34.906 10.797 1 98.19 198 ALA A CA 1
ATOM 1528 C C . ALA A 1 198 ? 2.156 34.656 12.297 1 98.19 198 ALA A C 1
ATOM 1530 O O . ALA A 1 198 ? 1.387 35.281 13.023 1 98.19 198 ALA A O 1
ATOM 1531 N N . LEU A 1 199 ? 2.902 33.688 12.68 1 97.94 199 LEU A N 1
ATOM 1532 C CA . LEU A 1 199 ? 2.916 33.312 14.094 1 97.94 199 LEU A CA 1
ATOM 1533 C C . LEU A 1 199 ? 4.25 33.688 14.734 1 97.94 199 LEU A C 1
ATOM 1535 O O . LEU A 1 199 ? 5.27 33.781 14.047 1 97.94 199 LEU A O 1
ATOM 1539 N N . PRO A 1 200 ? 4.18 33.938 16.109 1 97.44 200 PRO A N 1
ATOM 1540 C CA . PRO A 1 200 ? 5.449 34.125 16.812 1 97.44 200 PRO A CA 1
ATOM 1541 C C . PRO A 1 200 ? 6.324 32.875 16.797 1 97.44 200 PRO A C 1
ATOM 1543 O O . PRO A 1 200 ? 5.805 31.75 16.797 1 97.44 200 PRO A O 1
ATOM 1546 N N . GLN A 1 201 ? 7.656 33.062 16.859 1 97.44 201 GLN A N 1
ATOM 1547 C CA . GLN A 1 201 ? 8.609 31.953 16.891 1 97.44 201 GLN A CA 1
ATOM 1548 C C . GLN A 1 201 ? 8.312 31.016 18.062 1 97.44 201 GLN A C 1
ATOM 1550 O O . GLN A 1 201 ? 8.43 29.797 17.922 1 97.44 201 GLN A O 1
ATOM 1555 N N . ALA A 1 202 ? 7.961 31.516 19.172 1 97.31 202 ALA A N 1
ATOM 1556 C CA . ALA A 1 202 ? 7.684 30.703 20.359 1 97.31 202 ALA A CA 1
ATOM 1557 C C . ALA A 1 202 ? 6.527 29.75 20.109 1 97.31 202 ALA A C 1
ATOM 1559 O O . ALA A 1 202 ? 6.57 28.594 20.531 1 97.31 202 ALA A O 1
ATOM 1560 N N . ARG A 1 203 ? 5.527 30.234 19.391 1 97.62 203 ARG A N 1
ATOM 1561 C CA . ARG A 1 203 ? 4.371 29.391 19.094 1 97.62 203 ARG A CA 1
ATOM 1562 C C . ARG A 1 203 ? 4.742 28.266 18.141 1 97.62 203 ARG A C 1
ATOM 1564 O O . ARG A 1 203 ? 4.328 27.125 18.328 1 97.62 203 ARG A O 1
ATOM 1571 N N . ILE A 1 204 ? 5.531 28.578 17.109 1 98.12 204 ILE A N 1
ATOM 1572 C CA . ILE A 1 204 ? 5.984 27.562 16.172 1 98.12 204 ILE A CA 1
ATOM 1573 C C . ILE A 1 204 ? 6.801 26.5 16.891 1 98.12 204 ILE A C 1
ATOM 1575 O O . ILE A 1 204 ? 6.613 25.297 16.672 1 98.12 204 ILE A O 1
ATOM 1579 N N . SER A 1 205 ? 7.68 26.938 17.812 1 98.44 205 SER A N 1
ATOM 1580 C CA . SER A 1 205 ? 8.5 26.016 18.578 1 98.44 205 SER A CA 1
ATOM 1581 C C . SER A 1 205 ? 7.637 25.094 19.453 1 98.44 205 SER A C 1
ATOM 1583 O O . SER A 1 205 ? 7.914 23.906 19.562 1 98.44 205 SER A O 1
ATOM 1585 N N . GLU A 1 206 ? 6.637 25.656 20.016 1 98.25 206 GLU A N 1
ATOM 1586 C CA . GLU A 1 206 ? 5.711 24.875 20.828 1 98.25 206 GLU A CA 1
ATOM 1587 C C . GLU A 1 206 ? 4.996 23.812 20 1 98.25 206 GLU A C 1
ATOM 1589 O O . GLU A 1 206 ? 4.898 22.656 20.406 1 98.25 206 GLU A O 1
ATOM 1594 N N . LEU A 1 207 ? 4.516 24.219 18.844 1 98.5 207 LEU A N 1
ATOM 1595 C CA . LEU A 1 207 ? 3.822 23.297 17.953 1 98.5 207 LEU A CA 1
ATOM 1596 C C . LEU A 1 207 ? 4.75 22.172 17.5 1 98.5 207 LEU A C 1
ATOM 1598 O O . LEU A 1 207 ? 4.371 21 17.516 1 98.5 207 LEU A O 1
ATOM 1602 N N . LYS A 1 208 ? 5.969 22.547 17.125 1 98.5 208 LYS A N 1
ATOM 1603 C CA . LYS A 1 208 ? 6.961 21.562 16.719 1 98.5 208 LYS A CA 1
ATOM 1604 C C . LYS A 1 208 ? 7.223 20.547 17.828 1 98.5 208 LYS A C 1
ATOM 1606 O O . LYS A 1 208 ? 7.266 19.344 17.578 1 98.5 208 LYS A O 1
ATOM 1611 N N . GLN A 1 209 ? 7.371 21.047 19 1 98.44 209 GLN A N 1
ATOM 1612 C CA . GLN A 1 209 ? 7.664 20.172 20.141 1 98.44 209 GLN A CA 1
ATOM 1613 C C . GLN A 1 209 ? 6.527 19.188 20.375 1 98.44 209 GLN A C 1
ATOM 1615 O O . GLN A 1 209 ? 6.766 18.016 20.672 1 98.44 209 GLN A O 1
ATOM 1620 N N . ARG A 1 210 ? 5.328 19.625 20.281 1 98.5 210 ARG A N 1
ATOM 1621 C CA . ARG A 1 210 ? 4.176 18.766 20.5 1 98.5 210 ARG A CA 1
ATOM 1622 C C . ARG A 1 210 ? 4.086 17.672 19.438 1 98.5 210 ARG A C 1
ATOM 1624 O O . ARG A 1 210 ? 3.777 16.516 19.734 1 98.5 210 ARG A O 1
ATOM 1631 N N . VAL A 1 211 ? 4.355 18.078 18.156 1 98.69 211 VAL A N 1
ATOM 1632 C CA . VAL A 1 211 ? 4.336 17.078 17.078 1 98.69 211 VAL A CA 1
ATOM 1633 C C . VAL A 1 211 ? 5.434 16.047 17.312 1 98.69 211 VAL A C 1
ATOM 1635 O O . VAL A 1 211 ? 5.199 14.844 17.172 1 98.69 211 VAL A O 1
ATOM 1638 N N . VAL A 1 212 ? 6.598 16.5 17.734 1 98.69 212 VAL A N 1
ATOM 1639 C CA . VAL A 1 212 ? 7.727 15.602 17.953 1 98.69 212 VAL A CA 1
ATOM 1640 C C . VAL A 1 212 ? 7.414 14.664 19.109 1 98.69 212 VAL A C 1
ATOM 1642 O O . VAL A 1 212 ? 7.637 13.453 19.016 1 98.69 212 VAL A O 1
ATOM 1645 N N . LYS A 1 213 ? 6.855 15.18 20.188 1 98.62 213 LYS A N 1
ATOM 1646 C CA . LYS A 1 213 ? 6.531 14.359 21.344 1 98.62 213 LYS A CA 1
ATOM 1647 C C . LYS A 1 213 ? 5.492 13.297 21 1 98.62 213 LYS A C 1
ATOM 1649 O O . LYS A 1 213 ? 5.629 12.141 21.391 1 98.62 213 LYS A O 1
ATOM 1654 N N . LEU A 1 214 ? 4.48 13.695 20.328 1 98.75 214 LEU A N 1
ATOM 1655 C CA . LEU A 1 214 ? 3.457 12.734 19.938 1 98.75 214 LEU A CA 1
ATOM 1656 C C . LEU A 1 214 ? 4.023 11.695 18.969 1 98.75 214 LEU A C 1
ATOM 1658 O O . LEU A 1 214 ? 3.697 10.508 19.062 1 98.75 214 LEU A O 1
ATOM 1662 N N . SER A 1 215 ? 4.891 12.164 18.016 1 98.75 215 SER A N 1
ATOM 1663 C CA . SER A 1 215 ? 5.543 11.242 17.094 1 98.75 215 SER A CA 1
ATOM 1664 C C . SER A 1 215 ? 6.348 10.188 17.844 1 98.75 215 SER A C 1
ATOM 1666 O O . SER A 1 215 ? 6.32 9.008 17.484 1 98.75 215 SER A O 1
ATOM 1668 N N . GLU A 1 216 ? 7.027 10.594 18.828 1 98.56 216 GLU A N 1
ATOM 1669 C CA . GLU A 1 216 ? 7.809 9.664 19.641 1 98.56 216 GLU A CA 1
ATOM 1670 C C . GLU A 1 216 ? 6.906 8.68 20.375 1 98.56 216 GLU A C 1
ATOM 1672 O O . GLU A 1 216 ? 7.203 7.484 20.438 1 98.56 216 GLU A O 1
ATOM 1677 N N . ALA A 1 217 ? 5.84 9.156 20.922 1 98.75 217 ALA A N 1
ATOM 1678 C CA . ALA A 1 217 ? 4.875 8.297 21.609 1 98.75 217 ALA A CA 1
ATOM 1679 C C . ALA A 1 217 ? 4.301 7.254 20.641 1 98.75 217 ALA A C 1
ATOM 1681 O O . ALA A 1 217 ? 4.148 6.086 21.016 1 98.75 217 ALA A O 1
ATOM 1682 N N . VAL A 1 218 ? 3.951 7.676 19.438 1 98.75 218 VAL A N 1
ATOM 1683 C CA . VAL A 1 218 ? 3.391 6.785 18.438 1 98.75 218 VAL A CA 1
ATOM 1684 C C . VAL A 1 218 ? 4.434 5.742 18.031 1 98.75 218 VAL A C 1
ATOM 1686 O O . VAL A 1 218 ? 4.109 4.566 17.859 1 98.75 218 VAL A O 1
ATOM 1689 N N . LYS A 1 219 ? 5.664 6.16 17.875 1 98.31 219 LYS A N 1
ATOM 1690 C CA . LYS A 1 219 ? 6.746 5.238 17.547 1 98.31 219 LYS A CA 1
ATOM 1691 C C . LYS A 1 219 ? 6.918 4.18 18.641 1 98.31 219 LYS A C 1
ATOM 1693 O O . LYS A 1 219 ? 7.066 2.992 18.328 1 98.31 219 LYS A O 1
ATOM 1698 N N . LEU A 1 220 ? 6.906 4.559 19.859 1 98.12 220 LEU A N 1
ATOM 1699 C CA . LEU A 1 220 ? 7.02 3.635 20.984 1 98.12 220 LEU A CA 1
ATOM 1700 C C . LEU A 1 220 ? 5.844 2.666 21.016 1 98.12 220 LEU A C 1
ATOM 1702 O O . LEU A 1 220 ? 6.02 1.475 21.266 1 98.12 220 LEU A O 1
ATOM 1706 N N . ALA A 1 221 ? 4.703 3.205 20.797 1 98.56 221 ALA A N 1
ATOM 1707 C CA . ALA A 1 221 ? 3.514 2.361 20.719 1 98.56 221 ALA A CA 1
ATOM 1708 C C . ALA A 1 221 ? 3.654 1.321 19.609 1 98.56 221 ALA A 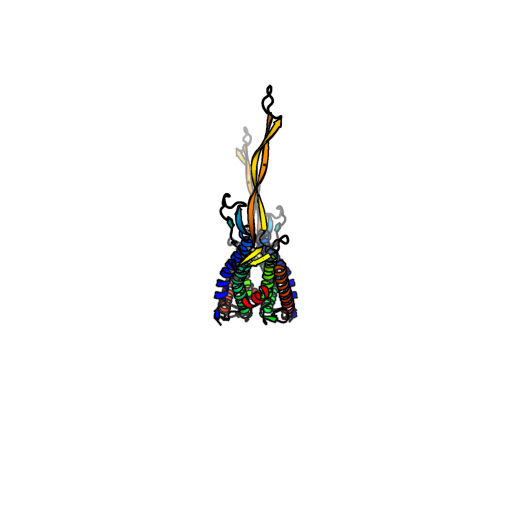C 1
ATOM 1710 O O . ALA A 1 221 ? 3.338 0.146 19.797 1 98.56 221 ALA A O 1
ATOM 1711 N N . ARG A 1 222 ? 4.129 1.731 18.438 1 98.12 222 ARG A N 1
ATOM 1712 C CA . ARG A 1 222 ? 4.316 0.832 17.312 1 98.12 222 ARG A CA 1
ATOM 1713 C C . ARG A 1 222 ? 5.328 -0.261 17.641 1 98.12 222 ARG A C 1
ATOM 1715 O O . ARG A 1 222 ? 5.117 -1.43 17.312 1 98.12 222 ARG A O 1
ATOM 1722 N N . GLU A 1 223 ? 6.398 0.126 18.297 1 97.25 223 GLU A N 1
ATOM 1723 C CA . GLU A 1 223 ? 7.406 -0.849 18.703 1 97.25 223 GLU A CA 1
ATOM 1724 C C . GLU A 1 223 ? 6.82 -1.881 19.672 1 97.25 223 GLU A C 1
ATOM 1726 O O . GLU A 1 223 ? 7.09 -3.078 19.531 1 97.25 223 GLU A O 1
ATOM 1731 N N . SER A 1 224 ? 6.082 -1.388 20.578 1 97.62 224 SER A N 1
ATOM 1732 C CA . SER A 1 224 ? 5.426 -2.279 21.531 1 97.62 224 SER A CA 1
ATOM 1733 C C . SER A 1 224 ? 4.465 -3.23 20.812 1 97.62 224 SER A C 1
ATOM 1735 O O . SER A 1 224 ? 4.48 -4.438 21.062 1 97.62 224 SER A O 1
ATOM 1737 N N . ALA A 1 225 ? 3.645 -2.703 19.938 1 97.94 225 ALA A N 1
ATOM 1738 C CA . ALA A 1 225 ? 2.703 -3.525 19.188 1 97.94 225 ALA A CA 1
ATOM 1739 C C . ALA A 1 225 ? 3.439 -4.543 18.312 1 97.94 225 ALA A C 1
ATOM 1741 O O . ALA A 1 225 ? 3 -5.688 18.188 1 97.94 225 ALA A O 1
ATOM 1742 N N . ASN A 1 226 ? 4.555 -4.156 17.797 1 96.81 226 ASN A N 1
ATOM 1743 C CA . ASN A 1 226 ? 5.34 -4.988 16.891 1 96.81 226 ASN A CA 1
ATOM 1744 C C . ASN A 1 226 ? 6.02 -6.137 17.625 1 96.81 226 ASN A C 1
ATOM 1746 O O . ASN A 1 226 ? 6.523 -7.07 17 1 96.81 226 ASN A O 1
ATOM 1750 N N . SER A 1 227 ? 6.012 -6.129 18.891 1 96.44 227 SER A N 1
ATOM 1751 C CA . SER A 1 227 ? 6.613 -7.195 19.688 1 96.44 227 SER A CA 1
ATOM 1752 C C . SER A 1 227 ? 5.609 -8.305 19.984 1 96.44 227 SER A C 1
ATOM 1754 O O . SER A 1 227 ? 5.938 -9.289 20.641 1 96.44 227 SER A O 1
ATOM 1756 N N . THR A 1 228 ? 4.488 -8.133 19.438 1 96.31 228 THR A N 1
ATOM 1757 C CA . THR A 1 228 ? 3.463 -9.156 19.609 1 96.31 228 THR A CA 1
ATOM 1758 C C . THR A 1 228 ? 3.928 -10.492 19.031 1 96.31 228 THR A C 1
ATOM 1760 O O . THR A 1 228 ? 4.438 -10.539 17.906 1 96.31 228 THR A O 1
ATOM 1763 N N . VAL A 1 229 ? 3.74 -11.578 19.812 1 95.94 229 VAL A N 1
ATOM 1764 C CA . VAL A 1 229 ? 4.125 -12.914 19.375 1 95.94 229 VAL A CA 1
ATOM 1765 C C . VAL A 1 229 ? 2.936 -13.602 18.719 1 95.94 229 VAL A C 1
ATOM 1767 O O . VAL A 1 229 ? 1.823 -13.594 19.25 1 95.94 229 VAL A O 1
ATOM 1770 N N . VAL A 1 230 ? 3.223 -14.156 17.531 1 94.06 230 VAL A N 1
ATOM 1771 C CA . VAL A 1 230 ? 2.158 -14.82 16.797 1 94.06 230 VAL A CA 1
ATOM 1772 C C . VAL A 1 230 ? 2.633 -16.188 16.328 1 94.06 230 VAL A C 1
ATOM 1774 O O . VAL A 1 230 ? 3.828 -16.406 16.109 1 94.06 230 VAL A O 1
ATOM 1777 N N . THR A 1 231 ? 1.674 -17.078 16.219 1 95.44 231 THR A N 1
ATOM 1778 C CA . THR A 1 231 ? 1.939 -18.422 15.703 1 95.44 231 THR A CA 1
ATOM 1779 C C . THR A 1 231 ? 1.869 -18.422 14.18 1 95.44 231 THR A C 1
ATOM 1781 O O . THR A 1 231 ? 0.957 -17.844 13.586 1 95.44 231 THR A O 1
ATOM 1784 N N . ASP A 1 232 ? 2.852 -19.125 13.609 1 93.88 232 ASP A N 1
ATOM 1785 C CA . ASP A 1 232 ? 2.887 -19.234 12.148 1 93.88 232 ASP A CA 1
ATOM 1786 C C . ASP A 1 232 ? 1.608 -19.891 11.625 1 93.88 232 ASP A C 1
ATOM 1788 O O . ASP A 1 232 ? 1.149 -20.891 12.156 1 93.88 232 ASP A O 1
ATOM 1792 N N . GLN A 1 233 ? 1.091 -19.266 10.625 1 96.12 233 GLN A N 1
ATOM 1793 C CA . GLN A 1 233 ? -0.123 -19.766 9.984 1 96.12 233 GLN A CA 1
ATOM 1794 C C . GLN A 1 233 ? 0.203 -20.531 8.711 1 96.12 233 GLN A C 1
ATOM 1796 O O . GLN A 1 233 ? 1.101 -20.156 7.961 1 96.12 233 GLN A O 1
ATOM 1801 N N . LYS A 1 234 ? -0.464 -21.625 8.555 1 95.62 234 LYS A N 1
ATOM 1802 C CA . LYS A 1 234 ? -0.277 -22.469 7.371 1 95.62 234 LYS A CA 1
ATOM 1803 C C . LYS A 1 234 ? -1.536 -22.484 6.512 1 95.62 234 LYS A C 1
ATOM 1805 O O . LYS A 1 234 ? -2.604 -22.891 6.973 1 95.62 234 LYS A O 1
ATOM 1810 N N . ILE A 1 235 ? -1.408 -22.062 5.324 1 97.94 235 ILE A N 1
ATOM 1811 C CA . ILE A 1 235 ? -2.555 -22.062 4.426 1 97.94 235 ILE A CA 1
ATOM 1812 C C . ILE A 1 235 ? -2.104 -22.453 3.016 1 97.94 235 ILE A C 1
ATOM 1814 O O . ILE A 1 235 ? -2.9 -22.938 2.213 1 97.94 235 ILE A O 1
ATOM 1818 N N . GLY A 1 236 ? -0.842 -22.203 2.705 1 98.12 236 GLY A N 1
ATOM 1819 C CA . GLY A 1 236 ? -0.312 -22.406 1.365 1 98.12 236 GLY A CA 1
ATOM 1820 C C . GLY A 1 236 ? -0.562 -23.797 0.822 1 98.12 236 GLY A C 1
ATOM 1821 O O . GLY A 1 236 ? -1.126 -23.953 -0.263 1 98.12 236 GLY A O 1
ATOM 1822 N N . ASP A 1 237 ? -0.232 -24.781 1.666 1 96.94 237 ASP A N 1
ATOM 1823 C CA . ASP A 1 237 ? -0.382 -26.156 1.233 1 96.94 237 ASP A CA 1
ATOM 1824 C C . ASP A 1 237 ? -1.847 -26.5 0.969 1 96.94 237 ASP A C 1
ATOM 1826 O O . ASP A 1 237 ? -2.164 -27.203 0.009 1 96.94 237 ASP A O 1
ATOM 1830 N N . ARG A 1 238 ? -2.711 -26.047 1.722 1 97 238 ARG A N 1
ATOM 1831 C CA . ARG A 1 238 ? -4.133 -26.328 1.551 1 97 238 ARG A CA 1
ATOM 1832 C C . ARG A 1 238 ? -4.66 -25.719 0.256 1 97 238 ARG A C 1
ATOM 1834 O O . ARG A 1 238 ? -5.441 -26.344 -0.46 1 97 238 ARG A O 1
ATOM 1841 N N . VAL A 1 239 ? -4.168 -24.516 0.025 1 98.44 239 VAL A N 1
ATOM 1842 C CA . VAL A 1 239 ? -4.59 -23.828 -1.19 1 98.44 239 VAL A CA 1
ATOM 1843 C C . VAL A 1 239 ? -4.086 -24.594 -2.416 1 98.44 239 VAL A C 1
ATOM 1845 O O . VAL A 1 239 ? -4.867 -24.922 -3.307 1 98.44 239 VAL A O 1
ATOM 1848 N N . PHE A 1 240 ? -2.84 -24.953 -2.408 1 98 240 PHE A N 1
ATOM 1849 C CA . PHE A 1 240 ? -2.262 -25.5 -3.625 1 98 240 PHE A CA 1
ATOM 1850 C C . PHE A 1 240 ? -2.586 -26.984 -3.75 1 98 240 PHE A C 1
ATOM 1852 O O . PHE A 1 240 ? -2.613 -27.531 -4.855 1 98 240 PHE A O 1
ATOM 1859 N N . ASN A 1 241 ? -2.904 -27.641 -2.592 1 96.06 241 ASN A N 1
ATOM 1860 C CA . ASN A 1 241 ? -3.424 -29 -2.68 1 96.06 241 ASN A CA 1
ATOM 1861 C C . ASN A 1 241 ? -4.773 -29.047 -3.389 1 96.06 241 ASN A C 1
ATOM 1863 O O . ASN A 1 241 ? -5.09 -30.016 -4.082 1 96.06 241 ASN A O 1
ATOM 1867 N N . TYR A 1 242 ? -5.5 -28.031 -3.184 1 97.75 242 TYR A N 1
ATOM 1868 C CA . TYR A 1 242 ? -6.762 -27.938 -3.902 1 97.75 242 TYR A CA 1
ATOM 1869 C C . TYR A 1 242 ? -6.531 -27.547 -5.359 1 97.75 242 TYR A C 1
ATOM 1871 O O . TYR A 1 242 ? -7.09 -28.172 -6.27 1 97.75 242 TYR A O 1
ATOM 1879 N N . LEU A 1 243 ? -5.656 -26.641 -5.633 1 98 243 LEU A N 1
ATOM 1880 C CA . LEU A 1 243 ? -5.5 -26.047 -6.957 1 98 243 LEU A CA 1
ATOM 1881 C C . LEU A 1 243 ? -4.824 -27.031 -7.91 1 98 243 LEU A C 1
ATOM 1883 O O . LEU A 1 243 ? -5.238 -27.172 -9.062 1 98 243 LEU A O 1
ATOM 1887 N N . PHE A 1 244 ? -3.742 -27.656 -7.352 1 95.69 244 PHE A N 1
ATOM 1888 C CA . PHE A 1 244 ? -2.912 -28.438 -8.266 1 95.69 244 PHE A CA 1
ATOM 1889 C C . PHE A 1 244 ? -3.086 -29.922 -8.008 1 95.69 244 PHE A C 1
ATOM 1891 O O . PHE A 1 244 ? -2.262 -30.734 -8.445 1 95.69 244 PHE A O 1
ATOM 1898 N N . ALA A 1 245 ? -4.246 -30.375 -7.316 1 85.69 245 ALA A N 1
ATOM 1899 C CA . ALA A 1 245 ? -4.555 -31.797 -7.137 1 85.69 245 ALA A CA 1
ATOM 1900 C C . ALA A 1 245 ? -4.73 -32.5 -8.484 1 85.69 245 ALA A C 1
ATOM 1902 O O . ALA A 1 245 ? -5.129 -31.859 -9.469 1 85.69 245 ALA A O 1
ATOM 1903 N N . MET B 1 1 ? -23.125 5.324 19.406 1 68.44 1 MET B N 1
ATOM 1904 C CA . MET B 1 1 ? -22.172 5.645 18.344 1 68.44 1 MET B CA 1
ATOM 1905 C C . MET B 1 1 ? -22.609 5.055 17.016 1 68.44 1 MET B C 1
ATOM 1907 O O . MET B 1 1 ? -23.266 4.016 16.969 1 68.44 1 MET B O 1
ATOM 1911 N N . ALA B 1 2 ? -22.5 5.84 15.914 1 80.38 2 ALA B N 1
ATOM 1912 C CA . ALA B 1 2 ? -22.969 5.398 14.602 1 80.38 2 ALA B CA 1
ATOM 1913 C C . ALA B 1 2 ? -22.312 4.082 14.203 1 80.38 2 ALA B C 1
ATOM 1915 O O . ALA B 1 2 ? -21.156 3.828 14.539 1 80.38 2 ALA B O 1
ATOM 1916 N N . GLN B 1 3 ? -23.109 3.152 13.82 1 90.44 3 GLN B N 1
ATOM 1917 C CA . GLN B 1 3 ? -22.641 1.861 13.328 1 90.44 3 GLN B CA 1
ATOM 1918 C C . GLN B 1 3 ? -22.672 1.807 11.805 1 90.44 3 GLN B C 1
ATOM 1920 O O . GLN B 1 3 ? -23.594 2.32 11.18 1 90.44 3 GLN B O 1
ATOM 1925 N N . THR B 1 4 ? -21.562 1.391 11.281 1 91.56 4 THR B N 1
ATOM 1926 C CA . THR B 1 4 ? -21.422 1.276 9.836 1 91.56 4 THR B CA 1
ATOM 1927 C C . THR B 1 4 ? -20.75 -0.045 9.461 1 91.56 4 THR B C 1
ATOM 1929 O O . THR B 1 4 ? -20 -0.613 10.258 1 91.56 4 THR B O 1
ATOM 1932 N N . GLN B 1 5 ? -21.141 -0.482 8.242 1 94.75 5 GLN B N 1
ATOM 1933 C CA . GLN B 1 5 ? -20.484 -1.689 7.75 1 94.75 5 GLN B CA 1
ATOM 1934 C C . GLN B 1 5 ? -19.094 -1.374 7.188 1 94.75 5 GLN B C 1
ATOM 1936 O O . GLN B 1 5 ? -18.875 -0.282 6.66 1 94.75 5 GLN B O 1
ATOM 1941 N N . LEU B 1 6 ? -18.188 -2.354 7.301 1 95.56 6 LEU B N 1
ATOM 1942 C CA . LEU B 1 6 ? -16.812 -2.158 6.848 1 95.56 6 LEU B CA 1
ATOM 1943 C C . LEU B 1 6 ? -16.781 -1.743 5.379 1 95.56 6 LEU B C 1
ATOM 1945 O O . LEU B 1 6 ? -16.031 -0.842 5.004 1 95.56 6 LEU B O 1
ATOM 1949 N N . ASN B 1 7 ? -17.641 -2.348 4.551 1 94.81 7 ASN B N 1
ATOM 1950 C CA . ASN B 1 7 ? -17.641 -1.993 3.137 1 94.81 7 ASN B CA 1
ATOM 1951 C C . ASN B 1 7 ? -18.016 -0.528 2.926 1 94.81 7 ASN B C 1
ATOM 1953 O O . ASN B 1 7 ? -17.5 0.124 2.018 1 94.81 7 ASN B O 1
ATOM 1957 N N . GLN B 1 8 ? -18.828 -0.008 3.717 1 95.12 8 GLN B N 1
ATOM 1958 C CA . GLN B 1 8 ? -19.203 1.399 3.643 1 95.12 8 GLN B CA 1
ATOM 1959 C C . GLN B 1 8 ? -18.047 2.303 4.043 1 95.12 8 GLN B C 1
ATOM 1961 O O . GLN B 1 8 ? -17.828 3.354 3.438 1 95.12 8 GLN B O 1
ATOM 1966 N N . ILE B 1 9 ? -17.312 1.878 5 1 95.5 9 ILE B N 1
ATOM 1967 C CA . ILE B 1 9 ? -16.156 2.646 5.465 1 95.5 9 ILE B CA 1
ATOM 1968 C C . ILE B 1 9 ? -15.086 2.682 4.383 1 95.5 9 ILE B C 1
ATOM 1970 O O . ILE B 1 9 ? -14.477 3.725 4.133 1 95.5 9 ILE B O 1
ATOM 1974 N N . VAL B 1 10 ? -14.844 1.554 3.811 1 94.06 10 VAL B N 1
ATOM 1975 C CA . VAL B 1 10 ? -13.836 1.451 2.76 1 94.06 10 VAL B CA 1
ATOM 1976 C C . VAL B 1 10 ? -14.211 2.365 1.595 1 94.06 10 VAL B C 1
ATOM 1978 O O . VAL B 1 10 ? -13.352 3.053 1.038 1 94.06 10 VAL B O 1
ATOM 1981 N N . ALA B 1 11 ? -15.5 2.424 1.274 1 93.62 11 ALA B N 1
ATOM 1982 C CA . ALA B 1 11 ? -15.977 3.303 0.21 1 93.62 11 ALA B CA 1
ATOM 1983 C C . ALA B 1 11 ? -15.789 4.77 0.583 1 93.62 11 ALA B C 1
ATOM 1985 O O . ALA B 1 11 ? -15.383 5.582 -0.253 1 93.62 11 ALA B O 1
ATOM 1986 N N . LEU B 1 12 ? -16.016 5.066 1.741 1 94.75 12 LEU B N 1
ATOM 1987 C CA . LEU B 1 12 ? -15.922 6.43 2.246 1 94.75 12 LEU B CA 1
ATOM 1988 C C . LEU B 1 12 ? -14.469 6.887 2.342 1 94.75 12 LEU B C 1
ATOM 1990 O O . LEU B 1 12 ? -14.164 8.055 2.096 1 94.75 12 LEU B O 1
ATOM 1994 N N . GLU B 1 13 ? -13.539 5.953 2.715 1 95.88 13 GLU B N 1
ATOM 1995 C CA . GLU B 1 13 ? -12.133 6.254 2.963 1 95.88 13 GLU B CA 1
ATOM 1996 C C . GLU B 1 13 ? -11.484 6.914 1.748 1 95.88 13 GLU B C 1
ATOM 1998 O O . GLU B 1 13 ? -10.75 7.895 1.885 1 95.88 13 GLU B O 1
ATOM 2003 N N . LYS B 1 14 ? -11.703 6.375 0.604 1 93.19 14 LYS B N 1
ATOM 2004 C CA . LYS B 1 14 ? -11.078 6.91 -0.605 1 93.19 14 LYS B CA 1
ATOM 2005 C C . LYS B 1 14 ? -11.398 8.391 -0.775 1 93.19 14 LYS B C 1
ATOM 2007 O O . LYS B 1 14 ? -10.492 9.203 -1.018 1 93.19 14 LYS B O 1
ATOM 2012 N N . GLY B 1 15 ? -12.648 8.75 -0.687 1 96.19 15 GLY B N 1
ATOM 2013 C CA . GLY B 1 15 ? -13.062 10.133 -0.824 1 96.19 15 GLY B CA 1
ATOM 2014 C C . GLY B 1 15 ? -12.516 11.031 0.274 1 96.19 15 GLY B C 1
ATOM 2015 O O . GLY B 1 15 ? -12.016 12.125 0.001 1 96.19 15 GLY B O 1
ATOM 2016 N N . VAL B 1 16 ? -12.586 10.586 1.453 1 97.44 16 VAL B N 1
ATOM 2017 C CA . VAL B 1 16 ? -12.133 11.352 2.609 1 97.44 16 VAL B CA 1
ATOM 2018 C C . VAL B 1 16 ? -10.633 11.586 2.52 1 97.44 16 VAL B C 1
ATOM 2020 O O . VAL B 1 16 ? -10.148 12.695 2.773 1 97.44 16 VAL B O 1
ATOM 2023 N N . LYS B 1 17 ? -9.914 10.57 2.164 1 97.5 17 LYS B N 1
ATOM 2024 C CA . LYS B 1 17 ? -8.469 10.672 2.041 1 97.5 17 LYS B CA 1
ATOM 2025 C C . LYS B 1 17 ? -8.078 11.695 0.975 1 97.5 17 LYS B C 1
ATOM 2027 O O . LYS B 1 17 ? -7.242 12.562 1.22 1 97.5 17 LYS B O 1
ATOM 2032 N N . SER B 1 18 ? -8.703 11.578 -0.163 1 97.19 18 SER B N 1
ATOM 2033 C CA . SER B 1 18 ? -8.406 12.492 -1.262 1 97.19 18 SER B CA 1
ATOM 2034 C C . SER B 1 18 ? -8.703 13.938 -0.872 1 97.19 18 SER B C 1
ATOM 2036 O O . SER B 1 18 ? -7.895 14.828 -1.124 1 97.19 18 SER B O 1
ATOM 2038 N N . ARG B 1 19 ? -9.797 14.164 -0.29 1 97.69 19 ARG B N 1
ATOM 2039 C CA . ARG B 1 19 ? -10.195 15.508 0.117 1 97.69 19 ARG B CA 1
ATOM 2040 C C . ARG B 1 19 ? -9.258 16.047 1.193 1 97.69 19 ARG B C 1
ATOM 2042 O O . ARG B 1 19 ? -8.82 17.203 1.12 1 97.69 19 ARG B O 1
ATOM 2049 N N . ALA B 1 20 ? -8.984 15.234 2.197 1 98.12 20 ALA B N 1
ATOM 2050 C CA . ALA B 1 20 ? -8.102 15.656 3.281 1 98.12 20 ALA B CA 1
ATOM 2051 C C . ALA B 1 20 ? -6.719 16.031 2.75 1 98.12 20 ALA B C 1
ATOM 2053 O O . ALA B 1 20 ? -6.145 17.047 3.156 1 98.12 20 ALA B O 1
ATOM 2054 N N . GLN B 1 21 ? -6.223 15.25 1.859 1 97.06 21 GLN B N 1
ATOM 2055 C CA . GLN B 1 21 ? -4.91 15.516 1.277 1 97.06 21 GLN B CA 1
ATOM 2056 C C . GLN B 1 21 ? -4.922 16.797 0.452 1 97.06 21 GLN B C 1
ATOM 2058 O O . GLN B 1 21 ? -3.992 17.594 0.534 1 97.06 21 GLN B O 1
ATOM 2063 N N . ALA B 1 22 ? -5.945 17 -0.308 1 97.81 22 ALA B N 1
ATOM 2064 C CA . ALA B 1 22 ? -6.074 18.219 -1.106 1 97.81 22 ALA B CA 1
ATOM 2065 C C . ALA B 1 22 ? -6.129 19.453 -0.215 1 97.81 22 ALA B C 1
ATOM 2067 O O . ALA B 1 22 ? -5.43 20.438 -0.464 1 97.81 22 ALA B O 1
ATOM 2068 N N . ASP B 1 23 ? -6.938 19.359 0.79 1 98.12 23 ASP B N 1
ATOM 2069 C CA . ASP B 1 23 ? -7.082 20.484 1.721 1 98.12 23 ASP B CA 1
ATOM 2070 C C . ASP B 1 23 ? -5.77 20.75 2.453 1 98.12 23 ASP B C 1
ATOM 2072 O O . ASP B 1 23 ? -5.41 21.906 2.68 1 98.12 23 ASP B O 1
ATOM 2076 N N . PHE B 1 24 ? -5.082 19.703 2.799 1 97.88 24 PHE B N 1
ATOM 2077 C CA . PHE B 1 24 ? -3.809 19.828 3.5 1 97.88 24 PHE B CA 1
ATOM 2078 C C . PHE B 1 24 ? -2.768 20.5 2.625 1 97.88 24 PHE B C 1
ATOM 2080 O O . PHE B 1 24 ? -2.074 21.422 3.074 1 97.88 24 PHE B O 1
ATOM 2087 N N . VAL B 1 25 ? -2.715 20.109 1.407 1 97.31 25 VAL B N 1
ATOM 2088 C CA . VAL B 1 25 ? -1.776 20.688 0.457 1 97.31 25 VAL B CA 1
ATOM 2089 C C . VAL B 1 25 ? -2.146 22.156 0.2 1 97.31 25 VAL B C 1
ATOM 2091 O O . VAL B 1 25 ? -1.279 23.031 0.197 1 97.31 25 VAL B O 1
ATOM 2094 N N . ALA B 1 26 ? -3.406 22.438 0.046 1 97.75 26 ALA B N 1
ATOM 2095 C CA . ALA B 1 26 ? -3.885 23.797 -0.195 1 97.75 26 ALA B CA 1
ATOM 2096 C C . ALA B 1 26 ? -3.537 24.719 0.974 1 97.75 26 ALA B C 1
ATOM 2098 O O . ALA B 1 26 ? -3.176 25.875 0.772 1 97.75 26 ALA B O 1
ATOM 2099 N N . ALA B 1 27 ? -3.654 24.172 2.154 1 97.75 27 ALA B N 1
ATOM 2100 C CA . ALA B 1 27 ? -3.307 24.938 3.35 1 97.75 27 ALA B CA 1
ATOM 2101 C C . ALA B 1 27 ? -1.837 25.344 3.33 1 97.75 27 ALA B C 1
ATOM 2103 O O . ALA B 1 27 ? -1.505 26.5 3.613 1 97.75 27 ALA B O 1
ATOM 2104 N N . GLY B 1 28 ? -0.985 24.453 2.988 1 96.69 28 GLY B N 1
ATOM 2105 C CA . GLY B 1 28 ? 0.433 24.75 2.869 1 96.69 28 GLY B CA 1
ATOM 2106 C C . GLY B 1 28 ? 0.735 25.797 1.826 1 96.69 28 GLY B C 1
ATOM 2107 O O . GLY B 1 28 ? 1.562 26.688 2.053 1 96.69 28 GLY B O 1
ATOM 2108 N N . GLN B 1 29 ? 0.039 25.719 0.755 1 97.12 29 GLN B N 1
ATOM 2109 C CA . GLN B 1 29 ? 0.245 26.672 -0.333 1 97.12 29 GLN B CA 1
ATOM 2110 C C . GLN B 1 29 ? -0.216 28.078 0.063 1 97.12 29 GLN B C 1
ATOM 2112 O O . GLN B 1 29 ? 0.409 29.062 -0.31 1 97.12 29 GLN B O 1
ATOM 2117 N N . GLN B 1 30 ? -1.266 28.078 0.761 1 97.06 30 GLN B N 1
ATOM 2118 C CA . GLN B 1 30 ? -1.783 29.359 1.229 1 97.06 30 GLN B CA 1
ATOM 2119 C C . GLN B 1 30 ? -0.767 30.078 2.113 1 97.06 30 GLN B C 1
ATOM 2121 O O . GLN B 1 30 ? -0.589 31.281 2.01 1 97.06 30 GLN B O 1
ATOM 2126 N N . LEU B 1 31 ? -0.096 29.344 2.953 1 97.44 31 LEU B N 1
ATOM 2127 C CA . LEU B 1 31 ? 0.867 29.906 3.893 1 97.44 31 LEU B CA 1
ATOM 2128 C C . LEU B 1 31 ? 2.119 30.391 3.164 1 97.44 31 LEU B C 1
ATOM 2130 O O . LEU B 1 31 ? 2.857 31.219 3.682 1 97.44 31 LEU B O 1
ATOM 2134 N N . GLN B 1 32 ? 2.363 29.859 2.008 1 96.12 32 GLN B N 1
ATOM 2135 C CA . GLN B 1 32 ? 3.562 30.219 1.256 1 96.12 32 GLN B CA 1
ATOM 2136 C C . GLN B 1 32 ? 3.369 31.531 0.503 1 96.12 32 GLN B C 1
ATOM 2138 O O . GLN B 1 32 ? 4.34 32.125 0.049 1 96.12 32 GLN B O 1
ATOM 2143 N N . LYS B 1 33 ? 2.166 31.906 0.378 1 96.81 33 LYS B N 1
ATOM 2144 C CA . LYS B 1 33 ? 1.889 33.219 -0.191 1 96.81 33 LYS B CA 1
ATOM 2145 C C . LYS B 1 33 ? 1.987 34.312 0.872 1 96.81 33 LYS B C 1
ATOM 2147 O O . LYS B 1 33 ? 0.971 34.844 1.305 1 96.81 33 LYS B O 1
ATOM 2152 N N . THR B 1 34 ? 3.148 34.719 1.116 1 95.19 34 THR B N 1
ATOM 2153 C CA . THR B 1 34 ? 3.473 35.562 2.268 1 95.19 34 THR B CA 1
ATOM 2154 C C . THR B 1 34 ? 2.816 36.938 2.145 1 95.19 34 THR B C 1
ATOM 2156 O O . THR B 1 34 ? 2.502 37.562 3.152 1 95.19 34 THR B O 1
ATOM 2159 N N . ALA B 1 35 ? 2.59 37.344 0.887 1 96.5 35 ALA B N 1
ATOM 2160 C CA . ALA B 1 35 ? 1.95 38.656 0.673 1 96.5 35 ALA B CA 1
ATOM 2161 C C . ALA B 1 35 ? 0.548 38.688 1.275 1 96.5 35 ALA B C 1
ATOM 2163 O O . ALA B 1 35 ? 0.08 39.719 1.73 1 96.5 35 ALA B O 1
ATOM 2164 N N . LEU B 1 36 ? -0.092 37.531 1.29 1 97.88 36 LEU B N 1
ATOM 2165 C CA . LEU B 1 36 ? -1.458 37.438 1.795 1 97.88 36 LEU B CA 1
ATOM 2166 C C . LEU B 1 36 ? -1.481 37.531 3.318 1 97.88 36 LEU B C 1
ATOM 2168 O O . LEU B 1 36 ? -2.531 37.781 3.914 1 97.88 36 LEU B O 1
ATOM 2172 N N . LEU B 1 37 ? -0.363 37.281 3.947 1 98.25 37 LEU B N 1
ATOM 2173 C CA . LEU B 1 37 ? -0.271 37.312 5.402 1 98.25 37 LEU B CA 1
ATOM 2174 C C . LEU B 1 37 ? 0.084 38.719 5.906 1 98.25 37 LEU B C 1
ATOM 2176 O O . LEU B 1 37 ? 0.023 38.969 7.105 1 98.25 37 LEU B O 1
ATOM 2180 N N . ALA B 1 38 ? 0.446 39.531 4.945 1 97.38 38 ALA B N 1
ATOM 2181 C CA . ALA B 1 38 ? 0.921 40.844 5.312 1 97.38 38 ALA B CA 1
ATOM 2182 C C . ALA B 1 38 ? -0.175 41.906 5.125 1 97.38 38 ALA B C 1
ATOM 2184 O O . ALA B 1 38 ? -0.971 41.812 4.188 1 97.38 38 ALA B O 1
ATOM 2185 N N . GLY B 1 39 ? -0.223 42.875 6.121 1 97.31 39 GLY B N 1
ATOM 2186 C CA . GLY B 1 39 ? -1.081 44.031 6.055 1 97.31 39 GLY B CA 1
ATOM 2187 C C . GLY B 1 39 ? -0.387 45.312 6.5 1 97.31 39 GLY B C 1
ATOM 2188 O O . GLY B 1 39 ? 0.681 45.25 7.113 1 97.31 39 GLY B O 1
ATOM 2189 N N . ILE B 1 40 ? -0.946 46.406 6.012 1 96.38 40 ILE B N 1
ATOM 2190 C CA . ILE B 1 40 ? -0.348 47.688 6.363 1 96.38 40 ILE B CA 1
ATOM 2191 C C . ILE B 1 40 ? -1.438 48.75 6.484 1 96.38 40 ILE B C 1
ATOM 2193 O O . ILE B 1 40 ? -2.469 48.688 5.812 1 96.38 40 ILE B O 1
ATOM 2197 N N . SER B 1 41 ? -1.302 49.688 7.457 1 96.25 41 SER B N 1
ATOM 2198 C CA . SER B 1 41 ? -2.107 50.875 7.598 1 96.25 41 SER B CA 1
ATOM 2199 C C . SER B 1 41 ? -1.227 52.125 7.715 1 96.25 41 SER B C 1
ATOM 2201 O O . SER B 1 41 ? -0.325 52.188 8.555 1 96.25 41 SER B O 1
ATOM 2203 N N . ARG B 1 42 ? -1.48 53.062 6.789 1 96.38 42 ARG B N 1
ATOM 2204 C CA . ARG B 1 42 ? -0.729 54.312 6.812 1 96.38 42 ARG B CA 1
ATOM 2205 C C . ARG B 1 42 ? -1.667 55.5 6.801 1 96.38 42 ARG B C 1
ATOM 2207 O O . ARG B 1 42 ? -2.676 55.5 6.094 1 96.38 42 ARG B O 1
ATOM 2214 N N . THR B 1 43 ? -1.344 56.5 7.637 1 95.94 43 THR B N 1
ATOM 2215 C CA . THR B 1 43 ? -2.076 57.75 7.684 1 95.94 43 THR B CA 1
ATOM 2216 C C . THR B 1 43 ? -1.121 58.938 7.582 1 95.94 43 THR B C 1
ATOM 2218 O O . THR B 1 43 ? -0.013 58.906 8.117 1 95.94 43 THR B O 1
ATOM 2221 N N . TYR B 1 44 ? -1.583 59.906 6.824 1 95.31 44 TYR B N 1
ATOM 2222 C CA . TYR B 1 44 ? -0.756 61.062 6.586 1 95.31 44 TYR B CA 1
ATOM 2223 C C . TYR B 1 44 ? -1.277 62.281 7.371 1 95.31 44 TYR B C 1
ATOM 2225 O O . TYR B 1 44 ? -2.488 62.5 7.441 1 95.31 44 TYR B O 1
ATOM 2233 N N . LYS B 1 45 ? -0.334 62.969 8.039 1 94.25 45 LYS B N 1
ATOM 2234 C CA . LYS B 1 45 ? -0.638 64.25 8.711 1 94.25 45 LYS B CA 1
ATOM 2235 C C . LYS B 1 45 ? 0.267 65.375 8.211 1 94.25 45 LYS B C 1
ATOM 2237 O O . LYS B 1 45 ? 1.48 65.312 8.43 1 94.25 45 LYS B O 1
ATOM 2242 N N . PRO B 1 46 ? -0.342 66.312 7.617 1 94.44 46 PRO B N 1
ATOM 2243 C CA . PRO B 1 46 ? 0.491 67.438 7.184 1 94.44 46 PRO B CA 1
ATOM 2244 C C . PRO B 1 46 ? 1.087 68.25 8.352 1 94.44 46 PRO B C 1
ATOM 2246 O O . PRO B 1 46 ? 0.463 68.312 9.414 1 94.44 46 PRO B O 1
ATOM 2249 N N . LYS B 1 47 ? 2.236 68.75 8.102 1 91.81 47 LYS B N 1
ATOM 2250 C CA . LYS B 1 47 ? 2.885 69.562 9.133 1 91.81 47 LYS B CA 1
ATOM 2251 C C . LYS B 1 47 ? 2.076 70.812 9.43 1 91.81 47 LYS B C 1
ATOM 2253 O O . LYS B 1 47 ? 1.895 71.188 10.594 1 91.81 47 LYS B O 1
ATOM 2258 N N . ASP B 1 48 ? 1.578 71.438 8.312 1 88.06 48 ASP B N 1
ATOM 2259 C CA . ASP B 1 48 ? 0.75 72.625 8.445 1 88.06 48 ASP B CA 1
ATOM 2260 C C . ASP B 1 48 ? -0.724 72.312 8.211 1 88.06 48 ASP B C 1
ATOM 2262 O O . ASP B 1 48 ? -1.053 71.5 7.355 1 88.06 48 ASP B O 1
ATOM 2266 N N . ASP B 1 49 ? -1.597 72.938 8.906 1 84.38 49 ASP B N 1
ATOM 2267 C CA . ASP B 1 49 ? -3.031 72.688 8.789 1 84.38 49 ASP B CA 1
ATOM 2268 C C . ASP B 1 49 ? -3.527 73 7.375 1 84.38 49 ASP B C 1
ATOM 2270 O O . ASP B 1 49 ? -4.508 72.375 6.926 1 84.38 49 ASP B O 1
ATOM 2274 N N . GLU B 1 50 ? -2.838 73.875 6.789 1 82.31 50 GLU B N 1
ATOM 2275 C CA . GLU B 1 50 ? -3.223 74.188 5.426 1 82.31 50 GLU B CA 1
ATOM 2276 C C . GLU B 1 50 ? -2.512 73.312 4.406 1 82.31 50 GLU B C 1
ATOM 2278 O O . GLU B 1 50 ? -2.684 73.5 3.199 1 82.31 50 GLU B O 1
ATOM 2283 N N . GLY B 1 51 ? -1.801 72.375 4.918 1 83.69 51 GLY B N 1
ATOM 2284 C CA . GLY B 1 51 ? -1.041 71.5 4.023 1 83.69 51 GLY B CA 1
ATOM 2285 C C . GLY B 1 51 ? -1.901 70.5 3.303 1 83.69 51 GLY B C 1
ATOM 2286 O O . GLY B 1 51 ? -3.053 70.25 3.68 1 83.69 51 GLY B O 1
ATOM 2287 N N . GLU B 1 52 ? -1.316 69.875 2.246 1 86.94 52 GLU B N 1
ATOM 2288 C CA . GLU B 1 52 ? -1.99 68.875 1.421 1 86.94 52 GLU B CA 1
ATOM 2289 C C . GLU B 1 52 ? -2.322 67.625 2.23 1 86.94 52 GLU B C 1
ATOM 2291 O O . GLU B 1 52 ? -1.514 67.188 3.041 1 86.94 52 GLU B O 1
ATOM 2296 N N . GLN B 1 53 ? -3.617 67.25 2.082 1 91 53 GLN B N 1
ATOM 2297 C CA . GLN B 1 53 ? -4.031 65.938 2.697 1 91 53 GLN B CA 1
ATOM 2298 C C . GLN B 1 53 ? -3.885 64.812 1.721 1 91 53 GLN B C 1
ATOM 2300 O O . GLN B 1 53 ? -4.176 64.938 0.531 1 91 53 GLN B O 1
ATOM 2305 N N . LEU B 1 54 ? -3.328 63.688 2.248 1 92.88 54 LEU B N 1
ATOM 2306 C CA . LEU B 1 54 ? -3.223 62.469 1.457 1 92.88 54 LEU B CA 1
ATOM 2307 C C . LEU B 1 54 ? -4.121 61.375 2.025 1 92.88 54 LEU B C 1
ATOM 2309 O O . LEU B 1 54 ? -4.277 61.281 3.242 1 92.88 54 LEU B O 1
ATOM 2313 N N . PRO B 1 55 ? -4.766 60.625 1.202 1 93.38 55 PRO B N 1
ATOM 2314 C CA . PRO B 1 55 ? -5.648 59.562 1.679 1 93.38 55 PRO B CA 1
ATOM 2315 C C . PRO B 1 55 ? -4.898 58.438 2.426 1 93.38 55 PRO B C 1
ATOM 2317 O O . PRO B 1 55 ? -3.742 58.156 2.107 1 93.38 55 PRO B O 1
ATOM 2320 N N . PRO B 1 56 ? -5.629 57.906 3.385 1 93.31 56 PRO B N 1
ATOM 2321 C CA . PRO B 1 56 ? -5.012 56.781 4.066 1 93.31 56 PRO B CA 1
ATOM 2322 C C . PRO B 1 56 ? -4.871 55.562 3.16 1 93.31 56 PRO B C 1
ATOM 2324 O O . PRO B 1 56 ? -5.656 55.375 2.227 1 93.31 56 PRO B O 1
ATOM 2327 N N . GLU B 1 57 ? -3.809 54.688 3.328 1 93.5 57 GLU B N 1
ATOM 2328 C CA . GLU B 1 57 ? -3.543 53.438 2.627 1 93.5 57 GLU B CA 1
ATOM 2329 C C . GLU B 1 57 ? -3.662 52.25 3.568 1 93.5 57 GLU B C 1
ATOM 2331 O O . GLU B 1 57 ? -3.145 52.281 4.688 1 93.5 57 GLU B O 1
ATOM 2336 N N . SER B 1 58 ? -4.52 51.312 3.17 1 93.94 58 SER B N 1
ATOM 2337 C CA . SER B 1 58 ? -4.645 50.156 4.027 1 93.94 58 SER B CA 1
ATOM 2338 C C . SER B 1 58 ? -4.738 48.875 3.203 1 93.94 58 SER B C 1
ATOM 2340 O O . SER B 1 58 ? -5.414 48.844 2.172 1 93.94 58 SER B O 1
ATOM 2342 N N . THR B 1 59 ? -3.934 47.906 3.521 1 95.69 59 THR B N 1
ATOM 2343 C CA . THR B 1 59 ? -4.016 46.531 3.041 1 95.69 59 THR B CA 1
ATOM 2344 C C . THR B 1 59 ? -4.254 45.562 4.199 1 95.69 59 THR B C 1
ATOM 2346 O O . THR B 1 59 ? -3.516 45.594 5.188 1 95.69 59 THR B O 1
ATOM 2349 N N . ARG B 1 60 ? -5.285 44.812 4.062 1 96 60 ARG B N 1
ATOM 2350 C CA . ARG B 1 60 ? -5.652 43.938 5.168 1 96 60 ARG B CA 1
ATOM 2351 C C . ARG B 1 60 ? -4.973 42.562 5.039 1 96 60 ARG B C 1
ATOM 2353 O O . ARG B 1 60 ? -4.68 42.125 3.932 1 96 60 ARG B O 1
ATOM 2360 N N . VAL B 1 61 ? -4.73 41.969 6.191 1 97.56 61 VAL B N 1
ATOM 2361 C CA . VAL B 1 61 ? -4.266 40.594 6.238 1 97.56 61 VAL B CA 1
ATOM 2362 C C . VAL B 1 61 ? -5.359 39.656 5.707 1 97.56 61 VAL B C 1
ATOM 2364 O O . VAL B 1 61 ? -6.492 39.688 6.191 1 97.56 61 VAL B O 1
ATOM 2367 N N . GLN B 1 62 ? -5.02 38.844 4.707 1 97.75 62 GLN B N 1
ATOM 2368 C CA . GLN B 1 62 ? -6.023 38 4.082 1 97.75 62 GLN B CA 1
ATOM 2369 C C . GLN B 1 62 ? -5.941 36.562 4.613 1 97.75 62 GLN B C 1
ATOM 2371 O O . GLN B 1 62 ? -6.934 35.844 4.605 1 97.75 62 GLN B O 1
ATOM 2376 N N . VAL B 1 63 ? -4.773 36.156 4.965 1 98.06 63 VAL B N 1
ATOM 2377 C CA . VAL B 1 63 ? -4.551 34.812 5.477 1 98.06 63 VAL B CA 1
ATOM 2378 C C . VAL B 1 63 ? -3.887 34.875 6.852 1 98.06 63 VAL B C 1
ATOM 2380 O O . VAL B 1 63 ? -2.953 35.656 7.059 1 98.06 63 VAL B O 1
ATOM 2383 N N . ARG B 1 64 ? -4.426 34.156 7.758 1 97.69 64 ARG B N 1
ATOM 2384 C CA . ARG B 1 64 ? -3.855 34.031 9.094 1 97.69 64 ARG B CA 1
ATOM 2385 C C . ARG B 1 64 ? -3.438 32.594 9.383 1 97.69 64 ARG B C 1
ATOM 2387 O O . ARG B 1 64 ? -4.234 31.672 9.227 1 97.69 64 ARG B O 1
ATOM 2394 N N . ALA B 1 65 ? -2.211 32.438 9.812 1 97.94 65 ALA B N 1
ATOM 2395 C CA . ALA B 1 65 ? -1.677 31.109 10.086 1 97.94 65 ALA B CA 1
ATOM 2396 C C . ALA B 1 65 ? -2.547 30.375 11.094 1 97.94 65 ALA B C 1
ATOM 2398 O O . ALA B 1 65 ? -2.725 29.156 10.984 1 97.94 65 ALA B O 1
ATOM 2399 N N . ARG B 1 66 ? -3.117 31.016 12.031 1 96.31 66 ARG B N 1
ATOM 2400 C CA . ARG B 1 66 ? -3.986 30.406 13.031 1 96.31 66 ARG B CA 1
ATOM 2401 C C . ARG B 1 66 ? -5.211 29.766 12.375 1 96.31 66 ARG B C 1
ATOM 2403 O O . ARG B 1 66 ? -5.613 28.656 12.742 1 96.31 66 ARG B O 1
ATOM 2410 N N . ASP B 1 67 ? -5.785 30.531 11.469 1 97.19 67 ASP B N 1
ATOM 2411 C CA . ASP B 1 67 ? -6.949 30.016 10.758 1 97.19 67 ASP B CA 1
ATOM 2412 C C . ASP B 1 67 ? -6.578 28.797 9.914 1 97.19 67 ASP B C 1
ATOM 2414 O O . ASP B 1 67 ? -7.34 27.828 9.828 1 97.19 67 ASP B O 1
ATOM 2418 N N . VAL B 1 68 ? -5.418 28.906 9.289 1 98.06 68 VAL B N 1
ATOM 2419 C CA . VAL B 1 68 ? -4.949 27.812 8.445 1 98.06 68 VAL B CA 1
ATOM 2420 C C . VAL B 1 68 ? -4.738 26.547 9.289 1 98.06 68 VAL B C 1
ATOM 2422 O O . VAL B 1 68 ? -5.039 25.438 8.852 1 98.06 68 VAL B O 1
ATOM 2425 N N . LEU B 1 69 ? -4.242 26.703 10.531 1 97.88 69 LEU B N 1
ATOM 2426 C CA . LEU B 1 69 ? -4.105 25.562 11.438 1 97.88 69 LEU B CA 1
ATOM 2427 C C . LEU B 1 69 ? -5.465 24.938 11.734 1 97.88 69 LEU B C 1
ATOM 2429 O O . LEU B 1 69 ? -5.59 23.719 11.773 1 97.88 69 LEU B O 1
ATOM 2433 N N . GLY B 1 70 ? -6.434 25.797 11.883 1 97.38 70 GLY B N 1
ATOM 2434 C CA . GLY B 1 70 ? -7.785 25.297 12.07 1 97.38 70 GLY B CA 1
ATOM 2435 C C . GLY B 1 70 ? -8.297 24.516 10.883 1 97.38 70 GLY B C 1
ATOM 2436 O O . GLY B 1 70 ? -8.945 23.469 11.047 1 97.38 70 GLY B O 1
ATOM 2437 N N . ASP B 1 71 ? -8.023 25.031 9.703 1 96.94 71 ASP B N 1
ATOM 2438 C CA . ASP B 1 71 ? -8.414 24.344 8.477 1 96.94 71 ASP B CA 1
ATOM 2439 C C . ASP B 1 71 ? -7.762 22.969 8.391 1 96.94 71 ASP B C 1
ATOM 2441 O O . ASP B 1 71 ? -8.398 21.984 7.98 1 96.94 71 ASP B O 1
ATOM 2445 N N . VAL B 1 72 ? -6.5 22.906 8.75 1 98 72 VAL B N 1
ATOM 2446 C CA . VAL B 1 72 ? -5.762 21.641 8.719 1 98 72 VAL B CA 1
ATOM 2447 C C . VAL B 1 72 ? -6.375 20.656 9.719 1 98 72 VAL B C 1
ATOM 2449 O O . VAL B 1 72 ? -6.59 19.484 9.398 1 98 72 VAL B O 1
ATOM 2452 N N . GLN B 1 73 ? -6.707 21.125 10.875 1 98.12 73 GLN B N 1
ATOM 2453 C CA . GLN B 1 73 ? -7.352 20.297 11.891 1 98.12 73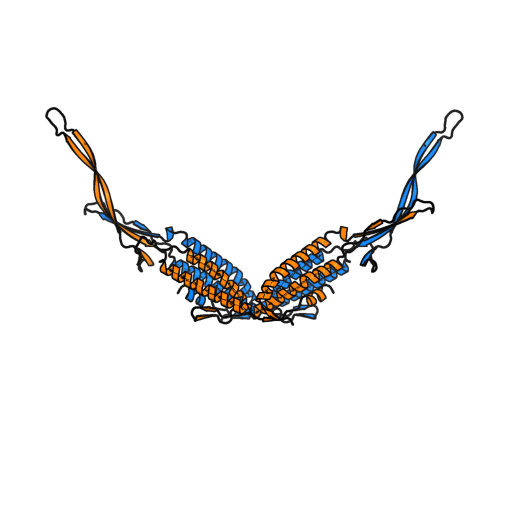 GLN B CA 1
ATOM 2454 C C . GLN B 1 73 ? -8.672 19.734 11.367 1 98.12 73 GLN B C 1
ATOM 2456 O O . GLN B 1 73 ? -8.93 18.531 11.5 1 98.12 73 GLN B O 1
ATOM 2461 N N . GLN B 1 74 ? -9.445 20.578 10.789 1 96.31 74 GLN B N 1
ATOM 2462 C CA . GLN B 1 74 ? -10.734 20.141 10.266 1 96.31 74 GLN B CA 1
ATOM 2463 C C . GLN B 1 74 ? -10.562 19.109 9.156 1 96.31 74 GLN B C 1
ATOM 2465 O O . GLN B 1 74 ? -11.305 18.125 9.094 1 96.31 74 GLN B O 1
ATOM 2470 N N . ALA B 1 75 ? -9.617 19.344 8.328 1 95.88 75 ALA B N 1
ATOM 2471 C CA . ALA B 1 75 ? -9.375 18.469 7.176 1 95.88 75 ALA B CA 1
ATOM 2472 C C . ALA B 1 75 ? -8.93 17.078 7.625 1 95.88 75 ALA B C 1
ATOM 2474 O O . ALA B 1 75 ? -9.359 16.078 7.059 1 95.88 75 ALA B O 1
ATOM 2475 N N . LEU B 1 76 ? -8.133 17.031 8.68 1 98.38 76 LEU B N 1
ATOM 2476 C CA . LEU B 1 76 ? -7.461 15.773 9.008 1 98.38 76 LEU B CA 1
ATOM 2477 C C . LEU B 1 76 ? -8.234 15.008 10.078 1 98.38 76 LEU B C 1
ATOM 2479 O O . LEU B 1 76 ? -8.07 13.797 10.219 1 98.38 76 LEU B O 1
ATOM 2483 N N . THR B 1 77 ? -9.078 15.672 10.859 1 98.19 77 THR B N 1
ATOM 2484 C CA . THR B 1 77 ? -9.797 15.031 11.961 1 98.19 77 THR B CA 1
ATOM 2485 C C . THR B 1 77 ? -10.648 13.875 11.445 1 98.19 77 THR B C 1
ATOM 2487 O O . THR B 1 77 ? -10.547 12.75 11.945 1 98.19 77 THR B O 1
ATOM 2490 N N . ARG B 1 78 ? -11.398 14.156 10.43 1 96.5 78 ARG B N 1
ATOM 2491 C CA . ARG B 1 78 ? -12.273 13.117 9.883 1 96.5 78 ARG B CA 1
ATOM 2492 C C . ARG B 1 78 ? -11.461 11.992 9.266 1 96.5 78 ARG B C 1
ATOM 2494 O O . ARG B 1 78 ? -11.812 10.82 9.398 1 96.5 78 ARG B O 1
ATOM 2501 N N . LEU B 1 79 ? -10.414 12.328 8.555 1 98.19 79 LEU B N 1
ATOM 2502 C CA . LEU B 1 79 ? -9.539 11.312 7.973 1 98.19 79 LEU B CA 1
ATOM 2503 C C . LEU B 1 79 ? -9.008 10.375 9.047 1 98.19 79 LEU B C 1
ATOM 2505 O O . LEU B 1 79 ? -9.047 9.148 8.891 1 98.19 79 LEU B O 1
ATOM 2509 N N . PHE B 1 80 ? -8.523 10.953 10.164 1 98.75 80 PHE B N 1
ATOM 2510 C CA . PHE B 1 80 ? -7.965 10.156 11.25 1 98.75 80 PHE B CA 1
ATOM 2511 C C . PHE B 1 80 ? -9.016 9.203 11.82 1 98.75 80 PHE B C 1
ATOM 2513 O O . PHE B 1 80 ? -8.727 8.031 12.055 1 98.75 80 PHE B O 1
ATOM 2520 N N . ASP B 1 81 ? -10.195 9.695 11.953 1 98 81 ASP B N 1
ATOM 2521 C CA . ASP B 1 81 ? -11.273 8.883 12.508 1 98 81 ASP B CA 1
ATOM 2522 C C . ASP B 1 81 ? -11.641 7.742 11.555 1 98 81 ASP B C 1
ATOM 2524 O O . ASP B 1 81 ? -11.805 6.598 11.984 1 98 81 ASP B O 1
ATOM 2528 N N . VAL B 1 82 ? -11.789 8.039 10.305 1 97.69 82 VAL B N 1
ATOM 2529 C CA . VAL B 1 82 ? -12.219 7.062 9.312 1 97.69 82 VAL B CA 1
ATOM 2530 C C . VAL B 1 82 ? -11.172 5.957 9.188 1 97.69 82 VAL B C 1
ATOM 2532 O O . VAL B 1 82 ? -11.516 4.77 9.156 1 97.69 82 VAL B O 1
ATOM 2535 N N . ILE B 1 83 ? -9.859 6.324 9.195 1 98.31 83 ILE B N 1
ATOM 2536 C CA . ILE B 1 83 ? -8.805 5.336 9.047 1 98.31 83 ILE B CA 1
ATOM 2537 C C . ILE B 1 83 ? -8.75 4.441 10.281 1 98.31 83 ILE B C 1
ATOM 2539 O O . ILE B 1 83 ? -8.57 3.227 10.172 1 98.31 83 ILE B O 1
ATOM 2543 N N . LEU B 1 84 ? -8.938 5.047 11.461 1 98.25 84 LEU B N 1
ATOM 2544 C CA . LEU B 1 84 ? -8.953 4.227 12.664 1 98.25 84 LEU B CA 1
ATOM 2545 C C . LEU B 1 84 ? -10.141 3.27 12.656 1 98.25 84 LEU B C 1
ATOM 2547 O O . LEU B 1 84 ? -10 2.1 13.023 1 98.25 84 LEU B O 1
ATOM 2551 N N . THR B 1 85 ? -11.281 3.805 12.258 1 97.81 85 THR B N 1
ATOM 2552 C CA . THR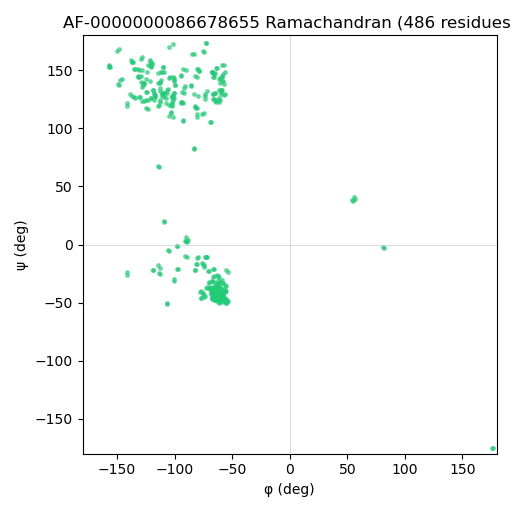 B 1 85 ? -12.477 2.965 12.195 1 97.81 85 THR B CA 1
ATOM 2553 C C . THR B 1 85 ? -12.242 1.775 11.266 1 97.81 85 THR B C 1
ATOM 2555 O O . THR B 1 85 ? -12.57 0.638 11.617 1 97.81 85 THR B O 1
ATOM 2558 N N . LYS B 1 86 ? -11.703 2.018 10.148 1 97.69 86 LYS B N 1
ATOM 2559 C CA . LYS B 1 86 ? -11.406 0.96 9.188 1 97.69 86 LYS B CA 1
ATOM 2560 C C . LYS B 1 86 ? -10.43 -0.06 9.766 1 97.69 86 LYS B C 1
ATOM 2562 O O . LYS B 1 86 ? -10.656 -1.268 9.672 1 97.69 86 LYS B O 1
ATOM 2567 N N . ASP B 1 87 ? -9.297 0.433 10.383 1 97.81 87 ASP B N 1
ATOM 2568 C CA . ASP B 1 87 ? -8.266 -0.459 10.898 1 97.81 87 ASP B CA 1
ATOM 2569 C C . ASP B 1 87 ? -8.797 -1.311 12.047 1 97.81 87 ASP B C 1
ATOM 2571 O O . ASP B 1 87 ? -8.438 -2.48 12.188 1 97.81 87 ASP B O 1
ATOM 2575 N N . VAL B 1 88 ? -9.633 -0.72 12.859 1 97.62 88 VAL B N 1
ATOM 2576 C CA . VAL B 1 88 ? -10.281 -1.476 13.922 1 97.62 88 VAL B CA 1
ATOM 2577 C C . VAL B 1 88 ? -11.203 -2.533 13.32 1 97.62 88 VAL B C 1
ATOM 2579 O O . VAL B 1 88 ? -11.195 -3.689 13.75 1 97.62 88 VAL B O 1
ATOM 2582 N N . ALA B 1 89 ? -12 -2.131 12.367 1 97.69 89 ALA B N 1
ATOM 2583 C CA . ALA B 1 89 ? -12.883 -3.08 11.695 1 97.69 89 ALA B CA 1
ATOM 2584 C C . ALA B 1 89 ? -12.086 -4.234 11.094 1 97.69 89 ALA B C 1
ATOM 2586 O O . ALA B 1 89 ? -12.5 -5.395 11.188 1 97.69 89 ALA B O 1
ATOM 2587 N N . ASN B 1 90 ? -10.945 -3.934 10.508 1 97.69 90 ASN B N 1
ATOM 2588 C CA . ASN B 1 90 ? -10.094 -4.934 9.859 1 97.69 90 ASN B CA 1
ATOM 2589 C C . ASN B 1 90 ? -9.594 -5.969 10.859 1 97.69 90 ASN B C 1
ATOM 2591 O O . ASN B 1 90 ? -9.25 -7.09 10.484 1 97.69 90 ASN B O 1
ATOM 2595 N N . THR B 1 91 ? -9.477 -5.621 12.141 1 97.62 91 THR B N 1
ATOM 2596 C CA . THR B 1 91 ? -8.953 -6.555 13.133 1 97.62 91 THR B CA 1
ATOM 2597 C C . THR B 1 91 ? -10 -7.605 13.484 1 97.62 91 THR B C 1
ATOM 2599 O O . THR B 1 91 ? -9.664 -8.656 14.039 1 97.62 91 THR B O 1
ATOM 2602 N N . VAL B 1 92 ? -11.273 -7.344 13.141 1 97.44 92 VAL B N 1
ATOM 2603 C CA . VAL B 1 92 ? -12.297 -8.281 13.586 1 97.44 92 VAL B CA 1
ATOM 2604 C C . VAL B 1 92 ? -13 -8.906 12.383 1 97.44 92 VAL B C 1
ATOM 2606 O O . VAL B 1 92 ? -13.672 -9.93 12.508 1 97.44 92 VAL B O 1
ATOM 2609 N N . ALA B 1 93 ? -12.961 -8.281 11.25 1 98.31 93 ALA B N 1
ATOM 2610 C CA . ALA B 1 93 ? -13.609 -8.773 10.039 1 98.31 93 ALA B CA 1
ATOM 2611 C C . ALA B 1 93 ? -12.906 -10.023 9.5 1 98.31 93 ALA B C 1
ATOM 2613 O O . ALA B 1 93 ? -11.828 -9.93 8.922 1 98.31 93 ALA B O 1
ATOM 2614 N N . LYS B 1 94 ? -13.531 -11.195 9.688 1 98.31 94 LYS B N 1
ATOM 2615 C CA . LYS B 1 94 ? -12.984 -12.484 9.266 1 98.31 94 LYS B CA 1
ATOM 2616 C C . LYS B 1 94 ? -14.055 -13.352 8.617 1 98.31 94 LYS B C 1
ATOM 2618 O O . LYS B 1 94 ? -15.25 -13.141 8.844 1 98.31 94 LYS B O 1
ATOM 2623 N N . ALA B 1 95 ? -13.664 -14.242 7.855 1 98.56 95 ALA B N 1
ATOM 2624 C CA . ALA B 1 95 ? -14.57 -15.195 7.223 1 98.56 95 ALA B CA 1
ATOM 2625 C C . ALA B 1 95 ? -13.836 -16.469 6.832 1 98.56 95 ALA B C 1
ATOM 2627 O O . ALA B 1 95 ? -12.625 -16.453 6.625 1 98.56 95 ALA B O 1
ATOM 2628 N N . PRO B 1 96 ? -14.539 -17.594 6.766 1 98.56 96 PRO B N 1
ATOM 2629 C CA . PRO B 1 96 ? -13.938 -18.844 6.277 1 98.56 96 PRO B CA 1
ATOM 2630 C C . PRO B 1 96 ? -13.883 -18.906 4.754 1 98.56 96 PRO B C 1
ATOM 2632 O O . PRO B 1 96 ? -14.672 -18.25 4.07 1 98.56 96 PRO B O 1
ATOM 2635 N N . ILE B 1 97 ? -12.945 -19.594 4.312 1 98.69 97 ILE B N 1
ATOM 2636 C CA . ILE B 1 97 ? -12.891 -19.938 2.895 1 98.69 97 ILE B CA 1
ATOM 2637 C C . ILE B 1 97 ? -13.32 -21.391 2.699 1 98.69 97 ILE B C 1
ATOM 2639 O O . ILE B 1 97 ? -12.656 -22.312 3.166 1 98.69 97 ILE B O 1
ATOM 2643 N N . VAL B 1 98 ? -14.438 -21.578 2.053 1 98.44 98 VAL B N 1
ATOM 2644 C CA . VAL B 1 98 ? -14.977 -22.906 1.786 1 98.44 98 VAL B CA 1
ATOM 2645 C C . VAL B 1 98 ? -15.18 -23.094 0.284 1 98.44 98 VAL B C 1
ATOM 2647 O O . VAL B 1 98 ? -15.828 -22.266 -0.366 1 98.44 98 VAL B O 1
ATOM 2650 N N . VAL B 1 99 ? -14.57 -24.141 -0.245 1 97.62 99 VAL B N 1
ATOM 2651 C CA . VAL B 1 99 ? -14.719 -24.422 -1.669 1 97.62 99 VAL B CA 1
ATOM 2652 C C . VAL B 1 99 ? -15.094 -25.891 -1.871 1 97.62 99 VAL B C 1
ATOM 2654 O O . VAL B 1 99 ? -14.445 -26.781 -1.325 1 97.62 99 VAL B O 1
ATOM 2657 N N . ASP B 1 100 ? -16.188 -26.188 -2.604 1 94.88 100 ASP B N 1
ATOM 2658 C CA . ASP B 1 100 ? -16.703 -27.531 -2.871 1 94.88 100 ASP B CA 1
ATOM 2659 C C . ASP B 1 100 ? -16.938 -28.297 -1.572 1 94.88 100 ASP B C 1
ATOM 2661 O O . ASP B 1 100 ? -16.531 -29.469 -1.459 1 94.88 100 ASP B O 1
ATOM 2665 N N . GLY B 1 101 ? -17.422 -27.531 -0.555 1 94.38 101 GLY B N 1
ATOM 2666 C CA . GLY B 1 101 ? -17.766 -28.141 0.718 1 94.38 101 GLY B CA 1
ATOM 2667 C C . GLY B 1 101 ? -16.578 -28.375 1.615 1 94.38 101 GLY B C 1
ATOM 2668 O O . GLY B 1 101 ? -16.719 -28.812 2.756 1 94.38 101 GLY B O 1
ATOM 2669 N N . ASN B 1 102 ? -15.383 -28.047 1.132 1 95.19 102 ASN B N 1
ATOM 2670 C CA . ASN B 1 102 ? -14.148 -28.203 1.9 1 95.19 102 ASN B CA 1
ATOM 2671 C C . ASN B 1 102 ? -13.664 -26.875 2.455 1 95.19 102 ASN B C 1
ATOM 2673 O O . ASN B 1 102 ? -13.547 -25.891 1.713 1 95.19 102 ASN B O 1
ATOM 2677 N N . THR B 1 103 ? -13.445 -26.859 3.748 1 97.69 103 THR B N 1
ATOM 2678 C CA . THR B 1 103 ? -12.938 -25.656 4.375 1 97.69 103 THR B CA 1
ATOM 2679 C C . THR B 1 103 ? -11.43 -25.531 4.191 1 97.69 103 THR B C 1
ATOM 2681 O O . THR B 1 103 ? -10.672 -26.391 4.656 1 97.69 103 THR B O 1
ATOM 2684 N N . ILE B 1 104 ? -11 -24.5 3.508 1 97.69 104 ILE B N 1
ATOM 2685 C CA . ILE B 1 104 ? -9.586 -24.203 3.314 1 97.69 104 ILE B CA 1
ATOM 2686 C C . ILE B 1 104 ? -9.008 -23.578 4.582 1 97.69 104 ILE B C 1
ATOM 2688 O O . ILE B 1 104 ? -7.902 -23.938 5.012 1 97.69 104 ILE B O 1
ATOM 2692 N N . ALA B 1 105 ? -9.789 -22.562 5.16 1 97.5 105 ALA B N 1
ATOM 2693 C CA . ALA B 1 105 ? -9.438 -21.859 6.391 1 97.5 105 ALA B CA 1
ATOM 2694 C C . ALA B 1 105 ? -10.672 -21.25 7.051 1 97.5 105 ALA B C 1
ATOM 2696 O O . ALA B 1 105 ? -11.641 -20.906 6.367 1 97.5 105 ALA B O 1
ATOM 2697 N N . THR B 1 106 ? -10.773 -21 8.312 1 96.62 106 THR B N 1
ATOM 2698 C CA . THR B 1 106 ? -11.984 -20.625 9.031 1 96.62 106 THR B CA 1
ATOM 2699 C C . THR B 1 106 ? -11.953 -19.141 9.398 1 96.62 106 THR B C 1
ATOM 2701 O O . THR B 1 106 ? -12.953 -18.438 9.258 1 96.62 106 THR B O 1
ATOM 2704 N N . ASP B 1 107 ? -10.961 -18.594 9.992 1 96.38 107 ASP B N 1
ATOM 2705 C CA . ASP B 1 107 ? -10.852 -17.234 10.531 1 96.38 107 ASP B CA 1
ATOM 2706 C C . ASP B 1 107 ? -9.805 -16.422 9.766 1 96.38 107 ASP B C 1
ATOM 2708 O O . ASP B 1 107 ? -8.836 -15.938 10.352 1 96.38 107 ASP B O 1
ATOM 2712 N N . VAL B 1 108 ? -10.273 -16.203 8.453 1 98.56 108 VAL B N 1
ATOM 2713 C CA . VAL B 1 108 ? -9.312 -15.516 7.594 1 98.56 108 VAL B CA 1
ATOM 2714 C C . VAL B 1 108 ? -9.594 -14.016 7.605 1 98.56 108 VAL B C 1
ATOM 2716 O O . VAL B 1 108 ? -10.703 -13.586 7.281 1 98.56 108 VAL B O 1
ATOM 2719 N N . PRO B 1 109 ? -8.57 -13.203 8 1 98.62 109 PRO B N 1
ATOM 2720 C CA . PRO B 1 109 ? -8.773 -11.75 8.008 1 98.62 109 PRO B CA 1
ATOM 2721 C C . PRO B 1 109 ? -9.148 -11.203 6.633 1 98.62 109 PRO B C 1
ATOM 2723 O O . PRO B 1 109 ? -8.633 -11.664 5.613 1 98.62 109 PRO B O 1
ATOM 2726 N N . VAL B 1 110 ? -9.992 -10.211 6.598 1 98.56 110 VAL B N 1
ATOM 2727 C CA . VAL B 1 110 ? -10.484 -9.617 5.359 1 98.56 110 VAL B CA 1
ATOM 2728 C C . VAL B 1 110 ? -9.312 -9.102 4.531 1 98.56 110 VAL B C 1
ATOM 2730 O O . VAL B 1 110 ? -9.344 -9.156 3.297 1 98.56 110 VAL B O 1
ATOM 2733 N N . THR B 1 111 ? -8.266 -8.625 5.156 1 98 111 THR B N 1
ATOM 2734 C CA . THR B 1 111 ? -7.102 -8.109 4.453 1 98 111 THR B CA 1
ATOM 2735 C C . THR B 1 111 ? -6.395 -9.227 3.688 1 98 111 THR B C 1
ATOM 2737 O O . THR B 1 111 ? -5.898 -9.008 2.58 1 98 111 THR B O 1
ATOM 2740 N N . TYR B 1 112 ? -6.344 -10.398 4.242 1 98.75 112 TYR B N 1
ATOM 2741 C CA . TYR B 1 112 ? -5.734 -11.539 3.566 1 98.75 112 TYR B CA 1
ATOM 2742 C C . TYR B 1 112 ? -6.59 -11.992 2.389 1 98.75 112 TYR B C 1
ATOM 2744 O O . TYR B 1 112 ? -6.059 -12.422 1.358 1 98.75 112 TYR B O 1
ATOM 2752 N N . LEU B 1 113 ? -7.887 -11.914 2.637 1 98.81 113 LEU B N 1
ATOM 2753 C CA . LEU B 1 113 ? -8.781 -12.312 1.557 1 98.81 113 LEU B CA 1
ATOM 2754 C C . LEU B 1 113 ? -8.562 -11.445 0.321 1 98.81 113 LEU B C 1
ATOM 2756 O O . LEU B 1 113 ? -8.617 -11.945 -0.807 1 98.81 113 LEU B O 1
ATOM 2760 N N . LEU B 1 114 ? -8.305 -10.164 0.57 1 97.88 114 LEU B N 1
ATOM 2761 C CA . LEU B 1 114 ? -8 -9.258 -0.535 1 97.88 114 LEU B CA 1
ATOM 2762 C C . LEU B 1 114 ? -6.711 -9.672 -1.236 1 97.88 114 LEU B C 1
ATOM 2764 O O . LEU B 1 114 ? -6.656 -9.711 -2.467 1 97.88 114 LEU B O 1
ATOM 2768 N N . PHE B 1 115 ? -5.758 -10.031 -0.465 1 98.44 115 PHE B N 1
ATOM 2769 C CA . PHE B 1 115 ? -4.477 -10.492 -0.977 1 98.44 115 PHE B CA 1
ATOM 2770 C C . PHE B 1 115 ? -4.645 -11.766 -1.803 1 98.44 115 PHE B C 1
ATOM 2772 O O . PHE B 1 115 ? -4.141 -11.852 -2.922 1 98.44 115 PHE B O 1
ATOM 2779 N N . LEU B 1 116 ? -5.34 -12.656 -1.26 1 98.69 116 LEU B N 1
ATOM 2780 C CA . LEU B 1 116 ? -5.508 -13.953 -1.907 1 98.69 116 LEU B CA 1
ATOM 2781 C C . LEU B 1 116 ? -6.27 -13.812 -3.219 1 98.69 116 LEU B C 1
ATOM 2783 O O . LEU B 1 116 ? -5.953 -14.484 -4.203 1 98.69 116 LEU B O 1
ATOM 2787 N N . GLU B 1 117 ? -7.258 -12.977 -3.258 1 98.38 117 GLU B N 1
ATOM 2788 C CA . GLU B 1 117 ? -8.023 -12.727 -4.477 1 98.38 117 GLU B CA 1
ATOM 2789 C C . GLU B 1 117 ? -7.121 -12.25 -5.609 1 98.38 117 GLU B C 1
ATOM 2791 O O . GLU B 1 117 ? -7.23 -12.727 -6.738 1 98.38 117 GLU B O 1
ATOM 2796 N N . LYS B 1 118 ? -6.223 -11.375 -5.262 1 98.25 118 LYS B N 1
ATOM 2797 C CA . LYS B 1 118 ? -5.293 -10.867 -6.266 1 98.25 118 LYS B CA 1
ATOM 2798 C C . LYS B 1 118 ? -4.352 -11.969 -6.746 1 98.25 118 LYS B C 1
ATOM 2800 O O . LYS B 1 118 ? -4.105 -12.102 -7.949 1 98.25 118 LYS B O 1
ATOM 2805 N N . GLN B 1 119 ? -3.844 -12.75 -5.859 1 98.56 119 GLN B N 1
ATOM 2806 C CA . GLN B 1 119 ? -2.936 -13.836 -6.211 1 98.56 119 GLN B CA 1
ATOM 2807 C C . GLN B 1 119 ? -3.619 -14.852 -7.121 1 98.56 119 GLN B C 1
ATOM 2809 O O . GLN B 1 119 ? -3.01 -15.352 -8.07 1 98.56 119 GLN B O 1
ATOM 2814 N N . LEU B 1 120 ? -4.871 -15.109 -6.82 1 98.75 120 LEU B N 1
ATOM 2815 C CA . LEU B 1 120 ? -5.598 -16.109 -7.609 1 98.75 120 LEU B CA 1
ATOM 2816 C C . LEU B 1 120 ? -5.863 -15.586 -9.016 1 98.75 120 LEU B C 1
ATOM 2818 O O . LEU B 1 120 ? -5.879 -16.359 -9.977 1 98.75 120 LEU B O 1
ATOM 2822 N N . ALA B 1 121 ? -6.059 -14.273 -9.141 1 98.62 121 ALA B N 1
ATOM 2823 C CA . ALA B 1 121 ? -6.191 -13.695 -10.477 1 98.62 121 ALA B CA 1
ATOM 2824 C C . ALA B 1 121 ? -4.914 -13.898 -11.289 1 98.62 121 ALA B C 1
ATOM 2826 O O . ALA B 1 121 ? -4.977 -14.281 -12.461 1 98.62 121 ALA B O 1
ATOM 2827 N N . ASP B 1 122 ? -3.781 -13.695 -10.656 1 98.19 122 ASP B N 1
ATOM 2828 C CA . ASP B 1 122 ? -2.498 -13.906 -11.32 1 98.19 122 ASP B CA 1
ATOM 2829 C C . ASP B 1 122 ? -2.303 -15.383 -11.672 1 98.19 122 ASP B C 1
ATOM 2831 O O . ASP B 1 122 ? -1.779 -15.703 -12.742 1 98.19 122 ASP B O 1
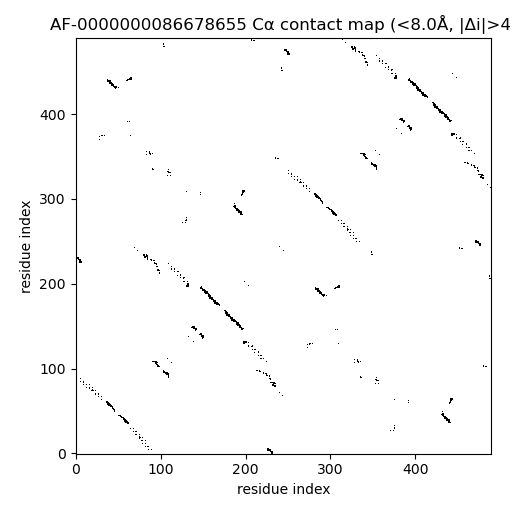ATOM 2835 N N . LEU B 1 123 ? -2.723 -16.203 -10.797 1 98.62 123 LEU B N 1
ATOM 2836 C CA . LEU B 1 123 ? -2.592 -17.641 -11.031 1 98.62 123 LEU B CA 1
ATOM 2837 C C . LEU B 1 123 ? -3.463 -18.078 -12.203 1 98.62 123 LEU B C 1
ATOM 2839 O O . LEU B 1 123 ? -3.059 -18.938 -13 1 98.62 123 LEU B O 1
ATOM 2843 N N . LEU B 1 124 ? -4.645 -17.5 -12.281 1 98.62 124 LEU B N 1
ATOM 2844 C CA . LEU B 1 124 ? -5.523 -17.828 -13.398 1 98.62 124 LEU B CA 1
ATOM 2845 C C . LEU B 1 124 ? -4.875 -17.453 -14.727 1 98.62 124 LEU B C 1
ATOM 2847 O O . LEU B 1 124 ? -4.895 -18.234 -15.68 1 98.62 124 LEU B O 1
ATOM 2851 N N . THR B 1 125 ? -4.305 -16.234 -14.75 1 98.19 125 THR B N 1
ATOM 2852 C CA . THR B 1 125 ? -3.588 -15.797 -15.938 1 98.19 125 THR B CA 1
ATOM 2853 C C . THR B 1 125 ? -2.445 -16.75 -16.266 1 98.19 125 THR B C 1
ATOM 2855 O O . THR B 1 125 ? -2.26 -17.141 -17.422 1 98.19 125 THR B O 1
ATOM 2858 N N . PHE B 1 126 ? -1.748 -17.172 -15.312 1 98.31 126 PHE B N 1
ATOM 2859 C CA . PHE B 1 126 ? -0.626 -18.094 -15.461 1 98.31 126 PHE B CA 1
ATOM 2860 C C . PHE B 1 126 ? -1.089 -19.422 -16.047 1 98.31 126 PHE B C 1
ATOM 2862 O O . PHE B 1 126 ? -0.516 -19.891 -17.031 1 98.31 126 PHE B O 1
ATOM 2869 N N . VAL B 1 127 ? -2.129 -19.984 -15.477 1 98.25 127 VAL B N 1
ATOM 2870 C CA . VAL B 1 127 ? -2.625 -21.297 -15.891 1 98.25 127 VAL B CA 1
ATOM 2871 C C . VAL B 1 127 ? -3.109 -21.219 -17.344 1 98.25 127 VAL B C 1
ATOM 2873 O O . VAL B 1 127 ? -2.883 -22.141 -18.125 1 98.25 127 VAL B O 1
ATOM 2876 N N . THR B 1 128 ? -3.719 -20.125 -17.688 1 97.5 128 THR B N 1
ATOM 2877 C CA . THR B 1 128 ? -4.281 -19.938 -19.016 1 97.5 128 THR B CA 1
ATOM 2878 C C . THR B 1 128 ? -3.18 -19.891 -20.062 1 97.5 128 THR B C 1
ATOM 2880 O O . THR B 1 128 ? -3.414 -20.234 -21.234 1 97.5 128 THR B O 1
ATOM 2883 N N . ARG B 1 129 ? -1.99 -19.594 -19.672 1 97.25 129 ARG B N 1
ATOM 2884 C CA . ARG B 1 129 ? -0.893 -19.391 -20.609 1 97.25 129 ARG B CA 1
ATOM 2885 C C . ARG B 1 129 ? -0.049 -20.656 -20.734 1 97.25 129 ARG B C 1
ATOM 2887 O O . ARG B 1 129 ? 0.905 -20.703 -21.516 1 97.25 129 ARG B O 1
ATOM 2894 N N . ILE B 1 130 ? -0.383 -21.656 -20.016 1 98.19 130 ILE B N 1
ATOM 2895 C CA . ILE B 1 130 ? 0.369 -22.906 -20.094 1 98.19 130 ILE B CA 1
ATOM 2896 C C . ILE B 1 130 ? 0.172 -23.547 -21.469 1 98.19 130 ILE B C 1
ATOM 2898 O O . ILE B 1 130 ? -0.96 -23.688 -21.938 1 98.19 130 ILE B O 1
ATOM 2902 N N . PRO B 1 131 ? 1.232 -23.922 -22.125 1 98.06 131 PRO B N 1
ATOM 2903 C CA . PRO B 1 131 ? 1.122 -24.562 -23.453 1 98.06 131 PRO B CA 1
ATOM 2904 C C . PRO B 1 131 ? 0.336 -25.859 -23.406 1 98.06 131 PRO B C 1
ATOM 2906 O O . PRO B 1 131 ? 0.467 -26.641 -22.469 1 98.06 131 PRO B O 1
ATOM 2909 N N . VAL B 1 132 ? -0.436 -26.109 -24.453 1 98 132 VAL B N 1
ATOM 2910 C CA . VAL B 1 132 ? -1.283 -27.297 -24.578 1 98 132 VAL B CA 1
ATOM 2911 C C . VAL B 1 132 ? -0.729 -28.203 -25.672 1 98 132 VAL B C 1
ATOM 2913 O O . VAL B 1 132 ? -0.149 -27.734 -26.656 1 98 132 VAL B O 1
ATOM 2916 N N . LEU B 1 133 ? -0.957 -29.438 -25.438 1 98.06 133 LEU B N 1
ATOM 2917 C CA . LEU B 1 133 ? -0.563 -30.406 -26.438 1 98.06 133 LEU B CA 1
ATOM 2918 C C . LEU B 1 133 ? -1.244 -30.125 -27.766 1 98.06 133 LEU B C 1
ATOM 2920 O O . LEU B 1 133 ? -2.42 -29.75 -27.812 1 98.06 133 LEU B O 1
ATOM 2924 N N . ASP B 1 134 ? -0.484 -30.297 -28.891 1 95.19 134 ASP B N 1
ATOM 2925 C CA . ASP B 1 134 ? -1.028 -30.109 -30.234 1 95.19 134 ASP B CA 1
ATOM 2926 C C . ASP B 1 134 ? -2.178 -31.078 -30.5 1 95.19 134 ASP B C 1
ATOM 2928 O O . ASP B 1 134 ? -1.992 -32.312 -30.453 1 95.19 134 ASP B O 1
ATOM 2932 N N . ALA B 1 135 ? -3.295 -30.578 -30.859 1 94.38 135 ALA B N 1
ATOM 2933 C CA . ALA B 1 135 ? -4.496 -31.375 -31.062 1 94.38 135 ALA B CA 1
ATOM 2934 C C . ALA B 1 135 ? -4.387 -32.219 -32.344 1 94.38 135 ALA B C 1
ATOM 2936 O O . ALA B 1 135 ? -5.16 -33.156 -32.531 1 94.38 135 ALA B O 1
ATOM 2937 N N . ALA B 1 136 ? -3.371 -31.922 -33.125 1 93.56 136 ALA B N 1
ATOM 2938 C CA . ALA B 1 136 ? -3.213 -32.625 -34.406 1 93.56 136 ALA B CA 1
ATOM 2939 C C . ALA B 1 136 ? -2.576 -34 -34.188 1 93.56 136 ALA B C 1
ATOM 2941 O O . ALA B 1 136 ? -2.578 -34.812 -35.125 1 93.56 136 ALA B O 1
ATOM 2942 N N . GLU B 1 137 ? -2.105 -34.188 -33.031 1 94.56 137 GLU B N 1
ATOM 2943 C CA . GLU B 1 137 ? -1.415 -35.438 -32.719 1 94.56 137 GLU B CA 1
ATOM 2944 C C . GLU B 1 137 ? -2.109 -36.188 -31.609 1 94.56 137 GLU B C 1
ATOM 2946 O O . GLU B 1 137 ? -2.904 -35.625 -30.859 1 94.56 137 GLU B O 1
ATOM 2951 N N . THR B 1 138 ? -1.891 -37.531 -31.594 1 95.62 138 THR B N 1
ATOM 2952 C CA . THR B 1 138 ? -2.303 -38.375 -30.453 1 95.62 138 THR B CA 1
ATOM 2953 C C . THR B 1 138 ? -1.16 -38.531 -29.453 1 95.62 138 THR B C 1
ATOM 2955 O O . THR B 1 138 ? -0.085 -39 -29.812 1 95.62 138 THR B O 1
ATOM 2958 N N . TRP B 1 139 ? -1.503 -38.125 -28.312 1 97.44 139 TRP B N 1
ATOM 2959 C CA . TRP B 1 139 ? -0.459 -38.062 -27.281 1 97.44 139 TRP B CA 1
ATOM 2960 C C . TRP B 1 139 ? -0.742 -39.094 -26.188 1 97.44 139 TRP B C 1
ATOM 2962 O O . TRP B 1 139 ? -1.888 -39.25 -25.75 1 97.44 139 TRP B O 1
ATOM 2972 N N . THR B 1 140 ? 0.243 -39.781 -25.688 1 97.25 140 THR B N 1
ATOM 2973 C CA . THR B 1 140 ? 0.185 -40.625 -24.5 1 97.25 140 THR B CA 1
ATOM 2974 C C . THR B 1 140 ? 1.336 -40.312 -23.547 1 97.25 140 THR B C 1
ATOM 2976 O O . THR B 1 140 ? 2.457 -40.031 -24 1 97.25 140 THR B O 1
ATOM 2979 N N . PHE B 1 141 ? 1.018 -40.406 -22.328 1 96.75 141 PHE B N 1
ATOM 2980 C CA . PHE B 1 141 ? 2.059 -40.094 -21.359 1 96.75 141 PHE B CA 1
ATOM 2981 C C . PHE B 1 141 ? 3.082 -41.219 -21.297 1 96.75 141 PHE B C 1
ATOM 2983 O O . PHE B 1 141 ? 2.719 -42.375 -21.156 1 96.75 141 PHE B O 1
ATOM 2990 N N . ASP B 1 142 ? 4.305 -40.781 -21.453 1 94.5 142 ASP B N 1
ATOM 2991 C CA . ASP B 1 142 ? 5.434 -41.719 -21.375 1 94.5 142 ASP B CA 1
ATOM 2992 C C . ASP B 1 142 ? 6.164 -41.562 -20.047 1 94.5 142 ASP B C 1
ATOM 2994 O O . ASP B 1 142 ? 6.895 -40.594 -19.828 1 94.5 142 ASP B O 1
ATOM 2998 N N . GLU B 1 143 ? 6.09 -42.562 -19.125 1 93.25 143 GLU B N 1
ATOM 2999 C CA . GLU B 1 143 ? 6.676 -42.5 -17.797 1 93.25 143 GLU B CA 1
ATOM 3000 C C . GLU B 1 143 ? 8.203 -42.5 -17.859 1 93.25 143 GLU B C 1
ATOM 3002 O O . GLU B 1 143 ? 8.859 -41.875 -17.016 1 93.25 143 GLU B O 1
ATOM 3007 N N . ALA B 1 144 ? 8.711 -43.156 -18.859 1 89.62 144 ALA B N 1
ATOM 3008 C CA . ALA B 1 144 ? 10.164 -43.281 -18.969 1 89.62 144 ALA B CA 1
ATOM 3009 C C . ALA B 1 144 ? 10.812 -41.906 -19.219 1 89.62 144 ALA B C 1
ATOM 3011 O O . ALA B 1 144 ? 11.875 -41.625 -18.656 1 89.62 144 ALA B O 1
ATOM 3012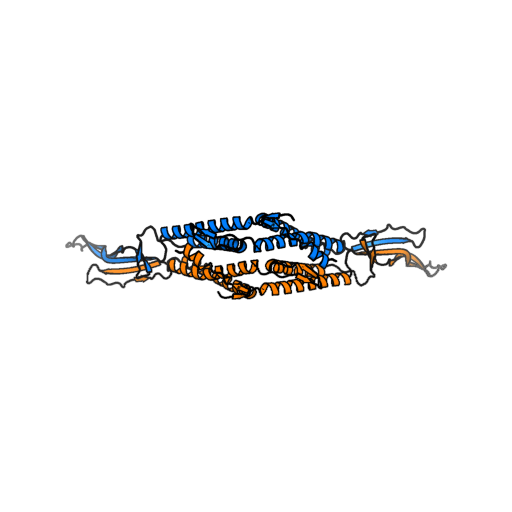 N N . THR B 1 145 ? 10.195 -41.062 -19.969 1 89.75 145 THR B N 1
ATOM 3013 C CA . THR B 1 145 ? 10.75 -39.781 -20.297 1 89.75 145 THR B CA 1
ATOM 3014 C C . THR B 1 145 ? 10.047 -38.656 -19.5 1 89.75 145 THR B C 1
ATOM 3016 O O . THR B 1 145 ? 10.398 -37.5 -19.625 1 89.75 145 THR B O 1
ATOM 3019 N N . ASP B 1 146 ? 9.008 -39.094 -18.766 1 93.62 146 ASP B N 1
ATOM 3020 C CA . ASP B 1 146 ? 8.211 -38.156 -17.969 1 93.62 146 ASP B CA 1
ATOM 3021 C C . ASP B 1 146 ? 7.652 -37.031 -18.859 1 93.62 146 ASP B C 1
ATOM 3023 O O . ASP B 1 146 ? 7.777 -35.844 -18.516 1 93.62 146 ASP B O 1
ATOM 3027 N N . ALA B 1 147 ? 7.215 -37.344 -20.016 1 96.81 147 ALA B N 1
ATOM 3028 C CA . ALA B 1 147 ? 6.629 -36.438 -21 1 96.81 147 ALA B CA 1
ATOM 3029 C C . ALA B 1 147 ? 5.602 -37.156 -21.875 1 96.81 147 ALA B C 1
ATOM 3031 O O . ALA B 1 147 ? 5.445 -38.375 -21.781 1 96.81 147 ALA B O 1
ATOM 3032 N N . TYR B 1 148 ? 4.859 -36.312 -22.578 1 98.25 148 TYR B N 1
ATOM 3033 C CA . TYR B 1 148 ? 3.938 -36.906 -23.547 1 98.25 148 TYR B CA 1
ATOM 3034 C C . TYR B 1 148 ? 4.656 -37.281 -24.844 1 98.25 148 TYR B C 1
ATOM 3036 O O . TYR B 1 148 ? 5.555 -36.531 -25.281 1 98.25 148 TYR B O 1
ATOM 3044 N N . ALA B 1 149 ? 4.215 -38.375 -25.422 1 98 149 ALA B N 1
ATOM 3045 C CA . ALA B 1 149 ? 4.832 -38.844 -26.656 1 98 149 ALA B CA 1
ATOM 3046 C C . ALA B 1 149 ? 3.771 -39.188 -27.703 1 98 149 ALA B C 1
ATOM 3048 O O . ALA B 1 149 ? 2.684 -39.656 -27.375 1 98 149 ALA B O 1
ATOM 3049 N N . THR B 1 150 ? 4.121 -38.906 -28.969 1 97.5 150 THR B N 1
ATOM 3050 C CA . THR B 1 150 ? 3.23 -39.312 -30.062 1 97.5 150 THR B CA 1
ATOM 3051 C C . THR B 1 150 ? 3.463 -40.75 -30.453 1 97.5 150 THR B C 1
ATOM 3053 O O . THR B 1 150 ? 4.441 -41.375 -30.031 1 97.5 150 THR B O 1
ATOM 3056 N N . THR B 1 151 ? 2.459 -41.219 -31.188 1 95.19 151 THR B N 1
ATOM 3057 C CA . THR B 1 151 ? 2.715 -42.5 -31.844 1 95.19 151 THR B CA 1
ATOM 3058 C C . THR B 1 151 ? 3.805 -42.344 -32.906 1 95.19 151 THR B C 1
ATOM 3060 O O . THR B 1 151 ? 3.918 -41.281 -33.531 1 95.19 151 THR B O 1
ATOM 3063 N N . ALA B 1 152 ? 4.625 -43.438 -33 1 95.25 152 ALA B N 1
ATOM 3064 C CA . ALA B 1 152 ? 5.699 -43.375 -34 1 95.25 152 ALA B CA 1
ATOM 3065 C C . ALA B 1 152 ? 5.137 -43.188 -35.406 1 95.25 152 ALA B C 1
ATOM 3067 O O . ALA B 1 152 ? 4.125 -43.781 -35.75 1 95.25 152 ALA B O 1
ATOM 3068 N N . SER B 1 153 ? 5.754 -42.219 -36.062 1 95.62 153 SER B N 1
ATOM 3069 C CA . SER B 1 153 ? 5.402 -42 -37.438 1 95.62 153 SER B CA 1
ATOM 3070 C C . SER B 1 153 ? 6.57 -42.312 -38.375 1 95.62 153 SER B C 1
ATOM 3072 O O . SER B 1 153 ? 7.734 -42.188 -38 1 95.62 153 SER B O 1
ATOM 3074 N N . GLN B 1 154 ? 6.184 -42.781 -39.562 1 95.44 154 GLN B N 1
ATOM 3075 C CA . GLN B 1 154 ? 7.227 -43.156 -40.531 1 95.44 154 GLN B CA 1
ATOM 3076 C C . GLN B 1 154 ? 7.152 -42.312 -41.781 1 95.44 154 GLN B C 1
ATOM 3078 O O . GLN B 1 154 ? 6.062 -42 -42.281 1 95.44 154 GLN B O 1
ATOM 3083 N N . THR B 1 155 ? 8.25 -41.812 -42.094 1 94.88 155 THR B N 1
ATOM 3084 C CA . THR B 1 155 ? 8.391 -41.094 -43.375 1 94.88 155 THR B CA 1
ATOM 3085 C C . THR B 1 155 ? 9.461 -41.75 -44.219 1 94.88 155 THR B C 1
ATOM 3087 O O . THR B 1 155 ? 10.297 -42.5 -43.719 1 94.88 155 THR B O 1
ATOM 3090 N N . THR B 1 156 ? 9.375 -41.5 -45.5 1 94.69 156 THR B N 1
ATOM 3091 C CA . THR B 1 156 ? 10.312 -42.125 -46.438 1 94.69 156 THR B CA 1
ATOM 3092 C C . THR B 1 156 ? 11.406 -41.156 -46.844 1 94.69 156 THR B C 1
ATOM 3094 O O . THR B 1 156 ? 11.18 -39.938 -46.875 1 94.69 156 THR B O 1
ATOM 3097 N N . ARG B 1 157 ? 12.57 -41.812 -47 1 93.25 157 ARG B N 1
ATOM 3098 C CA . ARG B 1 157 ? 13.688 -41.062 -47.562 1 93.25 157 ARG B CA 1
ATOM 3099 C C . ARG B 1 157 ? 14.031 -41.562 -48.969 1 93.25 157 ARG B C 1
ATOM 3101 O O . ARG B 1 157 ? 14.133 -42.781 -49.188 1 93.25 157 ARG B O 1
ATOM 3108 N N . SER B 1 158 ? 14.125 -40.594 -49.906 1 93.5 158 SER B N 1
ATOM 3109 C CA . SER B 1 158 ? 14.469 -40.938 -51.281 1 93.5 158 SER B CA 1
ATOM 3110 C C . SER B 1 158 ? 15.742 -40.25 -51.75 1 93.5 158 SER B C 1
ATOM 3112 O O . SER B 1 158 ? 16.156 -39.25 -51.156 1 93.5 158 SER B O 1
ATOM 3114 N N . LYS B 1 159 ? 16.422 -40.875 -52.688 1 89.88 159 LYS B N 1
ATOM 3115 C CA . LYS B 1 159 ? 17.594 -40.281 -53.344 1 89.88 159 LYS B CA 1
ATOM 3116 C C . LYS B 1 159 ? 17.375 -40.188 -54.844 1 89.88 159 LYS B C 1
ATOM 3118 O O . LYS B 1 159 ? 16.781 -41.094 -55.469 1 89.88 159 LYS B O 1
ATOM 3123 N N . LYS B 1 160 ? 17.828 -39.125 -55.375 1 92.25 160 LYS B N 1
ATOM 3124 C CA . LYS B 1 160 ? 17.781 -38.969 -56.844 1 92.25 160 LYS B CA 1
ATOM 3125 C C . LYS B 1 160 ? 18.969 -39.688 -57.5 1 92.25 160 LYS B C 1
ATOM 3127 O O . LYS B 1 160 ? 20.125 -39.344 -57.25 1 92.25 160 LYS B O 1
ATOM 3132 N N . VAL B 1 161 ? 18.656 -40.688 -58.344 1 91.25 161 VAL B N 1
ATOM 3133 C CA . VAL B 1 161 ? 19.703 -41.438 -59.031 1 91.25 161 VAL B CA 1
ATOM 3134 C C . VAL B 1 161 ? 19.641 -41.156 -60.531 1 91.25 161 VAL B C 1
ATOM 3136 O O . VAL B 1 161 ? 18.562 -41.219 -61.125 1 91.25 161 VAL B O 1
ATOM 3139 N N . PRO B 1 162 ? 20.75 -40.875 -61.094 1 92.06 162 PRO B N 1
ATOM 3140 C CA . PRO B 1 162 ? 20.75 -40.656 -62.562 1 92.06 162 PRO B CA 1
ATOM 3141 C C . PRO B 1 162 ? 20.547 -41.969 -63.344 1 92.06 162 PRO B C 1
ATOM 3143 O O . PRO B 1 162 ? 21.156 -42.969 -63.031 1 92.06 162 PRO B O 1
ATOM 3146 N N . ARG B 1 163 ? 19.625 -41.906 -64.312 1 90.62 163 ARG B N 1
ATOM 3147 C CA . ARG B 1 163 ? 19.391 -43.031 -65.188 1 90.62 163 ARG B CA 1
ATOM 3148 C C . ARG B 1 163 ? 19.469 -42.531 -66.688 1 90.62 163 ARG B C 1
ATOM 3150 O O . ARG B 1 163 ? 19.219 -41.375 -66.938 1 90.62 163 ARG B O 1
ATOM 3157 N N . ASN B 1 164 ? 19.906 -43.5 -67.5 1 89.06 164 ASN B N 1
ATOM 3158 C CA . ASN B 1 164 ? 19.984 -43.188 -68.875 1 89.06 164 ASN B CA 1
ATOM 3159 C C . ASN B 1 164 ? 18.828 -43.781 -69.688 1 89.06 164 ASN B C 1
ATOM 3161 O O . ASN B 1 164 ? 18.531 -44.969 -69.5 1 89.06 164 ASN B O 1
ATOM 3165 N N . HIS B 1 165 ? 18.125 -42.938 -70.312 1 88.81 165 HIS B N 1
ATOM 3166 C CA . HIS B 1 165 ? 17.078 -43.406 -71.25 1 88.81 165 HIS B CA 1
ATOM 3167 C C . HIS B 1 165 ? 17.5 -43.312 -72.688 1 88.81 165 HIS B C 1
ATOM 3169 O O . HIS B 1 165 ? 17.875 -42.219 -73.125 1 88.81 165 HIS B O 1
ATOM 3175 N N . VAL B 1 166 ? 17.516 -44.5 -73.312 1 86.81 166 VAL B N 1
ATOM 3176 C CA . VAL B 1 166 ? 17.891 -44.469 -74.75 1 86.81 166 VAL B CA 1
ATOM 3177 C C . VAL B 1 166 ? 16.688 -44.062 -75.625 1 86.81 166 VAL B C 1
ATOM 3179 O O . VAL B 1 166 ? 15.711 -44.812 -75.75 1 86.81 166 VAL B O 1
ATOM 3182 N N . LYS B 1 167 ? 16.703 -42.906 -76.188 1 85.38 167 LYS B N 1
ATOM 3183 C CA . LYS B 1 167 ? 15.625 -42.375 -77 1 85.38 167 LYS B CA 1
ATOM 3184 C C . LYS B 1 167 ? 15.617 -43 -78.438 1 85.38 167 LYS B C 1
ATOM 3186 O O . LYS B 1 167 ? 14.555 -43.312 -78.938 1 85.38 167 LYS B O 1
ATOM 3191 N N . ALA B 1 168 ? 16.938 -43.125 -78.875 1 79.94 168 ALA B N 1
ATOM 3192 C CA . ALA B 1 168 ? 17.062 -43.781 -80.188 1 79.94 168 ALA B CA 1
ATOM 3193 C C . ALA B 1 168 ? 18.266 -44.719 -80.25 1 79.94 168 ALA B C 1
ATOM 3195 O O . ALA B 1 168 ? 19.375 -44.312 -79.875 1 79.94 168 ALA B O 1
ATOM 3196 N N . ALA B 1 169 ? 18 -46.031 -80.5 1 85.06 169 ALA B N 1
ATOM 3197 C CA . ALA B 1 169 ? 19.078 -47.031 -80.562 1 85.06 169 ALA B CA 1
ATOM 3198 C C . ALA B 1 169 ? 20.109 -46.656 -81.562 1 85.06 169 ALA B C 1
ATOM 3200 O O . ALA B 1 169 ? 19.812 -45.969 -82.562 1 85.06 169 ALA B O 1
ATOM 3201 N N . ALA B 1 170 ? 21.344 -47.062 -81.25 1 84.25 170 ALA B N 1
ATOM 3202 C CA . ALA B 1 170 ? 22.406 -46.812 -82.188 1 84.25 170 ALA B CA 1
ATOM 3203 C C . ALA B 1 170 ? 22.156 -47.562 -83.5 1 84.25 170 ALA B C 1
ATOM 3205 O O . ALA B 1 170 ? 21.656 -48.688 -83.5 1 84.25 170 ALA B O 1
ATOM 3206 N N . THR B 1 171 ? 22.141 -46.781 -84.625 1 86.62 171 THR B N 1
ATOM 3207 C CA . THR B 1 171 ? 22.125 -47.375 -85.938 1 86.62 171 THR B CA 1
ATOM 3208 C C . THR B 1 171 ? 23.5 -47.281 -86.625 1 86.62 171 THR B C 1
ATOM 3210 O O . THR B 1 171 ? 24.453 -46.781 -86 1 86.62 171 THR B O 1
ATOM 3213 N N . ASP B 1 172 ? 23.891 -47.844 -87.688 1 85.81 172 ASP B N 1
ATOM 3214 C CA . ASP B 1 172 ? 25.156 -47.812 -88.438 1 85.81 172 ASP B CA 1
ATOM 3215 C C . ASP B 1 172 ? 25.547 -46.375 -88.75 1 85.81 172 ASP B C 1
ATOM 3217 O O . ASP B 1 172 ? 26.734 -46.062 -88.938 1 85.81 172 ASP B O 1
ATOM 3221 N N . LYS B 1 173 ? 24.703 -45.406 -88.812 1 86.31 173 LYS B N 1
ATOM 3222 C CA . LYS B 1 173 ? 24.984 -44.062 -89.312 1 86.31 173 LYS B CA 1
ATOM 3223 C C . LYS B 1 173 ? 24.906 -43.031 -88.188 1 86.31 173 LYS B C 1
ATOM 3225 O O . LYS B 1 173 ? 25.516 -41.969 -88.25 1 86.31 173 LYS B O 1
ATOM 3230 N N . HIS B 1 174 ? 24.172 -43.312 -87.188 1 81.62 174 HIS B N 1
ATOM 3231 C CA . HIS B 1 174 ? 23.984 -42.312 -86.125 1 81.62 174 HIS B CA 1
ATOM 3232 C C . HIS B 1 174 ? 24.125 -42.938 -84.75 1 81.62 174 HIS B C 1
ATOM 3234 O O . HIS B 1 174 ? 23.609 -44.031 -84.5 1 81.62 174 HIS B O 1
ATOM 3240 N N . PRO B 1 175 ? 24.953 -42.375 -84 1 85.19 175 PRO B N 1
ATOM 3241 C CA . PRO B 1 175 ? 25.109 -42.844 -82.625 1 85.19 175 PRO B CA 1
ATOM 3242 C C . PRO B 1 175 ? 23.812 -42.812 -81.812 1 85.19 175 PRO B C 1
ATOM 3244 O O . PRO B 1 175 ? 22.859 -42.156 -82.188 1 85.19 175 PRO B O 1
ATOM 3247 N N . ALA B 1 176 ? 23.781 -43.688 -80.812 1 86.31 176 ALA B N 1
ATOM 3248 C CA . ALA B 1 176 ? 22.594 -43.719 -80 1 86.31 176 ALA B CA 1
ATOM 3249 C C . ALA B 1 176 ? 22.359 -42.344 -79.312 1 86.31 176 ALA B C 1
ATOM 3251 O O . ALA B 1 176 ? 23.297 -41.656 -79 1 86.31 176 ALA B O 1
ATOM 3252 N N . GLN B 1 177 ? 21.125 -41.875 -79.25 1 86.12 177 GLN B N 1
ATOM 3253 C CA . GLN B 1 177 ? 20.703 -40.688 -78.5 1 86.12 177 GLN B CA 1
ATOM 3254 C C . GLN B 1 177 ? 20.234 -41.062 -77.125 1 86.12 177 GLN B C 1
ATOM 3256 O O . GLN B 1 177 ? 19.234 -41.75 -76.938 1 86.12 177 GLN B O 1
ATOM 3261 N N . VAL B 1 178 ? 21.078 -40.75 -76.125 1 87.81 178 VAL B N 1
ATOM 3262 C CA . VAL B 1 178 ? 20.781 -41.094 -74.75 1 87.81 178 VAL B CA 1
ATOM 3263 C C . VAL B 1 178 ? 20.438 -39.812 -74 1 87.81 178 VAL B C 1
ATOM 3265 O O . VAL B 1 178 ? 21.094 -38.781 -74.125 1 87.81 178 VAL B O 1
ATOM 3268 N N . GLU B 1 179 ? 19.281 -39.812 -73.25 1 89.94 179 GLU B N 1
ATOM 3269 C CA . GLU B 1 179 ? 18.906 -38.719 -72.375 1 89.94 179 GLU B CA 1
ATOM 3270 C C . GLU B 1 179 ? 19 -39.156 -70.938 1 89.94 179 GLU B C 1
ATOM 3272 O O . GLU B 1 179 ? 18.5 -40.219 -70.562 1 89.94 179 GLU B O 1
ATOM 3277 N N . MET B 1 180 ? 19.734 -38.344 -70.188 1 89.25 180 MET B N 1
ATOM 3278 C CA . MET B 1 180 ? 19.859 -38.625 -68.75 1 89.25 180 MET B CA 1
ATOM 3279 C C . MET B 1 180 ? 18.656 -38.062 -68 1 89.25 180 MET B C 1
ATOM 3281 O O . MET B 1 180 ? 18.156 -36.969 -68.312 1 89.25 180 MET B O 1
ATOM 3285 N N . TYR B 1 181 ? 18 -38.938 -67.125 1 91.31 181 TYR B N 1
ATOM 3286 C CA . TYR B 1 181 ? 16.984 -38.438 -66.25 1 91.31 181 TYR B CA 1
ATOM 3287 C C . TYR B 1 181 ? 17.234 -38.875 -64.812 1 91.31 181 TYR B C 1
ATOM 3289 O O . TYR B 1 181 ? 18.062 -39.781 -64.562 1 91.31 181 TYR B O 1
ATOM 3297 N N . PHE B 1 182 ? 16.609 -38.125 -63.844 1 92 182 PHE B N 1
ATOM 3298 C CA . PHE B 1 182 ? 16.766 -38.5 -62.438 1 92 182 PHE B CA 1
ATOM 3299 C C . PHE B 1 182 ? 15.547 -39.25 -61.938 1 92 182 PHE B C 1
ATOM 3301 O O . PHE B 1 182 ? 14.414 -38.812 -62.156 1 92 182 PHE B O 1
ATOM 3308 N N . GLU B 1 183 ? 15.789 -40.438 -61.375 1 91.19 183 GLU B N 1
ATOM 3309 C CA . GLU B 1 183 ? 14.727 -41.219 -60.75 1 91.19 183 GLU B CA 1
ATOM 3310 C C . GLU B 1 183 ? 14.836 -41.188 -59.219 1 91.19 183 GLU B C 1
ATOM 3312 O O . GLU B 1 183 ? 15.922 -41.312 -58.656 1 91.19 183 GLU B O 1
ATOM 3317 N N . ASP B 1 184 ? 13.695 -40.875 -58.5 1 91.81 184 ASP B N 1
ATOM 3318 C CA . ASP B 1 184 ? 13.656 -40.938 -57.031 1 91.81 184 ASP B CA 1
ATOM 3319 C C . ASP B 1 184 ? 13.562 -42.375 -56.562 1 91.81 184 ASP B C 1
ATOM 3321 O O . ASP B 1 184 ? 12.555 -43.031 -56.781 1 91.81 184 ASP B O 1
ATOM 3325 N N . VAL B 1 185 ? 14.648 -42.781 -55.938 1 92.06 185 VAL B N 1
ATOM 3326 C CA . VAL B 1 185 ? 14.664 -44.156 -55.469 1 92.06 185 VAL B CA 1
ATOM 3327 C C . VAL B 1 185 ? 14.57 -44.156 -53.938 1 92.06 185 VAL B C 1
ATOM 3329 O O . VAL B 1 185 ? 15.312 -43.438 -53.25 1 92.06 185 VAL B O 1
ATOM 3332 N N . LEU B 1 186 ? 13.648 -44.969 -53.469 1 93.44 186 LEU B N 1
ATOM 3333 C CA . LEU B 1 186 ? 13.469 -45.125 -52.031 1 93.44 186 LEU B CA 1
ATOM 3334 C C . LEU B 1 186 ? 14.703 -45.75 -51.406 1 93.44 186 LEU B C 1
ATOM 3336 O O . LEU B 1 186 ? 15.156 -46.812 -51.844 1 93.44 186 LEU B O 1
ATOM 3340 N N . VAL B 1 187 ? 15.242 -45 -50.406 1 93.31 187 VAL B N 1
ATOM 3341 C CA . VAL B 1 187 ? 16.484 -45.531 -49.844 1 93.31 187 VAL B CA 1
ATOM 3342 C C . VAL B 1 187 ? 16.266 -45.969 -48.406 1 93.31 187 VAL B C 1
ATOM 3344 O O . VAL B 1 187 ? 17.062 -46.719 -47.844 1 93.31 187 VAL B O 1
ATOM 3347 N N . GLY B 1 188 ? 15.273 -45.5 -47.781 1 95.12 188 GLY B N 1
ATOM 3348 C CA . GLY B 1 188 ? 15.055 -45.906 -46.406 1 95.12 188 GLY B CA 1
ATOM 3349 C C . GLY B 1 188 ? 13.883 -45.219 -45.75 1 95.12 188 GLY B C 1
ATOM 3350 O O . GLY B 1 188 ? 13.078 -44.562 -46.406 1 95.12 188 GLY B O 1
ATOM 3351 N N . TYR B 1 189 ? 13.758 -45.562 -44.344 1 95.81 189 TYR B N 1
ATOM 3352 C CA . TYR B 1 189 ? 12.625 -45.062 -43.594 1 95.81 189 TYR B CA 1
ATOM 3353 C C . TYR B 1 189 ? 13.102 -44.344 -42.312 1 95.81 189 TYR B C 1
ATOM 3355 O O . TYR B 1 189 ? 14.047 -44.812 -41.656 1 95.81 189 TYR B O 1
ATOM 3363 N N . TRP B 1 190 ? 12.383 -43.219 -42.094 1 95.81 190 TRP B N 1
ATOM 3364 C CA . TRP B 1 190 ? 12.555 -42.562 -40.812 1 95.81 190 TRP B CA 1
ATOM 3365 C C . TRP B 1 190 ? 11.391 -42.875 -39.875 1 95.81 190 TRP B C 1
ATOM 3367 O O . TRP B 1 190 ? 10.227 -42.75 -40.281 1 95.81 190 TRP B O 1
ATOM 3377 N N . THR B 1 191 ? 11.742 -43.312 -38.688 1 97.06 191 THR B N 1
ATOM 3378 C CA . THR B 1 191 ? 10.75 -43.406 -37.625 1 97.06 191 THR B CA 1
ATOM 3379 C C . THR B 1 191 ? 10.898 -42.281 -36.594 1 97.06 191 THR B C 1
ATOM 3381 O O . THR B 1 191 ? 11.969 -42.094 -36.031 1 97.06 191 THR B O 1
ATOM 3384 N N . THR B 1 192 ? 9.773 -41.5 -36.5 1 97.19 192 THR B N 1
ATOM 3385 C CA . THR B 1 192 ? 9.844 -40.281 -35.656 1 97.19 192 THR B CA 1
ATOM 3386 C C . THR B 1 192 ? 8.844 -40.375 -34.531 1 97.19 192 THR B C 1
ATOM 3388 O O . THR B 1 192 ? 7.688 -40.75 -34.719 1 97.19 192 THR B O 1
ATOM 3391 N N . VAL B 1 193 ? 9.305 -40.062 -33.281 1 97.12 193 VAL B N 1
ATOM 3392 C CA . VAL B 1 193 ? 8.453 -39.844 -32.125 1 97.12 193 VAL B CA 1
ATOM 3393 C C . VAL B 1 193 ? 8.672 -38.406 -31.578 1 97.12 193 VAL B C 1
ATOM 3395 O O . VAL B 1 193 ? 9.812 -38 -31.375 1 97.12 193 VAL B O 1
ATOM 3398 N N . LYS B 1 194 ? 7.574 -37.688 -31.453 1 97.25 194 LYS B N 1
ATOM 3399 C CA . LYS B 1 194 ? 7.641 -36.375 -30.844 1 97.25 194 LYS B CA 1
ATOM 3400 C C . LYS B 1 194 ? 7.316 -36.438 -29.359 1 97.25 194 LYS B C 1
ATOM 3402 O O . LYS B 1 194 ? 6.516 -37.25 -28.922 1 97.25 194 LYS B O 1
ATOM 3407 N N . PHE B 1 195 ? 7.98 -35.562 -28.594 1 97.81 195 PHE B N 1
ATOM 3408 C CA . PHE B 1 195 ? 7.73 -35.469 -27.172 1 97.81 195 PHE B CA 1
ATOM 3409 C C . PHE B 1 195 ? 7.312 -34.031 -26.797 1 97.81 195 PHE B C 1
ATOM 3411 O O . PHE B 1 195 ? 7.656 -33.094 -27.5 1 97.81 195 PHE B O 1
ATOM 3418 N N . SER B 1 196 ? 6.566 -33.969 -25.688 1 98.44 196 SER B N 1
ATOM 3419 C CA . SER B 1 196 ? 6.129 -32.656 -25.25 1 98.44 196 SER B CA 1
ATOM 3420 C C . SER B 1 196 ? 5.996 -32.562 -23.734 1 98.44 196 SER B C 1
ATOM 3422 O O . SER B 1 196 ? 5.52 -33.531 -23.109 1 98.44 196 SER B O 1
ATOM 3424 N N . GLY B 1 197 ? 6.473 -31.453 -23.203 1 98.12 197 GLY B N 1
ATOM 3425 C CA . GLY B 1 197 ? 6.277 -31.156 -21.797 1 98.12 197 GLY B CA 1
ATOM 3426 C C . GLY B 1 197 ? 5.012 -30.375 -21.516 1 98.12 197 GLY B C 1
ATOM 3427 O O . GLY B 1 197 ? 4.77 -29.953 -20.391 1 98.12 197 GLY B O 1
ATOM 3428 N N . ALA B 1 198 ? 4.195 -30.109 -22.562 1 98.19 198 ALA B N 1
ATOM 3429 C CA . ALA B 1 198 ? 2.936 -29.375 -22.406 1 98.19 198 ALA B CA 1
ATOM 3430 C C . ALA B 1 198 ? 1.883 -30.25 -21.719 1 98.19 198 ALA B C 1
ATOM 3432 O O . ALA B 1 198 ? 2.131 -31.422 -21.422 1 98.19 198 ALA B O 1
ATOM 3433 N N . LEU B 1 199 ? 0.807 -29.625 -21.438 1 97.88 199 LEU B N 1
ATOM 3434 C CA . LEU B 1 199 ? -0.266 -30.344 -20.766 1 97.88 199 LEU B CA 1
ATOM 3435 C C . LEU B 1 199 ? -1.453 -30.562 -21.703 1 97.88 199 LEU B C 1
ATOM 3437 O O . LEU B 1 199 ? -1.642 -29.797 -22.641 1 97.88 199 LEU B O 1
ATOM 3441 N N . PRO B 1 200 ? -2.229 -31.688 -21.406 1 97.44 200 PRO B N 1
ATOM 3442 C CA . PRO B 1 200 ? -3.475 -31.844 -22.156 1 97.44 200 PRO B CA 1
ATOM 3443 C C . PRO B 1 200 ? -4.477 -30.719 -21.891 1 97.44 200 PRO B C 1
ATOM 3445 O O . PRO B 1 200 ? -4.516 -30.188 -20.781 1 97.44 200 PRO B O 1
ATOM 3448 N N . GLN B 1 201 ? -5.348 -30.422 -22.875 1 97.44 201 GLN B N 1
ATOM 3449 C CA . GLN B 1 201 ? -6.375 -29.406 -22.734 1 97.44 201 GLN B CA 1
ATOM 3450 C C . GLN B 1 201 ? -7.281 -29.688 -21.547 1 97.44 201 GLN B C 1
ATOM 3452 O O . GLN B 1 201 ? -7.684 -28.766 -20.828 1 97.44 201 GLN B O 1
ATOM 3457 N N . ALA B 1 202 ? -7.605 -30.891 -21.312 1 97.31 202 ALA B N 1
ATOM 3458 C CA . ALA B 1 202 ? -8.484 -31.281 -20.219 1 97.31 202 ALA B CA 1
ATOM 3459 C C . ALA B 1 202 ? -7.883 -30.891 -18.859 1 97.31 202 ALA B C 1
ATOM 3461 O O . ALA B 1 202 ? -8.594 -30.422 -17.969 1 97.31 202 ALA B O 1
ATOM 3462 N N . ARG B 1 203 ? -6.574 -31.062 -18.75 1 97.62 203 ARG B N 1
ATOM 3463 C CA . ARG B 1 203 ? -5.891 -30.719 -17.5 1 97.62 203 ARG B CA 1
ATOM 3464 C C . ARG B 1 203 ? -5.891 -29.219 -17.266 1 97.62 203 ARG B C 1
ATOM 3466 O O . ARG B 1 203 ? -6.129 -28.766 -16.156 1 97.62 203 ARG B O 1
ATOM 3473 N N . ILE B 1 204 ? -5.641 -28.453 -18.328 1 98.12 204 ILE B N 1
ATOM 3474 C CA . ILE B 1 204 ? -5.66 -27 -18.219 1 98.12 204 ILE B CA 1
ATOM 3475 C C . ILE B 1 204 ? -7.051 -26.531 -17.812 1 98.12 20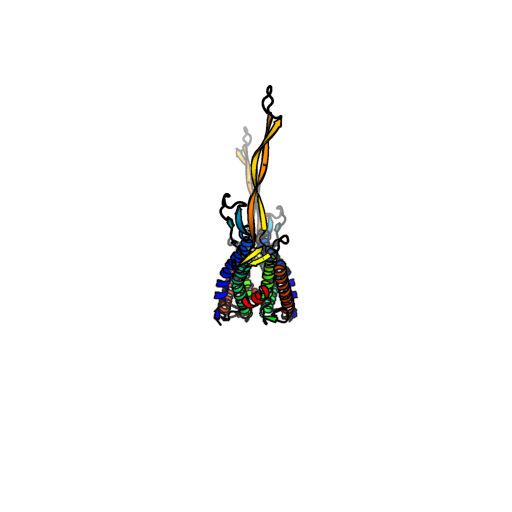4 ILE B C 1
ATOM 3477 O O . ILE B 1 204 ? -7.188 -25.672 -16.938 1 98.12 204 ILE B O 1
ATOM 3481 N N . SER B 1 205 ? -8.086 -27.125 -18.406 1 98.38 205 SER B N 1
ATOM 3482 C CA . SER B 1 205 ? -9.469 -26.766 -18.078 1 98.38 205 SER B CA 1
ATOM 3483 C C . SER B 1 205 ? -9.781 -27.078 -16.609 1 98.38 205 SER B C 1
ATOM 3485 O O . SER B 1 205 ? -10.461 -26.297 -15.945 1 98.38 205 SER B O 1
ATOM 3487 N N . GLU B 1 206 ? -9.297 -28.156 -16.156 1 98.19 206 GLU B N 1
ATOM 3488 C CA . GLU B 1 206 ? -9.492 -28.547 -14.758 1 98.19 206 GLU B CA 1
ATOM 3489 C C . GLU B 1 206 ? -8.828 -27.547 -13.812 1 98.19 206 GLU B C 1
ATOM 3491 O O . GLU B 1 206 ? -9.438 -27.109 -12.828 1 98.19 206 GLU B O 1
ATOM 3496 N N . LEU B 1 207 ? -7.602 -27.188 -14.141 1 98.44 207 LEU B N 1
ATOM 3497 C CA . LEU B 1 207 ? -6.867 -26.219 -13.32 1 98.44 207 LEU B CA 1
ATOM 3498 C C . LEU B 1 207 ? -7.57 -24.875 -13.312 1 98.44 207 LEU B C 1
ATOM 3500 O O . LEU B 1 207 ? -7.734 -24.266 -12.25 1 98.44 207 LEU B O 1
ATOM 3504 N N . LYS B 1 208 ? -8.008 -24.438 -14.477 1 98.44 208 LYS B N 1
ATOM 3505 C CA . LYS B 1 208 ? -8.734 -23.172 -14.586 1 98.44 208 LYS B CA 1
ATOM 3506 C C . LYS B 1 208 ? -10 -23.203 -13.727 1 98.44 208 LYS B C 1
ATOM 3508 O O . LYS B 1 208 ? -10.281 -22.234 -13 1 98.44 208 LYS B O 1
ATOM 3513 N N . GLN B 1 209 ? -10.695 -24.266 -13.797 1 98.44 209 GLN B N 1
ATOM 3514 C CA . GLN B 1 209 ? -11.945 -24.375 -13.047 1 98.44 209 GLN B CA 1
ATOM 3515 C C . GLN B 1 209 ? -11.688 -24.312 -11.547 1 98.44 209 GLN B C 1
ATOM 3517 O O . GLN B 1 209 ? -12.445 -23.672 -10.812 1 98.44 209 GLN B O 1
ATOM 3522 N N . ARG B 1 210 ? -10.68 -24.938 -11.086 1 98.5 210 ARG B N 1
ATOM 3523 C CA . ARG B 1 210 ? -10.359 -24.938 -9.664 1 98.5 210 ARG B CA 1
ATOM 3524 C C . ARG B 1 210 ? -9.961 -23.531 -9.195 1 98.5 210 ARG B C 1
ATOM 3526 O O . ARG B 1 210 ? -10.352 -23.109 -8.109 1 98.5 210 ARG B O 1
ATOM 3533 N N . VAL B 1 211 ? -9.156 -22.828 -10.039 1 98.69 211 VAL B N 1
ATOM 3534 C CA . VAL B 1 211 ? -8.773 -21.453 -9.68 1 98.69 211 VAL B CA 1
ATOM 3535 C C . VAL B 1 211 ? -10.016 -20.562 -9.625 1 98.69 211 VAL B C 1
ATOM 3537 O O . VAL B 1 211 ? -10.172 -19.766 -8.695 1 98.69 211 VAL B O 1
ATOM 3540 N N . VAL B 1 212 ? -10.906 -20.75 -10.57 1 98.69 212 VAL B N 1
ATOM 3541 C CA . VAL B 1 212 ? -12.109 -19.922 -10.633 1 98.69 212 VAL B CA 1
ATOM 3542 C C . VAL B 1 212 ? -13 -20.219 -9.422 1 98.69 212 VAL B C 1
ATOM 3544 O O . VAL B 1 212 ? -13.5 -19.297 -8.773 1 98.69 212 VAL B O 1
ATOM 3547 N N . LYS B 1 213 ? -13.156 -21.484 -9.086 1 98.62 213 LYS B N 1
ATOM 3548 C CA . LYS B 1 213 ? -13.992 -21.859 -7.953 1 98.62 213 LYS B CA 1
ATOM 3549 C C . LYS B 1 213 ? -13.438 -21.297 -6.648 1 98.62 213 LYS B C 1
ATOM 3551 O O . LYS B 1 213 ? -14.188 -20.766 -5.824 1 98.62 213 LYS B O 1
ATOM 3556 N N . LEU B 1 214 ? -12.188 -21.438 -6.469 1 98.69 214 LEU B N 1
ATOM 3557 C CA . LEU B 1 214 ? -11.57 -20.906 -5.254 1 98.69 214 LEU B CA 1
ATOM 3558 C C . LEU B 1 214 ? -11.664 -19.375 -5.219 1 98.69 214 LEU B C 1
ATOM 3560 O O . LEU B 1 214 ? -11.922 -18.797 -4.16 1 98.69 214 LEU B O 1
ATOM 3564 N N . SER B 1 215 ? -11.469 -18.75 -6.398 1 98.75 215 SER B N 1
ATOM 3565 C CA . SER B 1 215 ? -11.609 -17.297 -6.488 1 98.75 215 SER B CA 1
ATOM 3566 C C . SER B 1 215 ? -13 -16.844 -6.066 1 98.75 215 SER B C 1
ATOM 3568 O O . SER B 1 215 ? -13.148 -15.852 -5.355 1 98.75 215 SER B O 1
ATOM 3570 N N . GLU B 1 216 ? -13.953 -17.547 -6.484 1 98.56 216 GLU B N 1
ATOM 3571 C CA . GLU B 1 216 ? -15.336 -17.234 -6.117 1 98.56 216 GLU B CA 1
ATOM 3572 C C . GLU B 1 216 ? -15.562 -17.406 -4.621 1 98.56 216 GLU B C 1
ATOM 3574 O O . GLU B 1 216 ? -16.219 -16.594 -3.984 1 98.56 216 GLU B O 1
ATOM 3579 N N . ALA B 1 217 ? -15.047 -18.469 -4.082 1 98.75 217 ALA B N 1
ATOM 3580 C CA . ALA B 1 217 ? -15.156 -18.703 -2.645 1 98.75 217 ALA B CA 1
ATOM 3581 C C . ALA B 1 217 ? -14.5 -17.594 -1.845 1 98.75 217 ALA B C 1
ATOM 3583 O O . ALA B 1 217 ? -15.039 -17.141 -0.833 1 98.75 217 ALA B O 1
ATOM 3584 N N . VAL B 1 218 ? -13.328 -17.156 -2.275 1 98.75 218 VAL B N 1
ATOM 3585 C CA . VAL B 1 218 ? -12.594 -16.078 -1.605 1 98.75 218 VAL B CA 1
ATOM 3586 C C . VAL B 1 218 ? -13.375 -14.781 -1.708 1 98.75 218 VAL B C 1
ATOM 3588 O O . VAL B 1 218 ? -13.453 -14.016 -0.741 1 98.75 218 VAL B O 1
ATOM 3591 N N . LYS B 1 219 ? -13.953 -14.508 -2.852 1 98.25 219 LYS B N 1
ATOM 3592 C CA . LYS B 1 219 ? -14.773 -13.32 -3.041 1 98.25 219 LYS B CA 1
ATOM 3593 C C . LYS B 1 219 ? -15.977 -13.32 -2.098 1 98.25 219 LYS B C 1
ATOM 3595 O O . LYS B 1 219 ? -16.281 -12.297 -1.475 1 98.25 219 LYS B O 1
ATOM 3600 N N . LEU B 1 220 ? -16.641 -14.406 -1.974 1 98.12 220 LEU B N 1
ATOM 3601 C CA . LEU B 1 220 ? -17.781 -14.539 -1.074 1 98.12 220 LEU B CA 1
ATOM 3602 C C . LEU B 1 220 ? -17.344 -14.352 0.377 1 98.12 220 LEU B C 1
ATOM 3604 O O . LEU B 1 220 ? -18.047 -13.695 1.154 1 98.12 220 LEU B O 1
ATOM 3608 N N . ALA B 1 221 ? -16.266 -14.938 0.694 1 98.56 221 ALA B N 1
ATOM 3609 C CA . ALA B 1 221 ? -15.703 -14.758 2.033 1 98.56 221 ALA B CA 1
ATOM 3610 C C . ALA B 1 221 ? -15.422 -13.281 2.311 1 98.56 221 ALA B C 1
ATOM 3612 O O . ALA B 1 221 ? -15.75 -12.773 3.385 1 98.56 221 ALA B O 1
ATOM 3613 N N . ARG B 1 222 ? -14.828 -12.586 1.356 1 98.12 222 ARG B N 1
ATOM 3614 C CA . ARG B 1 222 ? -14.508 -11.172 1.498 1 98.12 222 ARG B CA 1
ATOM 3615 C C . ARG B 1 222 ? -15.781 -10.336 1.675 1 98.12 222 ARG B C 1
ATOM 3617 O O . ARG B 1 222 ? -15.82 -9.43 2.51 1 98.12 222 ARG B O 1
ATOM 3624 N N . GLU B 1 223 ? -16.797 -10.672 0.908 1 97.19 223 GLU B N 1
ATOM 3625 C CA . GLU B 1 223 ? -18.078 -9.969 1.029 1 97.19 223 GLU B CA 1
ATOM 3626 C C . GLU B 1 223 ? -18.672 -10.164 2.416 1 97.19 223 GLU B C 1
ATOM 3628 O O . GLU B 1 223 ? -19.188 -9.219 3.016 1 97.19 223 GLU B O 1
ATOM 3633 N N . SER B 1 224 ? -18.625 -11.367 2.84 1 97.62 224 SER B N 1
ATOM 3634 C CA . SER B 1 224 ? -19.125 -11.664 4.176 1 97.62 224 SER B CA 1
ATOM 3635 C C . SER B 1 224 ? -18.344 -10.906 5.246 1 97.62 224 SER B C 1
ATOM 3637 O O . SER B 1 224 ? -18.938 -10.297 6.133 1 97.62 224 SER B O 1
ATOM 3639 N N . ALA B 1 225 ? -17.031 -10.938 5.156 1 97.94 225 ALA B N 1
ATOM 3640 C CA . ALA B 1 225 ? -16.188 -10.219 6.109 1 97.94 225 ALA B CA 1
ATOM 3641 C C . ALA B 1 225 ? -16.453 -8.711 6.051 1 97.94 225 ALA B C 1
ATOM 3643 O O . ALA B 1 225 ? -16.469 -8.039 7.086 1 97.94 225 ALA B O 1
ATOM 3644 N N . ASN B 1 226 ? -16.719 -8.219 4.895 1 96.81 226 ASN B N 1
ATOM 3645 C CA . ASN B 1 226 ? -16.922 -6.797 4.664 1 96.81 226 ASN B CA 1
ATOM 3646 C C . ASN B 1 226 ? -18.266 -6.324 5.227 1 96.81 226 ASN B C 1
ATOM 3648 O O . ASN B 1 226 ? -18.516 -5.121 5.336 1 96.81 226 ASN B O 1
ATOM 3652 N N . SER B 1 227 ? -19.094 -7.199 5.605 1 96.44 227 SER B N 1
ATOM 3653 C CA . SER B 1 227 ? -20.391 -6.852 6.18 1 96.44 227 SER B CA 1
ATOM 3654 C C . SER B 1 227 ? -20.297 -6.684 7.691 1 96.44 227 SER B C 1
ATOM 3656 O O . SER B 1 227 ? -21.297 -6.398 8.352 1 96.44 227 SER B O 1
ATOM 3658 N N . THR B 1 228 ? -19.141 -6.82 8.156 1 96.31 228 THR B N 1
ATOM 3659 C CA . THR B 1 228 ? -18.922 -6.629 9.586 1 96.31 228 THR B CA 1
ATOM 3660 C C . THR B 1 228 ? -19.312 -5.219 10.008 1 96.31 228 THR B C 1
ATOM 3662 O O . THR B 1 228 ? -18.938 -4.242 9.359 1 96.31 228 THR B O 1
ATOM 3665 N N . VAL B 1 229 ? -20.078 -5.109 11.109 1 95.94 229 VAL B N 1
ATOM 3666 C CA . VAL B 1 229 ? -20.516 -3.82 11.641 1 95.94 229 VAL B CA 1
ATOM 3667 C C . VAL B 1 229 ? -19.516 -3.324 12.68 1 95.94 229 VAL B C 1
ATOM 3669 O O . VAL B 1 229 ? -19.125 -4.078 13.57 1 95.94 229 VAL B O 1
ATOM 3672 N N . VAL B 1 230 ? -19.125 -2.064 12.492 1 94 230 VAL B N 1
ATOM 3673 C CA . VAL B 1 230 ? -18.156 -1.491 13.414 1 94 230 VAL B CA 1
ATOM 3674 C C . VAL B 1 230 ? -18.641 -0.127 13.898 1 94 230 VAL B C 1
ATOM 3676 O O . VAL B 1 230 ? -19.359 0.567 13.188 1 94 230 VAL B O 1
ATOM 3679 N N . THR B 1 231 ? -18.234 0.184 15.102 1 95.44 231 THR B N 1
ATOM 3680 C CA . THR B 1 231 ? -18.531 1.488 15.68 1 95.44 231 THR B CA 1
ATOM 3681 C C . THR B 1 231 ? -17.484 2.516 15.273 1 95.44 231 THR B C 1
ATOM 3683 O O . THR B 1 231 ? -16.281 2.23 15.297 1 95.44 231 THR B O 1
ATOM 3686 N N . ASP B 1 232 ? -18 3.684 14.922 1 93.88 232 ASP B N 1
ATOM 3687 C CA . ASP B 1 232 ? -17.094 4.766 14.539 1 93.88 232 ASP B CA 1
ATOM 3688 C C . ASP B 1 232 ? -16.125 5.102 15.664 1 93.88 232 ASP B C 1
ATOM 3690 O O . ASP B 1 232 ? -16.531 5.219 16.828 1 93.88 232 ASP B O 1
ATOM 3694 N N . GLN B 1 233 ? -14.906 5.207 15.266 1 96.12 233 GLN B N 1
ATOM 3695 C CA . GLN B 1 233 ? -13.852 5.543 16.219 1 96.12 233 GLN B CA 1
ATOM 3696 C C . GLN B 1 233 ? -13.492 7.023 16.141 1 96.12 233 GLN B C 1
ATOM 3698 O O . GLN B 1 233 ? -13.461 7.602 15.047 1 96.12 233 GLN B O 1
ATOM 3703 N N . LYS B 1 234 ? -13.32 7.598 17.297 1 95.75 234 LYS B N 1
ATOM 3704 C CA . LYS B 1 234 ? -12.953 9.008 17.375 1 95.75 234 LYS B CA 1
ATOM 3705 C C . LYS B 1 234 ? -11.555 9.18 17.969 1 95.75 234 LYS B C 1
ATOM 3707 O O . LYS B 1 234 ? -11.297 8.758 19.094 1 95.75 234 LYS B O 1
ATOM 3712 N N . ILE B 1 235 ? -10.695 9.75 17.219 1 98 235 ILE B N 1
ATOM 3713 C CA . ILE B 1 235 ? -9.344 9.977 17.703 1 98 235 ILE B CA 1
ATOM 3714 C C . ILE B 1 235 ? -8.836 11.336 17.219 1 98 235 ILE B C 1
ATOM 3716 O O . ILE B 1 235 ? -7.949 11.922 17.844 1 98 235 ILE B O 1
ATOM 3720 N N . GLY B 1 236 ? -9.383 11.836 16.141 1 98.12 236 GLY B N 1
ATOM 3721 C CA . GLY B 1 236 ? -8.922 13.055 15.516 1 98.12 236 GLY B CA 1
ATOM 3722 C C . GLY B 1 236 ? -8.875 14.242 16.469 1 98.12 236 GLY B C 1
ATOM 3723 O O . GLY B 1 236 ? -7.84 14.891 16.609 1 98.12 236 GLY B O 1
ATOM 3724 N N . ASP B 1 237 ? -9.992 14.406 17.172 1 97 237 ASP B N 1
ATOM 3725 C CA . ASP B 1 237 ? -10.086 15.539 18.078 1 97 237 ASP B CA 1
ATOM 3726 C C . ASP B 1 237 ? -9.055 15.43 19.203 1 97 237 ASP B C 1
ATOM 3728 O O . ASP B 1 237 ? -8.461 16.438 19.609 1 97 237 ASP B O 1
ATOM 3732 N N . ARG B 1 238 ? -8.828 14.32 19.703 1 97.06 238 ARG B N 1
ATOM 3733 C CA . ARG B 1 238 ? -7.871 14.125 20.781 1 97.06 238 ARG B CA 1
ATOM 3734 C C . ARG B 1 238 ? -6.453 14.438 20.312 1 97.06 238 ARG B C 1
ATOM 3736 O O . ARG B 1 238 ? -5.676 15.062 21.047 1 97.06 238 ARG B O 1
ATOM 3743 N N . VAL B 1 239 ? -6.215 14.008 19.094 1 98.44 239 VAL B N 1
ATOM 3744 C CA . VAL B 1 239 ? -4.891 14.25 18.531 1 98.44 239 VAL B CA 1
ATOM 3745 C C . VAL B 1 239 ? -4.68 15.75 18.344 1 98.44 239 VAL B C 1
ATOM 3747 O O . VAL B 1 239 ? -3.689 16.312 18.812 1 98.44 239 VAL B O 1
ATOM 3750 N N . PHE B 1 240 ? -5.629 16.406 17.766 1 98.06 240 PHE B N 1
ATOM 3751 C CA . PHE B 1 240 ? -5.406 17.797 17.391 1 98.06 240 PHE B CA 1
ATOM 3752 C C . PHE B 1 240 ? -5.621 18.719 18.578 1 98.06 240 PHE B C 1
ATOM 3754 O O . PHE B 1 240 ? -5.055 19.812 18.625 1 98.06 240 PHE B O 1
ATOM 3761 N N . ASN B 1 241 ? -6.402 18.234 19.594 1 96.12 241 ASN B N 1
ATOM 3762 C CA . ASN B 1 241 ? -6.477 19 20.828 1 96.12 241 ASN B CA 1
ATOM 3763 C C . ASN B 1 241 ? -5.125 19.047 21.547 1 96.12 241 ASN B C 1
ATOM 3765 O O . ASN B 1 241 ? -4.793 20.031 22.203 1 96.12 241 ASN B O 1
ATOM 3769 N N . TYR B 1 242 ? -4.422 18 21.391 1 97.81 242 TYR B N 1
ATOM 3770 C CA . TYR B 1 242 ? -3.07 18 21.938 1 97.81 242 TYR B CA 1
ATOM 3771 C C . TYR B 1 242 ? -2.127 18.828 21.078 1 97.81 242 TYR B C 1
ATOM 3773 O O . TYR B 1 242 ? -1.371 19.656 21.594 1 97.81 242 TYR B O 1
ATOM 3781 N N . LEU B 1 243 ? -2.211 18.719 19.781 1 98.06 243 LEU B N 1
ATOM 3782 C CA . LEU B 1 243 ? -1.234 19.297 18.875 1 98.06 243 LEU B CA 1
ATOM 3783 C C . LEU B 1 243 ? -1.394 20.812 18.797 1 98.06 243 LEU B C 1
ATOM 3785 O O . LEU B 1 243 ? -0.402 21.547 18.797 1 98.06 243 LEU B O 1
ATOM 3789 N N . PHE B 1 244 ? -2.689 21.219 18.688 1 95.81 244 PHE B N 1
ATOM 3790 C CA . PHE B 1 244 ? -2.91 22.625 18.391 1 95.81 244 PHE B CA 1
ATOM 3791 C C . PHE B 1 244 ? -3.477 23.359 19.594 1 95.81 244 PHE B C 1
ATOM 3793 O O . PHE B 1 244 ? -4.016 24.453 19.469 1 95.81 244 PHE B O 1
ATOM 3800 N N . ALA B 1 245 ? -3.32 22.781 20.891 1 86.12 245 ALA B N 1
ATOM 3801 C CA . ALA B 1 245 ? -3.721 23.453 22.109 1 86.12 245 ALA B CA 1
ATOM 3802 C C . ALA B 1 245 ? -2.953 24.766 22.297 1 86.12 245 ALA B C 1
ATOM 3804 O O . ALA B 1 245 ? -1.82 24.891 21.828 1 86.12 245 ALA B O 1
#

Secondary structure (DSSP, 8-state):
--EEEHHHHHHHHHHHHHHHHHHHHHHHHHHH-GGGGEEEEEEEEESSTTSPP---EEE-----HHHHHHHHHHHHHHHHHHHHHHHHHHHH-EEEEEETTEEEEEEEEHHHHHHHHHHHHHHHHHHHTS-B--TTS-EEEETTTTEEEEPPEEEEEEEEEEEEEEEEPPPSSS--EEEEEEEEEEEEEEEEEEEE--B-HHHHHHHHHHHHHHHHHHHHHHHHHHT-EEEPP--HHHHHHHHT-/--EEEHHHHHHHHHHHHHHHHHHHHHHHHHHH-GGGGEEEEEEEEESSTTSPP---EEE-----HHHHHHHHHHHHHHHHHHHHHHHHHHHH-EEEEEETTEEEEEEEEHHHHHHHHHHHHHHHHHHHTS-B--TTS-EEEETTTTEEEEPPEEEEEEEEEEEEEEEE---SSS--EEEEEEEEEEEEEEEEEEEE--B-HHHHHHHHHHHHHHHHHHHHHHHHHHT-EEEPP--HHHHHHHHT-

Radius of gyration: 44.3 Å; Cα contacts (8 Å, |Δi|>4): 852; chains: 2; bounding box: 50×154×120 Å

Foldseek 3Di:
DDKDFLLVLVVVLVVLVVQLVVLLVVLVVVVVPVVLQDKDWDADDDPDPPDDGDDIDIDDRRDDNLVSLVSNLVSCQVNVQSVVQNVVLQVQLFAWQAFPNRTPGGGHGLVVLVVVLVVLVVVLVVLVPFDADDPVFDWDQDPVVRWIKGDKDKDWDWDWDKDWDFPADDDPVDHTDIDIDTDTDTDDMDIDMDTDPTHHPVVSVVSNVVSVRSSVSSVVRSVRSSRDMTDGGGDSCVVSVVVVD/DDKDFLLVLVVVLVVLVVQLVVLLVVLVVVVVPVVLQDKDWDADDDPDPPDDGDDIDIDDRRDDNLVSLVSNLVSCQVNVQSVVQNVVLQVQLFAWQAFPNRTPGGGHGLVVLVVVLVVLVVVLVVLVPFDADDPVFDWDQDPVVRWIKGDKDKDWDWDWDKDKDFPADQDPVDHTDIDIDTDTDTDDMDIDMDTDPTHHPVVSVVSNVVSVRSSVSSVVRSVRSRRDMTDGGGDSCVVSVVVVD